Protein AF-A0A7S4NP18-F1 (afdb_monomer_lite)

Foldseek 3Di:
DDDPPPVPFDDDPDQVCQQFQGWFKAFPPDDDDQADDDPDDDFAWWKFKQADQDPPPVPPDPPDDPDSPGDGDEDPQWDQTLAHTTHHPDRDPVSQQVVQVVHPPMGIDIGGTDRGQVSSQVQKFWFQDDPPDPDDTHGYPDDPVVNVVRVTDIGRRIDIGGGGDDDDDDDDDDDDPDDPDPPDDDDDDDDPVVVVVVVVVVVCVVVVQVVVLVCLQVPQVPVLLVQLQVLQVVQDCPVVPPDDDNCSPVPDLKRFNHKDKDAAQDWDWADGPFKIKIDDNHQFQHGIKIKIKIKHWLQVQFDLQQFPFLAQDLDPRQEGNFAAEPLRAGFWHFQFIKMWMDIPCLVRGFKMKMKGFGHDPPPDVSFNAKFKWWDDPPPRHTYTPPCRVQWDWDQDPNTIIIMHIDGSPDPDTIIMTIMTGDPPRNPCNHNDDPVLLVLLVVLLVLLVVLLVLLVVLLVVQVVVCVVPVDPRPLLNVLSVLLNVLSVLSNVCSVCVRVVPQVPPSLVNNLSRCSSVLSLVLSLLSLLLVLCCVLPPPVVPSVVSSVVVNVVSVVLVVVLSCCCVCVLVVPPVPPVDPSDDPPPSVVSSVVSLVSSVVSLVVVVVVLVVSVVVSVVSVVSSVVVPPPDDPVSVLSVVLSVLSSVLVVLLSVLSVVCSVVVDSDSVSSSVNCCRNRSVSSVVSSVSSVVVVVVVVVVVVVVVVPPPDDDDDDDDDDDDDDDD

Radius of gyration: 54.37 Å; chains: 1; bounding box: 127×44×185 Å

Structure (mmCIF, N/CA/C/O backbone):
data_AF-A0A7S4NP18-F1
#
_entry.id   AF-A0A7S4NP18-F1
#
loop_
_atom_site.group_PDB
_atom_site.id
_atom_site.type_symbol
_atom_site.label_atom_id
_atom_site.label_alt_id
_atom_site.label_comp_id
_atom_site.label_asym_id
_atom_site.label_entity_id
_atom_site.label_seq_id
_atom_site.pdbx_PDB_ins_code
_atom_site.Cartn_x
_atom_site.Cartn_y
_atom_site.Cartn_z
_atom_site.occupancy
_atom_site.B_iso_or_equiv
_atom_site.auth_seq_id
_atom_site.auth_comp_id
_atom_site.auth_asym_id
_atom_site.auth_atom_id
_atom_site.pdbx_PDB_model_num
ATOM 1 N N . MET A 1 1 ? 62.537 -10.592 -90.012 1.00 27.62 1 MET A N 1
ATOM 2 C CA . MET A 1 1 ? 62.755 -9.368 -89.217 1.00 27.62 1 MET A CA 1
ATOM 3 C C . MET A 1 1 ? 61.466 -8.585 -89.353 1.00 27.62 1 MET A C 1
ATOM 5 O O . MET A 1 1 ? 61.353 -7.740 -90.224 1.00 27.62 1 MET A O 1
ATOM 9 N N . GLU A 1 2 ? 60.446 -9.007 -88.612 1.00 25.66 2 GLU A N 1
ATOM 10 C CA . GLU A 1 2 ? 59.165 -8.307 -88.557 1.00 25.66 2 GLU A CA 1
ATOM 11 C C . GLU A 1 2 ? 59.296 -7.311 -87.412 1.00 25.66 2 GLU A C 1
ATOM 13 O O . GLU A 1 2 ? 59.501 -7.697 -86.260 1.00 25.66 2 GLU A O 1
ATOM 18 N N . CYS A 1 3 ? 59.301 -6.021 -87.737 1.00 26.50 3 CYS A N 1
ATOM 19 C CA . CYS A 1 3 ? 59.029 -5.012 -86.731 1.00 26.50 3 CYS A CA 1
ATOM 20 C C . CYS A 1 3 ? 57.627 -5.320 -86.204 1.00 26.50 3 CYS A C 1
ATOM 22 O O . CYS A 1 3 ? 56.687 -5.342 -86.996 1.00 26.50 3 CYS A O 1
ATOM 24 N N . TYR A 1 4 ? 57.489 -5.585 -84.903 1.00 29.16 4 TYR A N 1
ATOM 25 C CA . TYR A 1 4 ? 56.187 -5.520 -84.249 1.00 29.16 4 TYR A CA 1
ATOM 26 C C . TYR A 1 4 ? 55.705 -4.075 -84.401 1.00 29.16 4 TYR A C 1
ATOM 28 O O . TYR A 1 4 ? 56.086 -3.190 -83.637 1.00 29.16 4 TYR A O 1
ATOM 36 N N . LEU A 1 5 ? 54.956 -3.825 -85.472 1.00 34.56 5 LEU A N 1
ATOM 37 C CA . LEU A 1 5 ? 54.076 -2.680 -85.570 1.00 34.56 5 LEU A CA 1
ATOM 38 C C . LEU A 1 5 ? 53.042 -2.909 -84.481 1.00 34.56 5 LEU A C 1
ATOM 40 O O . LEU A 1 5 ? 52.292 -3.883 -84.526 1.00 34.56 5 LEU A O 1
ATOM 44 N N . ASP A 1 6 ? 53.060 -2.054 -83.467 1.00 36.38 6 ASP A N 1
ATOM 45 C CA . ASP A 1 6 ? 51.928 -1.926 -82.570 1.00 36.38 6 ASP A CA 1
ATOM 46 C C . ASP A 1 6 ? 50.747 -1.455 -83.429 1.00 36.38 6 ASP A C 1
ATOM 48 O O . ASP A 1 6 ? 50.583 -0.267 -83.699 1.00 36.38 6 ASP A O 1
ATOM 52 N N . THR A 1 7 ? 49.966 -2.408 -83.944 1.00 40.91 7 THR A N 1
ATOM 53 C CA . THR A 1 7 ? 48.811 -2.180 -84.827 1.00 40.91 7 THR A CA 1
ATOM 54 C C . THR A 1 7 ? 47.690 -1.396 -84.141 1.00 40.91 7 THR A C 1
ATOM 56 O O . THR A 1 7 ? 46.652 -1.160 -84.750 1.00 40.91 7 THR A O 1
ATOM 59 N N . ARG A 1 8 ? 47.883 -0.987 -82.879 1.00 44.81 8 ARG A N 1
ATOM 60 C CA . ARG A 1 8 ? 46.972 -0.135 -82.108 1.00 44.81 8 ARG A CA 1
ATOM 61 C C . ARG A 1 8 ? 46.992 1.329 -82.545 1.00 44.81 8 ARG A C 1
ATOM 63 O O . ARG A 1 8 ? 46.079 2.059 -82.184 1.00 44.81 8 ARG A O 1
ATOM 70 N N . ARG A 1 9 ? 47.999 1.777 -83.304 1.00 51.44 9 ARG A N 1
ATOM 71 C CA . ARG A 1 9 ? 48.100 3.165 -83.785 1.00 51.44 9 ARG A CA 1
ATOM 72 C C . ARG A 1 9 ? 48.071 3.184 -85.303 1.00 51.44 9 ARG A C 1
ATOM 74 O O . ARG A 1 9 ? 48.869 2.496 -85.934 1.00 51.44 9 ARG A O 1
ATOM 81 N N . GLY A 1 10 ? 47.125 3.939 -85.867 1.00 55.03 10 GLY A N 1
ATOM 82 C CA . GLY A 1 10 ? 46.908 4.050 -87.310 1.00 55.03 10 GLY A CA 1
ATOM 83 C C . GLY A 1 10 ? 48.227 4.201 -88.064 1.00 55.03 10 GLY A C 1
ATOM 84 O O . GLY A 1 10 ? 49.010 5.110 -87.790 1.00 55.03 10 GLY A O 1
ATOM 85 N N . VAL A 1 11 ? 48.494 3.264 -88.973 1.00 56.16 11 VAL A N 1
ATOM 86 C CA . VAL A 1 11 ? 49.706 3.273 -89.792 1.00 56.16 11 VAL A CA 1
ATOM 87 C C . VAL A 1 11 ? 49.545 4.393 -90.813 1.00 56.16 11 VAL A C 1
ATOM 89 O O . VAL A 1 11 ? 48.880 4.216 -91.825 1.00 56.16 11 VAL A O 1
ATOM 92 N N . CYS A 1 12 ? 50.098 5.560 -90.505 1.00 62.97 12 CYS A N 1
ATOM 93 C CA . CYS A 1 12 ? 50.215 6.662 -91.455 1.00 62.97 12 CYS A CA 1
ATOM 94 C C . CYS A 1 12 ? 51.503 6.450 -92.260 1.00 62.97 12 CYS A C 1
ATOM 96 O O . CYS A 1 12 ? 52.523 6.050 -91.687 1.00 62.97 12 CYS A O 1
ATOM 98 N N . GLU A 1 13 ? 51.471 6.671 -93.574 1.00 65.56 13 GLU A N 1
ATOM 99 C CA . GLU A 1 13 ? 52.630 6.424 -94.443 1.00 65.56 13 GLU A CA 1
ATOM 100 C C . GLU A 1 13 ? 53.666 7.554 -94.352 1.00 65.56 13 GLU A C 1
ATOM 102 O O . GLU A 1 13 ? 54.868 7.316 -94.517 1.00 65.56 13 GLU A O 1
ATOM 107 N N . ASP A 1 14 ? 53.225 8.767 -94.017 1.00 73.50 14 ASP A N 1
ATOM 108 C CA . ASP A 1 14 ? 54.088 9.923 -93.815 1.00 73.50 14 ASP A CA 1
ATOM 109 C C . ASP A 1 14 ? 53.666 10.802 -92.622 1.00 73.50 14 ASP A C 1
ATOM 111 O O . ASP A 1 14 ? 52.644 10.600 -91.959 1.00 73.50 14 ASP A O 1
ATOM 115 N N . LYS A 1 15 ? 54.531 11.770 -92.303 1.00 74.25 15 LYS A N 1
ATOM 116 C CA . LYS A 1 15 ? 54.357 12.685 -91.172 1.00 74.25 15 LYS A CA 1
ATOM 117 C C . LYS A 1 15 ? 53.141 13.603 -91.349 1.00 74.25 15 LYS A C 1
ATOM 119 O O . LYS A 1 15 ? 52.483 13.898 -90.359 1.00 74.25 15 LYS A O 1
ATOM 124 N N . GLU A 1 16 ? 52.870 14.058 -92.571 1.00 73.94 16 GLU A N 1
ATOM 125 C CA . GLU A 1 16 ? 51.781 15.000 -92.862 1.00 73.94 16 GLU A CA 1
ATOM 126 C C . GLU A 1 16 ? 50.429 14.296 -92.704 1.00 73.94 16 GLU A C 1
ATOM 128 O O . GLU A 1 16 ? 49.541 14.797 -92.023 1.00 73.94 16 GLU A O 1
ATOM 133 N N . GLU A 1 17 ? 50.320 13.060 -93.190 1.00 72.88 17 GLU A N 1
ATOM 134 C CA . GLU A 1 17 ? 49.176 12.187 -92.953 1.00 72.88 17 GLU A CA 1
ATOM 135 C C . GLU A 1 17 ? 48.981 11.883 -91.459 1.00 72.88 17 GLU A C 1
ATOM 137 O O . GLU A 1 17 ? 47.853 11.921 -90.972 1.00 72.88 17 GLU A O 1
ATOM 142 N N . CYS A 1 18 ? 50.060 11.639 -90.710 1.00 70.88 18 CYS A N 1
ATOM 143 C CA . CYS A 1 18 ? 49.981 11.326 -89.280 1.00 70.88 18 CYS A CA 1
ATOM 144 C C . CYS A 1 18 ? 49.571 12.514 -88.407 1.00 70.88 18 CYS A C 1
ATOM 146 O O . CYS A 1 18 ? 48.860 12.329 -87.424 1.00 70.88 18 CYS A O 1
ATOM 148 N N . GLU A 1 19 ? 50.005 13.722 -88.764 1.00 72.38 19 GLU A N 1
ATOM 149 C CA . GLU A 1 19 ? 49.685 14.933 -88.006 1.00 72.38 19 GLU A CA 1
ATOM 150 C C . GLU A 1 19 ? 48.340 15.556 -88.431 1.00 72.38 19 GLU A C 1
ATOM 152 O O . GLU A 1 19 ? 47.673 16.151 -87.590 1.00 72.38 19 GLU A O 1
ATOM 157 N N . GLU A 1 20 ? 47.898 15.404 -89.691 1.00 67.81 20 GLU A N 1
ATOM 158 C CA . GLU A 1 20 ? 46.609 15.952 -90.163 1.00 67.81 20 GLU A CA 1
ATOM 159 C C . GLU A 1 20 ? 45.431 14.971 -90.085 1.00 67.81 20 GLU A C 1
ATOM 161 O O . GLU A 1 20 ? 44.290 15.383 -89.863 1.00 67.81 20 GLU A O 1
ATOM 166 N N . LYS A 1 21 ? 45.670 13.678 -90.328 1.00 64.19 21 LYS A N 1
ATOM 167 C CA . LYS A 1 21 ? 44.621 12.640 -90.380 1.00 64.19 21 LYS A CA 1
ATOM 168 C C . LYS A 1 21 ? 44.801 11.567 -89.313 1.00 64.19 21 LYS A C 1
ATOM 170 O O . LYS A 1 21 ? 43.843 10.867 -88.995 1.00 64.19 21 LYS A O 1
ATOM 175 N N . GLY A 1 22 ? 46.006 11.435 -88.767 1.00 66.44 22 GLY A N 1
ATOM 176 C CA . GLY A 1 22 ? 46.286 10.566 -87.638 1.00 66.44 22 GLY A CA 1
ATOM 177 C C . GLY A 1 22 ? 45.766 11.157 -86.329 1.00 66.44 22 GLY A C 1
ATOM 178 O O . GLY A 1 22 ? 45.771 12.366 -86.101 1.00 66.44 22 GLY A O 1
ATOM 179 N N . GLY A 1 23 ? 45.299 10.280 -85.452 1.00 70.25 23 GLY A N 1
ATOM 180 C CA . GLY A 1 23 ? 44.777 10.631 -84.139 1.00 70.25 23 GLY A CA 1
ATOM 181 C C . GLY A 1 23 ? 43.811 9.578 -83.630 1.00 70.25 23 GLY A C 1
ATOM 182 O O . GLY A 1 23 ? 43.482 8.621 -84.335 1.00 70.25 23 GLY A O 1
ATOM 183 N N . GLU A 1 24 ? 43.390 9.741 -82.386 1.00 73.31 24 GLU A N 1
ATOM 184 C CA . GLU A 1 24 ? 42.446 8.852 -81.723 1.00 73.31 24 GLU A CA 1
ATOM 185 C C . GLU A 1 24 ? 41.305 9.648 -81.093 1.00 73.31 24 GLU A C 1
ATOM 187 O O . GLU A 1 24 ? 41.483 10.763 -80.603 1.00 73.31 24 GLU A O 1
ATOM 192 N N . CYS A 1 25 ? 40.109 9.069 -81.155 1.00 73.00 25 CYS A N 1
ATOM 193 C CA . CYS A 1 25 ? 38.895 9.623 -80.576 1.00 73.00 25 CYS A CA 1
ATOM 194 C C . CYS A 1 25 ? 38.597 8.830 -79.298 1.00 73.00 25 CYS A C 1
ATOM 196 O O . CYS A 1 25 ? 38.294 7.638 -79.380 1.00 73.00 25 CYS A O 1
ATOM 198 N N . SER A 1 26 ? 38.740 9.464 -78.136 1.00 71.38 26 SER A N 1
ATOM 199 C CA . SER A 1 26 ? 38.613 8.831 -76.815 1.00 71.38 26 SER A CA 1
ATOM 200 C C . SER A 1 26 ? 37.440 9.402 -76.027 1.00 71.38 26 SER A C 1
ATOM 202 O O . SER A 1 26 ? 37.081 10.564 -76.193 1.00 71.38 26 SER A O 1
ATOM 204 N N . ASP A 1 27 ? 36.850 8.595 -75.149 1.00 66.56 27 ASP A N 1
ATOM 205 C CA . ASP A 1 27 ? 35.830 9.058 -74.202 1.00 66.56 27 ASP A CA 1
ATOM 206 C C . ASP A 1 27 ? 36.443 10.074 -73.193 1.00 66.56 27 ASP A C 1
ATOM 208 O O . ASP A 1 27 ? 37.643 10.038 -72.913 1.00 66.56 27 ASP A O 1
ATOM 212 N N . LEU A 1 28 ? 35.641 11.021 -72.689 1.00 55.88 28 LEU A N 1
ATOM 213 C CA . LEU A 1 28 ? 36.024 12.146 -71.822 1.00 55.88 28 LEU A CA 1
ATOM 214 C C . LEU A 1 28 ? 36.566 11.738 -70.437 1.00 55.88 28 LEU A C 1
ATOM 216 O O . LEU A 1 28 ? 37.291 12.524 -69.825 1.00 55.88 28 LEU A O 1
ATOM 220 N N . ASN A 1 29 ? 36.263 10.529 -69.947 1.00 50.44 29 ASN A N 1
ATOM 221 C CA . ASN A 1 29 ? 36.888 9.958 -68.746 1.00 50.44 29 ASN A CA 1
ATOM 222 C C . ASN A 1 29 ? 38.052 9.028 -69.145 1.00 50.44 29 ASN A C 1
ATOM 224 O O . ASN A 1 29 ? 37.850 7.897 -69.579 1.00 50.44 29 ASN A O 1
ATOM 228 N N . LEU A 1 30 ? 39.267 9.560 -69.007 1.00 45.41 30 LEU A N 1
ATOM 229 C CA . LEU A 1 30 ? 40.575 9.058 -69.453 1.00 45.41 30 LEU A CA 1
ATOM 230 C C . LEU A 1 30 ? 40.893 7.545 -69.294 1.00 45.41 30 LEU A C 1
ATOM 232 O O . LEU A 1 30 ? 40.487 6.877 -68.347 1.00 45.41 30 LEU A O 1
ATOM 236 N N . ASP A 1 31 ? 41.774 7.102 -70.207 1.00 39.41 31 ASP A N 1
ATOM 237 C CA . ASP A 1 31 ? 42.691 5.938 -70.219 1.00 39.41 31 ASP A CA 1
ATOM 238 C C . ASP A 1 31 ? 42.222 4.553 -70.691 1.00 39.41 31 ASP A C 1
ATOM 240 O O . ASP A 1 31 ? 43.055 3.652 -70.825 1.00 39.41 31 ASP A O 1
ATOM 244 N N . SER A 1 32 ? 40.960 4.352 -71.063 1.00 41.53 32 SER A N 1
ATOM 245 C CA . SER A 1 32 ? 40.531 3.064 -71.633 1.00 41.53 32 SER A CA 1
ATOM 246 C C . SER A 1 32 ? 40.111 3.193 -73.095 1.00 41.53 32 SER A C 1
ATOM 248 O O . SER A 1 32 ? 39.096 3.794 -73.440 1.00 41.53 32 SER A O 1
ATOM 250 N N . LEU A 1 33 ? 40.951 2.611 -73.953 1.00 39.53 33 LEU A N 1
ATOM 251 C CA . LEU A 1 33 ? 40.760 2.438 -75.388 1.00 39.53 33 LEU A CA 1
ATOM 252 C C . LEU A 1 33 ? 39.366 1.836 -75.655 1.00 39.53 33 LEU A C 1
ATOM 254 O O . LEU A 1 33 ? 39.083 0.729 -75.212 1.00 39.53 33 LEU A O 1
ATOM 258 N N . VAL A 1 34 ? 38.508 2.547 -76.389 1.00 43.25 34 VAL A N 1
ATOM 259 C CA . VAL A 1 34 ? 37.116 2.131 -76.661 1.00 43.25 34 VAL A CA 1
ATOM 260 C C . VAL A 1 34 ? 37.008 0.958 -77.655 1.00 43.25 34 VAL A C 1
ATOM 262 O O . VAL A 1 34 ? 35.920 0.450 -77.888 1.00 43.25 34 VAL A O 1
ATOM 265 N N . VAL A 1 35 ? 38.109 0.469 -78.240 1.00 42.31 35 VAL A N 1
ATOM 266 C CA . VAL A 1 35 ? 38.064 -0.714 -79.119 1.00 42.31 35 VAL A CA 1
ATOM 267 C C . VAL A 1 35 ? 39.352 -1.529 -79.004 1.00 42.31 35 VAL A C 1
ATOM 269 O O . VAL A 1 35 ? 40.389 -1.136 -79.542 1.00 42.31 35 VAL A O 1
ATOM 272 N N . SER A 1 36 ? 39.297 -2.695 -78.354 1.00 35.00 36 SER A N 1
ATOM 273 C CA . SER A 1 36 ? 40.335 -3.721 -78.498 1.00 35.00 36 SER A CA 1
ATOM 274 C C . SER A 1 36 ? 40.041 -4.563 -79.754 1.00 35.00 36 SER A C 1
ATOM 276 O O . SER A 1 36 ? 38.975 -5.153 -79.894 1.00 35.00 36 SER A O 1
ATOM 278 N N . LEU A 1 37 ? 40.953 -4.567 -80.733 1.00 38.88 37 LEU A N 1
ATOM 279 C CA . LEU A 1 37 ? 40.791 -5.331 -81.980 1.00 38.88 37 LEU A CA 1
ATOM 280 C C . LEU A 1 37 ? 41.449 -6.717 -81.860 1.00 38.88 37 LEU A C 1
ATOM 282 O O . LEU A 1 37 ? 42.650 -6.783 -81.575 1.00 38.88 37 LEU A O 1
ATOM 286 N N . PRO A 1 38 ? 40.761 -7.825 -82.197 1.00 33.31 38 PRO A N 1
ATOM 287 C CA . PRO A 1 38 ? 41.435 -9.001 -82.726 1.00 33.31 38 PRO A CA 1
ATOM 288 C C . PRO A 1 38 ? 41.879 -8.744 -84.183 1.00 33.31 38 PRO A C 1
ATOM 290 O O . PRO A 1 38 ? 41.260 -7.962 -84.909 1.00 33.31 38 PRO A O 1
ATOM 293 N N . PRO A 1 39 ? 42.954 -9.395 -84.656 1.00 35.81 39 PRO A N 1
ATOM 294 C CA . PRO A 1 39 ? 43.554 -9.098 -85.948 1.00 35.81 39 PRO A CA 1
ATOM 295 C C . PRO A 1 39 ? 42.772 -9.803 -87.060 1.00 35.81 39 PRO A C 1
ATOM 297 O O . PRO A 1 39 ? 43.108 -10.926 -87.433 1.00 35.81 39 PRO A O 1
ATOM 300 N N . ARG A 1 40 ? 41.713 -9.180 -87.587 1.00 35.66 40 ARG A N 1
ATOM 301 C CA . ARG A 1 40 ? 41.155 -9.495 -88.916 1.00 35.66 40 ARG A CA 1
ATOM 302 C C . ARG A 1 40 ? 40.219 -8.387 -89.392 1.00 35.66 40 ARG A C 1
ATOM 304 O O . ARG A 1 40 ? 39.469 -7.827 -88.610 1.00 35.66 40 ARG A O 1
ATOM 311 N N . GLU A 1 41 ? 40.302 -8.096 -90.686 1.00 41.09 41 GLU A N 1
ATOM 312 C CA . GLU A 1 41 ? 39.783 -6.940 -91.442 1.00 41.09 41 GLU A CA 1
ATOM 313 C C . GLU A 1 41 ? 38.247 -6.773 -91.499 1.00 41.09 41 GLU A C 1
ATOM 315 O O . GLU A 1 41 ? 37.693 -6.301 -92.490 1.00 41.09 41 GLU A O 1
ATOM 320 N N . SER A 1 42 ? 37.517 -7.121 -90.449 1.00 40.72 42 SER A N 1
ATOM 321 C CA . SER A 1 42 ? 36.092 -6.836 -90.345 1.00 40.72 42 SER A CA 1
ATOM 322 C C . SER A 1 42 ? 35.797 -6.383 -88.928 1.00 40.72 42 SER A C 1
ATOM 324 O O . SER A 1 42 ? 36.172 -7.103 -88.009 1.00 40.72 42 SER A O 1
ATOM 326 N N . LEU A 1 43 ? 35.026 -5.297 -88.799 1.00 49.69 43 LEU A N 1
ATOM 327 C CA . LEU A 1 43 ? 34.353 -4.814 -87.581 1.00 49.69 43 LEU A CA 1
ATOM 328 C C . LEU A 1 43 ? 35.066 -3.653 -86.872 1.00 49.69 43 LEU A C 1
ATOM 330 O O . LEU A 1 43 ? 35.700 -3.791 -85.834 1.00 49.69 43 LEU A O 1
ATOM 334 N N . TYR A 1 44 ? 34.925 -2.467 -87.460 1.00 63.56 44 TYR A N 1
ATOM 335 C CA . TYR A 1 44 ? 35.371 -1.207 -86.876 1.00 63.56 44 TYR A CA 1
ATOM 336 C C . TYR A 1 44 ? 34.172 -0.498 -86.228 1.00 63.56 44 TYR A C 1
ATOM 338 O O . TYR A 1 44 ? 33.391 0.162 -86.917 1.00 63.56 44 TYR A O 1
ATOM 346 N N . GLY A 1 45 ? 34.011 -0.648 -84.914 1.00 68.69 45 GLY A N 1
ATOM 347 C CA . GLY A 1 45 ? 33.055 0.112 -84.108 1.00 68.69 45 GLY A CA 1
ATOM 348 C C . GLY A 1 45 ? 32.839 -0.475 -82.714 1.00 68.69 45 GLY A C 1
ATOM 349 O O . GLY A 1 45 ? 33.346 -1.550 -82.412 1.00 68.69 45 GLY A O 1
ATOM 350 N N . ALA A 1 46 ? 32.109 0.260 -81.879 1.00 79.38 46 ALA A N 1
ATOM 351 C CA . ALA A 1 46 ? 31.757 -0.115 -80.512 1.00 79.38 46 ALA A CA 1
ATOM 352 C C . ALA A 1 46 ? 30.241 -0.013 -80.311 1.00 79.38 46 ALA A C 1
ATOM 354 O O . ALA A 1 46 ? 29.596 0.890 -80.859 1.00 79.38 46 ALA A O 1
ATOM 355 N N . CYS A 1 47 ? 29.673 -0.925 -79.522 1.00 83.44 47 CYS A N 1
ATOM 356 C CA . CYS A 1 47 ? 28.263 -0.883 -79.158 1.00 83.44 47 CYS A CA 1
ATOM 357 C C . CYS A 1 47 ? 28.068 -0.224 -77.793 1.00 83.44 47 CYS A C 1
ATOM 359 O O . CYS A 1 47 ? 28.682 -0.635 -76.809 1.00 83.44 47 CYS A O 1
ATOM 361 N N . TYR A 1 48 ? 27.170 0.757 -77.746 1.00 84.38 48 TYR A N 1
ATOM 362 C CA . TYR A 1 48 ? 26.733 1.409 -76.517 1.00 84.38 48 TYR A CA 1
ATOM 363 C C . TYR A 1 48 ? 25.231 1.248 -76.336 1.00 84.38 48 TYR A C 1
ATOM 365 O O . TYR A 1 48 ? 24.482 1.265 -77.314 1.00 84.38 48 TYR A O 1
ATOM 373 N N . THR A 1 49 ? 24.770 1.147 -75.096 1.00 81.75 49 THR A N 1
ATOM 374 C CA . THR A 1 49 ? 23.343 1.184 -74.768 1.00 81.75 49 THR A CA 1
ATOM 375 C C . THR A 1 49 ? 23.028 2.345 -73.835 1.00 81.75 49 THR A C 1
ATOM 377 O O . THR A 1 49 ? 23.879 2.859 -73.109 1.00 81.75 49 THR A O 1
ATOM 380 N N . THR A 1 50 ? 21.768 2.770 -73.851 1.00 72.00 50 THR A N 1
ATOM 381 C CA . THR A 1 50 ? 21.248 3.826 -72.977 1.00 72.00 50 THR A CA 1
ATOM 382 C C . THR A 1 50 ? 21.015 3.368 -71.529 1.00 72.00 50 THR A C 1
ATOM 384 O O . THR A 1 50 ? 20.361 4.102 -70.803 1.00 72.00 50 THR A O 1
ATOM 387 N N . GLY A 1 51 ? 21.499 2.187 -71.108 1.00 67.31 51 GLY A N 1
ATOM 388 C CA . GLY A 1 51 ? 21.212 1.576 -69.798 1.00 67.31 51 GLY A CA 1
ATOM 389 C C . GLY A 1 51 ? 19.766 1.074 -69.656 1.00 67.31 51 GLY A C 1
ATOM 390 O O . GLY A 1 51 ? 18.879 1.497 -70.400 1.00 67.31 51 GLY A O 1
ATOM 391 N N . ALA A 1 52 ? 19.511 0.144 -68.726 1.00 61.75 52 ALA A N 1
ATOM 392 C CA . ALA A 1 52 ? 18.147 -0.296 -68.405 1.00 61.75 52 ALA A CA 1
ATOM 393 C C . ALA A 1 52 ? 17.548 0.541 -67.276 1.00 61.75 52 ALA A C 1
ATOM 395 O O . ALA A 1 52 ? 18.198 0.831 -66.273 1.00 61.75 52 ALA A O 1
ATOM 396 N N . ALA A 1 53 ? 16.262 0.848 -67.416 1.00 54.91 53 ALA A N 1
ATOM 397 C CA . ALA A 1 53 ? 15.427 1.300 -66.319 1.00 54.91 53 ALA A CA 1
ATOM 398 C C . ALA A 1 53 ? 15.128 0.103 -65.404 1.00 54.91 53 ALA A C 1
ATOM 400 O O . ALA A 1 53 ? 14.152 -0.615 -65.619 1.00 54.91 53 ALA A O 1
ATOM 401 N N . TYR A 1 54 ? 15.956 -0.144 -64.387 1.00 49.84 54 TYR A N 1
ATOM 402 C CA . TYR A 1 54 ? 15.565 -1.106 -63.360 1.00 49.84 54 TYR A CA 1
ATOM 403 C C . TYR A 1 54 ? 14.396 -0.520 -62.565 1.00 49.84 54 TYR A C 1
ATOM 405 O O . TYR A 1 54 ? 14.555 0.376 -61.739 1.00 49.84 54 TYR A O 1
ATOM 413 N N . SER A 1 55 ? 13.197 -1.043 -62.816 1.00 42.69 55 SER A N 1
ATOM 414 C CA . SER A 1 55 ? 12.105 -0.998 -61.851 1.00 42.69 55 SER A CA 1
ATOM 415 C C . SER A 1 55 ? 12.586 -1.754 -60.616 1.00 42.69 55 SER A C 1
ATOM 417 O O . SER A 1 55 ? 12.625 -2.985 -60.628 1.00 42.69 55 SER A O 1
ATOM 419 N N . SER A 1 56 ? 12.952 -1.046 -59.551 1.00 43.84 56 SER A N 1
ATOM 420 C CA . SER A 1 56 ? 13.149 -1.645 -58.232 1.00 43.84 56 SER A CA 1
ATOM 421 C C . SER A 1 56 ? 11.797 -2.111 -57.672 1.00 43.84 56 SER A C 1
ATOM 423 O O . SER A 1 56 ? 11.264 -1.569 -56.710 1.00 43.84 56 SER A O 1
ATOM 425 N N . ALA A 1 57 ? 11.221 -3.149 -58.280 1.00 40.34 57 ALA A N 1
ATOM 426 C CA . ALA A 1 57 ? 9.959 -3.749 -57.856 1.00 40.34 57 ALA A CA 1
ATOM 427 C C . ALA A 1 57 ? 10.041 -4.376 -56.448 1.00 40.34 57 ALA A C 1
ATOM 429 O O . ALA A 1 57 ? 9.015 -4.749 -55.891 1.00 40.34 57 ALA A O 1
ATOM 430 N N . GLU A 1 58 ? 11.233 -4.453 -55.845 1.00 42.12 58 GLU A N 1
ATOM 431 C CA . GLU A 1 58 ? 11.445 -4.953 -54.480 1.00 42.12 58 GLU A CA 1
ATOM 432 C C . GLU A 1 58 ? 11.622 -3.851 -53.417 1.00 42.12 58 GLU A C 1
ATOM 434 O O . GLU A 1 58 ? 11.684 -4.156 -52.230 1.00 42.12 58 GLU A O 1
ATOM 439 N N . LEU A 1 59 ? 11.619 -2.565 -53.791 1.00 42.28 59 LEU A N 1
ATOM 440 C CA . LEU A 1 59 ? 11.546 -1.448 -52.840 1.00 42.28 59 LEU A CA 1
ATOM 441 C C . LEU A 1 59 ? 10.123 -0.884 -52.822 1.00 42.28 59 LEU A C 1
ATOM 443 O O . LEU A 1 59 ? 9.849 0.229 -53.265 1.00 42.28 59 LEU A O 1
ATOM 447 N N . THR A 1 60 ? 9.190 -1.664 -52.275 1.00 37.47 60 THR A N 1
ATOM 448 C CA . THR A 1 60 ? 7.857 -1.183 -51.891 1.00 37.47 60 THR A CA 1
ATOM 449 C C . THR A 1 60 ? 7.974 -0.224 -50.701 1.00 37.47 60 THR A C 1
ATOM 451 O O . THR A 1 60 ? 7.675 -0.584 -49.565 1.00 37.47 60 THR A O 1
ATOM 454 N N . SER A 1 61 ? 8.422 1.005 -50.950 1.00 41.50 61 SER A N 1
ATOM 455 C CA . SER A 1 61 ? 8.215 2.140 -50.050 1.00 41.50 61 SER A CA 1
ATOM 456 C C . SER A 1 61 ? 7.222 3.102 -50.711 1.00 41.50 61 SER A C 1
ATOM 458 O O . SER A 1 61 ? 7.518 3.636 -51.781 1.00 41.50 61 SER A O 1
ATOM 460 N N . PRO A 1 62 ? 6.041 3.350 -50.120 1.00 38.88 62 PRO A N 1
ATOM 461 C CA . PRO A 1 62 ? 4.969 4.126 -50.747 1.00 38.88 62 PRO A CA 1
ATOM 462 C C . PRO A 1 62 ? 5.182 5.654 -50.686 1.00 38.88 62 PRO A C 1
ATOM 464 O O . PRO A 1 62 ? 4.213 6.404 -50.744 1.00 38.88 62 PRO A O 1
ATOM 467 N N . ILE A 1 63 ? 6.424 6.138 -50.543 1.00 43.03 63 ILE A N 1
ATOM 468 C CA . ILE A 1 63 ? 6.717 7.566 -50.296 1.00 43.03 63 ILE A CA 1
ATOM 469 C C . ILE A 1 63 ? 7.335 8.283 -51.514 1.00 43.03 63 ILE A C 1
ATOM 471 O O . ILE A 1 63 ? 7.494 9.501 -51.485 1.00 43.03 63 ILE A O 1
ATOM 475 N N . PHE A 1 64 ? 7.618 7.594 -52.623 1.00 40.75 64 PHE A N 1
ATOM 476 C CA . PHE A 1 64 ? 8.099 8.277 -53.827 1.00 40.75 64 PHE A CA 1
ATOM 477 C C . PHE A 1 64 ? 6.960 8.668 -54.773 1.00 40.75 64 PHE A C 1
ATOM 479 O O . PHE A 1 64 ? 6.217 7.844 -55.299 1.00 40.75 64 PHE A O 1
ATOM 486 N N . ASP A 1 65 ? 6.839 9.985 -54.907 1.00 39.22 65 ASP A N 1
ATOM 487 C CA . ASP A 1 65 ? 5.944 10.743 -55.764 1.00 39.22 65 ASP A CA 1
ATOM 488 C C . ASP A 1 65 ? 5.940 10.228 -57.216 1.00 39.22 65 ASP A C 1
ATOM 490 O O . ASP A 1 65 ? 6.937 9.758 -57.754 1.00 39.22 65 ASP A O 1
ATOM 494 N N . SER A 1 66 ? 4.780 10.379 -57.843 1.00 38.94 66 SER A N 1
ATOM 495 C CA . SER A 1 66 ? 4.296 9.944 -59.159 1.00 38.94 66 SER A CA 1
ATOM 496 C C . SER A 1 66 ? 5.111 10.336 -60.410 1.00 38.94 66 SER A C 1
ATOM 498 O O . SER A 1 66 ? 4.594 10.282 -61.529 1.00 38.94 66 SER A O 1
ATOM 500 N N . ARG A 1 67 ? 6.389 10.691 -60.268 1.00 47.16 67 ARG A N 1
ATOM 501 C CA . ARG A 1 67 ? 7.334 10.858 -61.376 1.00 47.16 67 ARG A CA 1
ATOM 502 C C . ARG A 1 67 ? 8.383 9.756 -61.287 1.00 47.16 67 ARG A C 1
ATOM 504 O O . ARG A 1 67 ? 9.448 9.954 -60.716 1.00 47.16 67 ARG A O 1
ATOM 511 N N . ASN A 1 68 ? 8.064 8.594 -61.857 1.00 42.25 68 ASN A N 1
ATOM 512 C CA . ASN A 1 68 ? 9.034 7.529 -62.123 1.00 42.25 68 ASN A CA 1
ATOM 513 C C . ASN A 1 68 ? 10.077 8.030 -63.140 1.00 42.25 68 ASN A C 1
ATOM 515 O O . ASN A 1 68 ? 10.011 7.717 -64.329 1.00 42.25 68 ASN A O 1
ATOM 519 N N . GLU A 1 69 ? 11.018 8.854 -62.692 1.00 49.88 69 GLU A N 1
ATOM 520 C CA . GLU A 1 69 ? 12.227 9.177 -63.440 1.00 49.88 69 GLU A CA 1
ATOM 521 C C . GLU A 1 69 ? 13.204 8.020 -63.220 1.00 49.88 69 GLU A C 1
ATOM 523 O O . GLU A 1 69 ? 13.922 7.945 -62.228 1.00 49.88 69 GLU A O 1
ATOM 528 N N . PHE A 1 70 ? 13.135 7.040 -64.120 1.00 54.88 70 PHE A N 1
ATOM 529 C CA . PHE A 1 70 ? 14.020 5.884 -64.118 1.00 54.88 70 PHE A CA 1
ATOM 530 C C . PHE A 1 70 ? 15.455 6.324 -64.423 1.00 54.88 70 PHE A C 1
ATOM 532 O O . PHE A 1 70 ? 15.718 6.874 -65.494 1.00 54.88 70 PHE A O 1
ATOM 539 N N . PHE A 1 71 ? 16.386 6.040 -63.513 1.00 57.38 71 PHE A N 1
ATOM 540 C CA . PHE A 1 71 ? 17.814 6.181 -63.780 1.00 57.38 71 PHE A CA 1
ATOM 541 C C . PHE A 1 71 ? 18.292 4.958 -64.566 1.00 57.38 71 PHE A C 1
ATOM 543 O O . PHE A 1 71 ? 18.162 3.839 -64.063 1.00 57.38 71 PHE A O 1
ATOM 550 N N . PRO A 1 72 ? 18.824 5.123 -65.788 1.00 61.53 72 PRO A N 1
ATOM 551 C CA . PRO A 1 72 ? 19.351 3.994 -66.529 1.00 61.53 72 PRO A CA 1
ATOM 552 C C . PRO A 1 72 ? 20.670 3.553 -65.896 1.00 61.53 72 PRO A C 1
ATOM 554 O O . PRO A 1 72 ? 21.613 4.342 -65.805 1.00 61.53 72 PRO A O 1
ATOM 557 N N . THR A 1 73 ? 20.742 2.300 -65.458 1.00 70.56 73 THR A N 1
ATOM 558 C CA . THR A 1 73 ? 21.975 1.687 -64.953 1.00 70.56 73 THR A CA 1
ATOM 559 C C . THR A 1 73 ? 22.513 0.677 -65.962 1.00 70.56 73 THR A C 1
ATOM 561 O O . THR A 1 73 ? 21.756 0.074 -66.732 1.00 70.56 73 THR A O 1
ATOM 564 N N . CYS A 1 74 ? 23.837 0.518 -65.986 1.00 75.69 74 CYS A N 1
ATOM 565 C CA . CYS A 1 74 ? 24.487 -0.532 -66.761 1.00 75.69 74 CYS A CA 1
ATOM 566 C C . CYS A 1 74 ? 24.316 -1.876 -66.055 1.00 75.69 74 CYS A C 1
ATOM 568 O O . CYS A 1 74 ? 24.313 -1.954 -64.824 1.00 75.69 74 CYS A O 1
ATOM 570 N N . SER A 1 75 ? 24.141 -2.943 -66.829 1.00 75.62 75 SER A N 1
ATOM 571 C CA . SER A 1 75 ? 24.165 -4.304 -66.291 1.00 75.62 75 SER A CA 1
ATOM 572 C C . SER A 1 75 ? 25.558 -4.660 -65.759 1.00 75.62 75 SER A C 1
ATOM 574 O O . SER A 1 75 ? 26.551 -4.040 -66.124 1.00 75.62 75 SER A O 1
ATOM 576 N N . ALA A 1 76 ? 25.653 -5.696 -64.921 1.00 75.94 76 ALA A N 1
ATOM 577 C CA . ALA A 1 76 ? 26.930 -6.142 -64.354 1.00 75.94 76 ALA A CA 1
ATOM 578 C C . ALA A 1 76 ? 27.963 -6.611 -65.407 1.00 75.94 76 ALA A C 1
ATOM 580 O O . ALA A 1 76 ? 29.139 -6.751 -65.083 1.00 75.94 76 ALA A O 1
ATOM 581 N N . GLU A 1 77 ? 27.530 -6.875 -66.645 1.00 75.62 77 GLU A N 1
ATOM 582 C CA . GLU A 1 77 ? 28.388 -7.252 -67.778 1.00 75.62 77 GLU A CA 1
ATOM 583 C C . GLU A 1 77 ? 28.779 -6.060 -68.669 1.00 75.62 77 GLU A C 1
ATOM 585 O O . GLU A 1 77 ? 29.516 -6.235 -69.641 1.00 75.62 77 GLU A O 1
ATOM 590 N N . GLU A 1 78 ? 28.253 -4.868 -68.386 1.00 79.31 78 GLU A N 1
ATOM 591 C CA . GLU A 1 78 ? 28.510 -3.644 -69.136 1.00 79.31 78 GLU A CA 1
ATOM 592 C C . GLU A 1 78 ? 29.430 -2.714 -68.341 1.00 79.31 78 GLU A C 1
ATOM 594 O O . GLU A 1 78 ? 29.329 -2.582 -67.121 1.00 79.31 78 GLU A O 1
ATOM 599 N N . GLU A 1 79 ? 30.315 -2.023 -69.049 1.00 79.06 79 GLU A N 1
ATOM 600 C CA . GLU A 1 79 ? 31.129 -0.960 -68.477 1.00 79.06 79 GLU A CA 1
ATOM 601 C C . GLU A 1 79 ? 30.398 0.377 -68.590 1.00 79.06 79 GLU A C 1
ATOM 603 O O . GLU A 1 79 ? 29.950 0.769 -69.668 1.00 79.06 79 GLU A O 1
ATOM 608 N N . ASP A 1 80 ? 30.307 1.103 -67.483 1.00 77.00 80 ASP A N 1
ATOM 609 C CA . ASP A 1 80 ? 29.692 2.427 -67.440 1.00 77.00 80 ASP A CA 1
ATOM 610 C C . ASP A 1 80 ? 30.653 3.485 -68.007 1.00 77.00 80 ASP A C 1
ATOM 612 O O . ASP A 1 80 ? 31.737 3.715 -67.463 1.00 77.00 80 ASP A O 1
ATOM 616 N N . ARG A 1 81 ? 30.290 4.100 -69.138 1.00 77.75 81 ARG A N 1
ATOM 617 C CA . ARG A 1 81 ? 31.085 5.112 -69.856 1.00 77.75 81 ARG A CA 1
ATOM 618 C C . ARG A 1 81 ? 30.301 6.421 -69.982 1.00 77.75 81 ARG A C 1
ATOM 620 O O . ARG A 1 81 ? 29.083 6.441 -69.815 1.00 77.75 81 ARG A O 1
ATOM 627 N N . VAL A 1 82 ? 30.962 7.531 -70.333 1.00 75.75 82 VAL A N 1
ATOM 628 C CA . VAL A 1 82 ? 30.269 8.835 -70.476 1.00 75.75 82 VAL A CA 1
ATOM 629 C C . VAL A 1 82 ? 29.244 8.773 -71.607 1.00 75.75 82 VAL A C 1
ATOM 631 O O . VAL A 1 82 ? 28.167 9.354 -71.492 1.00 75.75 82 VAL A O 1
ATOM 634 N N . ALA A 1 83 ? 29.564 8.013 -72.656 1.00 73.50 83 ALA A N 1
ATOM 635 C CA . ALA A 1 83 ? 28.679 7.685 -73.767 1.00 73.50 83 ALA A CA 1
ATOM 636 C C . ALA A 1 83 ? 27.498 6.754 -73.394 1.00 73.50 83 ALA A C 1
ATOM 638 O O . ALA A 1 83 ? 26.583 6.573 -74.194 1.00 73.50 83 ALA A O 1
ATOM 639 N N . GLY A 1 84 ? 27.496 6.137 -72.210 1.00 79.56 84 GLY A N 1
ATOM 640 C CA . GLY A 1 84 ? 26.523 5.126 -71.786 1.00 79.56 84 GLY A CA 1
ATOM 641 C C . GLY A 1 84 ? 27.173 3.770 -71.507 1.00 79.56 84 GLY A C 1
ATOM 642 O O . GLY A 1 84 ? 28.373 3.679 -71.270 1.00 79.56 84 GLY A O 1
ATOM 643 N N . CYS A 1 85 ? 26.388 2.698 -71.548 1.00 82.19 85 CYS A N 1
ATOM 644 C CA . CYS A 1 85 ? 26.847 1.365 -71.162 1.00 82.19 85 CYS A CA 1
ATOM 645 C C . CYS A 1 85 ? 27.530 0.654 -72.337 1.00 82.19 85 CYS A C 1
ATOM 647 O O . CYS A 1 85 ? 26.889 0.386 -73.356 1.00 82.19 85 CYS A O 1
ATOM 649 N N . TYR A 1 86 ? 28.823 0.363 -72.208 1.00 84.19 86 TYR A N 1
ATOM 650 C CA . TYR A 1 86 ? 29.644 -0.325 -73.208 1.00 84.19 86 TYR A CA 1
ATOM 651 C C . TYR A 1 86 ? 29.683 -1.839 -72.956 1.00 84.19 86 TYR A C 1
ATOM 653 O O . TYR A 1 86 ? 29.810 -2.271 -71.813 1.00 84.19 86 TYR A O 1
ATOM 661 N N . LYS A 1 87 ? 29.633 -2.655 -74.020 1.00 80.94 87 LYS A N 1
ATOM 662 C CA . LYS A 1 87 ? 29.772 -4.122 -73.932 1.00 80.94 87 LYS A CA 1
ATOM 663 C C . LYS A 1 87 ? 30.862 -4.638 -74.873 1.00 80.94 87 LYS A C 1
ATOM 665 O O . LYS A 1 87 ? 30.715 -4.563 -76.091 1.00 80.94 87 LYS A O 1
ATOM 670 N N . ASP A 1 88 ? 31.907 -5.244 -74.306 1.00 70.06 88 ASP A N 1
ATOM 671 C CA . ASP A 1 88 ? 33.142 -5.645 -75.015 1.00 70.06 88 ASP A CA 1
ATOM 672 C C . ASP A 1 88 ? 32.993 -6.880 -75.941 1.00 70.06 88 ASP A C 1
ATOM 674 O O . ASP A 1 88 ? 33.927 -7.282 -76.631 1.00 70.06 88 ASP A O 1
ATOM 678 N N . ALA A 1 89 ? 31.804 -7.491 -75.997 1.00 76.69 89 ALA A N 1
ATOM 679 C CA . ALA A 1 89 ? 31.538 -8.734 -76.736 1.00 76.69 89 ALA A CA 1
ATOM 680 C C . ALA A 1 89 ? 30.625 -8.570 -77.970 1.00 76.69 89 ALA A C 1
ATOM 682 O O . ALA A 1 89 ? 30.192 -9.570 -78.546 1.00 76.69 89 ALA A O 1
ATOM 683 N N . ILE A 1 90 ? 30.308 -7.334 -78.378 1.00 76.94 90 ILE A N 1
ATOM 684 C CA . ILE A 1 90 ? 29.448 -7.056 -79.538 1.00 76.94 90 ILE A CA 1
ATOM 685 C C . ILE A 1 90 ? 30.301 -6.546 -80.690 1.00 76.94 90 ILE A C 1
ATOM 687 O O . ILE A 1 90 ? 30.794 -5.419 -80.663 1.00 76.94 90 ILE A O 1
ATOM 691 N N . TYR A 1 91 ? 30.437 -7.369 -81.726 1.00 78.12 91 TYR A N 1
ATOM 692 C CA . TYR A 1 91 ? 31.342 -7.065 -82.827 1.00 78.12 91 TYR A CA 1
ATOM 693 C C . TYR A 1 91 ? 30.634 -6.510 -84.063 1.00 78.12 91 TYR A C 1
ATOM 695 O O . TYR A 1 91 ? 31.291 -5.866 -84.869 1.00 78.12 91 TYR A O 1
ATOM 703 N N . THR A 1 92 ? 29.326 -6.706 -84.250 1.00 81.88 92 THR A N 1
ATOM 704 C CA . THR A 1 92 ? 28.626 -6.202 -85.444 1.00 81.88 92 THR A CA 1
ATOM 705 C C . THR A 1 92 ? 27.584 -5.133 -85.122 1.00 81.88 92 THR A C 1
ATOM 707 O O . THR A 1 92 ? 27.022 -5.060 -84.027 1.00 81.88 92 THR A O 1
ATOM 710 N N . LYS A 1 93 ? 27.302 -4.284 -86.117 1.00 85.00 93 LYS A N 1
ATOM 711 C CA . LYS A 1 93 ? 26.266 -3.246 -86.034 1.00 85.00 93 LYS A CA 1
ATOM 712 C C . LYS A 1 93 ? 24.874 -3.856 -85.883 1.00 85.00 93 LYS A C 1
ATOM 714 O O . LYS A 1 93 ? 24.004 -3.249 -85.259 1.00 85.00 93 LYS A O 1
ATOM 719 N N . GLU A 1 94 ? 24.663 -5.023 -86.478 1.00 85.44 94 GLU A N 1
ATOM 720 C CA . GLU A 1 94 ? 23.438 -5.808 -86.393 1.00 85.44 94 GLU A CA 1
ATOM 721 C C . GLU A 1 94 ? 23.252 -6.372 -84.980 1.00 85.44 94 GLU A C 1
ATOM 723 O O . GLU A 1 94 ? 22.219 -6.091 -84.372 1.00 85.44 94 GLU A O 1
ATOM 728 N N . ASP A 1 95 ? 24.280 -7.016 -84.416 1.00 85.31 95 ASP A N 1
ATOM 729 C CA . ASP A 1 95 ? 24.248 -7.554 -83.046 1.00 85.31 95 ASP A CA 1
ATOM 730 C C . ASP A 1 95 ? 24.012 -6.439 -82.018 1.00 85.31 95 ASP A C 1
ATOM 732 O O . ASP A 1 95 ? 23.282 -6.615 -81.049 1.00 85.31 95 ASP A O 1
ATOM 736 N N . CYS A 1 96 ? 24.570 -5.247 -82.249 1.00 85.56 96 CYS A N 1
ATOM 737 C CA . CYS A 1 96 ? 24.345 -4.097 -81.376 1.00 85.56 96 CYS A CA 1
ATOM 738 C C . CYS A 1 96 ? 22.883 -3.633 -81.361 1.00 85.56 96 CYS A C 1
ATOM 740 O O . CYS A 1 96 ? 22.354 -3.243 -80.319 1.00 85.56 96 CYS A O 1
ATOM 742 N N . LYS A 1 97 ? 22.209 -3.673 -82.516 1.00 84.75 97 LYS A N 1
ATOM 743 C CA . LYS A 1 97 ? 20.784 -3.331 -82.600 1.00 84.75 97 LYS A CA 1
ATOM 744 C C . LYS A 1 97 ? 19.911 -4.393 -81.942 1.00 84.75 97 LYS A C 1
ATOM 746 O O . LYS A 1 97 ? 18.929 -4.025 -81.306 1.00 84.75 97 LYS A O 1
ATOM 751 N N . GLU A 1 98 ? 20.258 -5.668 -82.108 1.00 83.81 98 GLU A N 1
ATOM 752 C CA . GLU A 1 98 ? 19.534 -6.794 -81.511 1.00 83.81 98 GLU A CA 1
ATOM 753 C C . GLU A 1 98 ? 19.686 -6.806 -79.987 1.00 83.81 98 GLU A C 1
ATOM 755 O O . GLU A 1 98 ? 18.682 -6.842 -79.282 1.00 83.81 98 GLU A O 1
ATOM 760 N N . TYR A 1 99 ? 20.905 -6.601 -79.481 1.00 79.75 99 TYR A N 1
ATOM 761 C CA . TYR A 1 99 ? 21.182 -6.481 -78.048 1.00 79.75 99 TYR A CA 1
ATOM 762 C C . TYR A 1 99 ? 20.374 -5.359 -77.379 1.00 79.75 99 TYR A C 1
ATOM 764 O O . TYR A 1 99 ? 19.851 -5.520 -76.281 1.00 79.75 99 TYR A O 1
ATOM 772 N N . GLY A 1 100 ? 20.216 -4.220 -78.061 1.00 70.69 100 GLY A N 1
ATOM 773 C CA . GLY A 1 100 ? 19.346 -3.150 -77.580 1.00 70.69 100 GLY A CA 1
ATOM 774 C C . GLY A 1 100 ? 17.856 -3.505 -77.598 1.00 70.69 100 GLY A C 1
ATOM 775 O O . GLY A 1 100 ? 17.110 -2.971 -76.793 1.00 70.69 100 GLY A O 1
ATOM 776 N N . ALA A 1 101 ? 17.411 -4.375 -78.506 1.00 68.06 101 ALA A N 1
ATOM 777 C CA . ALA A 1 101 ? 16.002 -4.724 -78.674 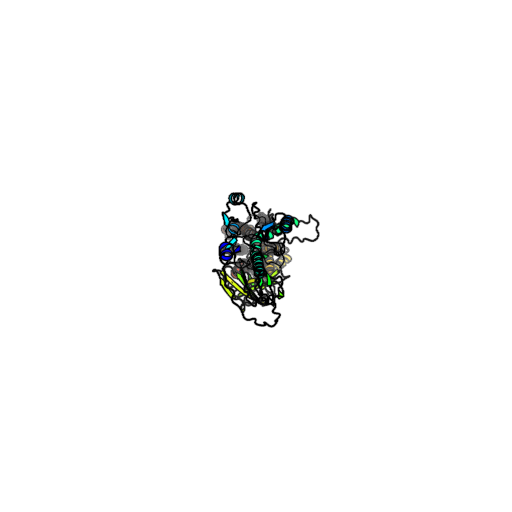1.00 68.06 101 ALA A CA 1
ATOM 778 C C . ALA A 1 101 ? 15.523 -5.853 -77.742 1.00 68.06 101 ALA A C 1
ATOM 780 O O . ALA A 1 101 ? 14.326 -5.920 -77.467 1.00 68.06 101 ALA A O 1
ATOM 781 N N . GLU A 1 102 ? 16.423 -6.729 -77.279 1.00 62.25 102 GLU A N 1
ATOM 782 C CA . GLU A 1 102 ? 16.092 -7.851 -76.383 1.00 62.25 102 GLU A CA 1
ATOM 783 C C . GLU A 1 102 ? 15.746 -7.413 -74.952 1.00 62.25 102 GLU A C 1
ATOM 785 O O . GLU A 1 102 ? 14.901 -8.035 -74.308 1.00 62.25 102 GLU A O 1
ATOM 790 N N . GLU A 1 103 ? 16.351 -6.334 -74.455 1.00 60.91 103 GLU A N 1
ATOM 791 C CA . GLU A 1 103 ? 16.047 -5.792 -73.131 1.00 60.91 103 GLU A CA 1
ATOM 792 C C . GLU A 1 103 ? 15.062 -4.620 -73.245 1.00 60.91 103 GLU A C 1
ATOM 794 O O . GLU A 1 103 ? 15.416 -3.545 -73.733 1.00 60.91 103 GLU A O 1
ATOM 799 N N . GLU A 1 104 ? 13.813 -4.835 -72.809 1.00 57.66 104 GLU A N 1
ATOM 800 C CA . GLU A 1 104 ? 12.697 -3.880 -72.894 1.00 57.66 104 GLU A CA 1
ATOM 801 C C . GLU A 1 104 ? 13.118 -2.446 -72.510 1.00 57.66 104 GLU A C 1
ATOM 803 O O . GLU A 1 104 ? 13.266 -2.101 -71.339 1.00 57.66 104 GLU A O 1
ATOM 808 N N . GLY A 1 105 ? 13.302 -1.590 -73.522 1.00 61.81 105 GLY A N 1
ATOM 809 C CA . GLY A 1 105 ? 13.581 -0.161 -73.352 1.00 61.81 105 GLY A CA 1
ATOM 810 C C . GLY A 1 105 ? 15.029 0.283 -73.582 1.00 61.81 105 GLY A C 1
ATOM 811 O O . GLY A 1 105 ? 15.276 1.492 -73.569 1.00 61.81 105 GLY A O 1
ATOM 812 N N . ARG A 1 106 ? 15.979 -0.625 -73.850 1.00 73.81 106 ARG A N 1
ATOM 813 C CA . ARG A 1 106 ? 17.327 -0.230 -74.292 1.00 73.81 106 ARG A CA 1
ATOM 814 C C . ARG A 1 106 ? 17.320 0.154 -75.778 1.00 73.81 106 ARG A C 1
ATOM 816 O O . ARG A 1 106 ? 16.507 -0.299 -76.578 1.00 73.81 106 ARG A O 1
ATOM 823 N N . LYS A 1 107 ? 18.235 1.038 -76.181 1.00 76.94 107 LYS A N 1
ATOM 824 C CA . LYS A 1 107 ? 18.531 1.295 -77.599 1.00 76.94 107 LYS A CA 1
ATOM 825 C C . LYS A 1 107 ? 20.028 1.158 -77.817 1.00 76.94 107 LYS A C 1
ATOM 827 O O . LYS A 1 107 ? 20.799 1.980 -77.331 1.00 76.94 107 LYS A O 1
ATOM 832 N N . GLY A 1 108 ? 20.420 0.119 -78.548 1.00 82.44 108 GLY A N 1
ATOM 833 C CA . GLY A 1 108 ? 21.802 -0.093 -78.959 1.00 82.44 108 GLY A CA 1
ATOM 834 C C . GLY A 1 108 ? 22.208 0.915 -80.032 1.00 82.44 108 GLY A C 1
ATOM 835 O O . GLY A 1 108 ? 21.530 1.070 -81.054 1.00 82.44 108 GLY A O 1
ATOM 836 N N . VAL A 1 109 ? 23.307 1.621 -79.793 1.00 84.00 109 VAL A N 1
ATOM 837 C CA . VAL A 1 109 ? 23.899 2.610 -80.692 1.00 84.00 109 VAL A CA 1
ATOM 838 C C . VAL A 1 109 ? 25.283 2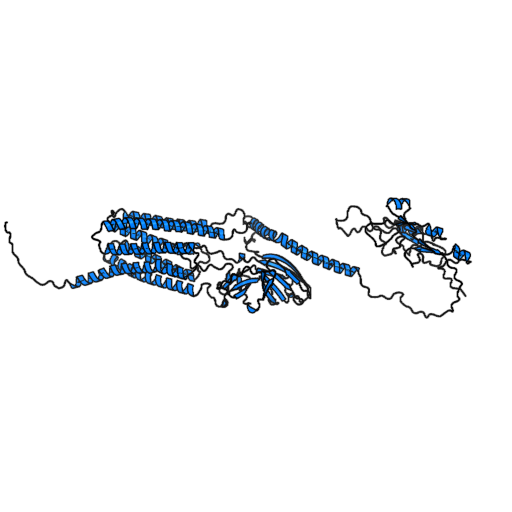.118 -81.087 1.00 84.00 109 VAL A C 1
ATOM 840 O O . VAL A 1 109 ? 26.198 2.042 -80.272 1.00 84.00 109 VAL A O 1
ATOM 843 N N . TRP A 1 110 ? 25.429 1.781 -82.367 1.00 84.62 110 TRP A N 1
ATOM 844 C CA . TRP A 1 110 ? 26.716 1.411 -82.942 1.00 84.62 110 TRP A CA 1
ATOM 845 C C . TRP A 1 110 ? 27.503 2.657 -83.332 1.00 84.62 110 TRP A C 1
ATOM 847 O O . TRP A 1 110 ? 27.033 3.459 -84.148 1.00 84.62 110 TRP A O 1
ATOM 857 N N . ILE A 1 111 ? 28.711 2.791 -82.795 1.00 81.12 111 ILE A N 1
ATOM 858 C CA . ILE A 1 111 ? 29.600 3.920 -83.051 1.00 81.12 111 ILE A CA 1
ATOM 859 C C . ILE A 1 111 ? 30.748 3.458 -83.934 1.00 81.12 111 ILE A C 1
ATOM 861 O O . ILE A 1 111 ? 31.597 2.676 -83.522 1.00 81.12 111 ILE A O 1
ATOM 865 N N . GLU A 1 112 ? 30.789 3.980 -85.154 1.00 80.06 112 GLU A N 1
ATOM 866 C CA . GLU A 1 112 ? 31.898 3.766 -86.087 1.00 80.06 112 GLU A CA 1
ATOM 867 C C . GLU A 1 112 ? 33.090 4.651 -85.681 1.00 80.06 112 GLU A C 1
ATOM 869 O O . GLU A 1 112 ? 32.867 5.777 -85.228 1.00 80.06 112 GLU A O 1
ATOM 874 N N . PRO A 1 113 ? 34.350 4.209 -85.822 1.00 73.12 113 PRO A N 1
ATOM 875 C CA . PRO A 1 113 ? 35.498 5.038 -85.472 1.00 73.12 113 PRO A CA 1
ATOM 876 C C . PRO A 1 113 ? 35.592 6.254 -86.393 1.00 73.12 113 PRO A C 1
ATOM 878 O O . PRO A 1 113 ? 35.380 6.164 -87.604 1.00 73.12 113 PRO A O 1
ATOM 881 N N . SER A 1 114 ? 35.914 7.402 -85.804 1.00 77.81 114 SER A N 1
ATOM 882 C CA . SER A 1 114 ? 36.072 8.659 -86.536 1.00 77.81 114 SER A CA 1
ATOM 883 C C . SER A 1 114 ? 37.423 8.695 -87.254 1.00 77.81 114 SER A C 1
ATOM 885 O O . SER A 1 114 ? 38.432 8.292 -86.678 1.00 77.81 114 SER A O 1
ATOM 887 N N . LYS A 1 115 ? 37.458 9.177 -88.504 1.00 72.31 115 LYS A N 1
ATOM 888 C CA . LYS A 1 115 ? 38.682 9.196 -89.335 1.00 72.31 115 LYS A CA 1
ATOM 889 C C . LYS A 1 115 ? 39.465 10.504 -89.261 1.00 72.31 115 LYS A C 1
ATOM 891 O O . LYS A 1 115 ? 40.533 10.614 -89.850 1.00 72.31 115 LYS A O 1
ATOM 896 N N . ASN A 1 116 ? 38.892 11.519 -88.631 1.00 76.62 116 ASN A N 1
ATOM 897 C CA . ASN A 1 116 ? 39.482 12.837 -88.459 1.00 76.62 116 ASN A CA 1
ATOM 898 C C . ASN A 1 116 ? 38.847 13.526 -87.244 1.00 76.62 116 ASN A C 1
ATOM 900 O O . ASN A 1 116 ? 37.772 13.130 -86.781 1.00 76.62 116 ASN A O 1
ATOM 904 N N . GLU A 1 117 ? 39.492 14.592 -86.777 1.00 80.75 117 GLU A N 1
ATOM 905 C CA . GLU A 1 117 ? 39.034 15.422 -85.658 1.00 80.75 117 GLU A CA 1
ATOM 906 C C . GLU A 1 117 ? 37.581 15.873 -85.825 1.00 80.75 117 GLU A C 1
ATOM 908 O O . GLU A 1 117 ? 36.763 15.741 -84.917 1.00 80.75 117 GLU A O 1
ATOM 913 N N . LYS A 1 118 ? 37.219 16.330 -87.028 1.00 83.94 118 LYS A N 1
ATOM 914 C CA . LYS A 1 118 ? 35.879 16.853 -87.305 1.00 83.94 118 LYS A CA 1
ATOM 915 C C . LYS A 1 118 ? 34.791 15.791 -87.133 1.00 83.94 118 LYS A C 1
ATOM 917 O O . LYS A 1 118 ? 33.728 16.092 -86.603 1.00 83.94 118 LYS A O 1
ATOM 922 N N . GLU A 1 119 ? 35.037 14.559 -87.568 1.00 82.12 119 GLU A N 1
ATOM 923 C CA . GLU A 1 119 ? 34.125 13.424 -87.377 1.00 82.12 119 GLU A CA 1
ATOM 924 C C . GLU A 1 119 ? 34.073 12.938 -85.923 1.00 82.12 119 GLU A C 1
ATOM 926 O O . GLU A 1 119 ? 33.081 12.337 -85.516 1.00 82.12 119 GLU A O 1
ATOM 931 N N . CYS A 1 120 ? 35.136 13.144 -85.141 1.00 82.88 120 CYS A N 1
ATOM 932 C CA . CYS A 1 120 ? 35.160 12.820 -83.714 1.00 82.88 120 CYS A CA 1
ATOM 933 C C . CYS A 1 120 ? 34.279 13.796 -82.928 1.00 82.88 120 CYS A C 1
ATOM 935 O O . CYS A 1 120 ? 33.306 13.383 -82.300 1.00 82.88 120 CYS A O 1
ATOM 937 N N . LEU A 1 121 ? 34.553 15.094 -83.073 1.00 84.31 121 LEU A N 1
ATOM 938 C CA . LEU A 1 121 ? 33.871 16.162 -82.336 1.00 84.31 121 LEU A CA 1
ATOM 939 C C . LEU A 1 121 ? 32.429 16.404 -82.820 1.00 84.31 121 LEU A C 1
ATOM 941 O O . LEU A 1 121 ? 31.609 16.979 -82.111 1.00 84.31 121 LEU A O 1
ATOM 945 N N . ALA A 1 122 ? 32.065 15.928 -84.018 1.00 84.88 122 ALA A N 1
ATOM 946 C CA . ALA A 1 122 ? 30.680 15.974 -84.493 1.00 84.88 122 ALA A CA 1
ATOM 947 C C . ALA A 1 122 ? 29.725 15.078 -83.683 1.00 84.88 122 ALA A C 1
ATOM 949 O O . ALA A 1 122 ? 28.509 15.271 -83.748 1.00 84.88 122 ALA A O 1
ATOM 950 N N . LYS A 1 123 ? 30.244 14.092 -82.941 1.00 84.50 123 LYS A N 1
ATOM 951 C CA . LYS A 1 123 ? 29.431 13.192 -82.120 1.00 84.50 123 LYS A CA 1
ATOM 952 C C . LYS A 1 123 ? 29.130 13.850 -80.778 1.00 84.50 123 LYS A C 1
ATOM 954 O O . LYS A 1 123 ? 29.979 13.914 -79.889 1.00 84.50 123 LYS A O 1
ATOM 959 N N . LYS A 1 124 ? 27.894 14.318 -80.647 1.00 84.06 124 LYS A N 1
ATOM 960 C CA . LYS A 1 124 ? 27.391 14.980 -79.447 1.00 84.06 124 LYS A CA 1
ATOM 961 C C . LYS A 1 124 ? 26.388 14.110 -78.698 1.00 84.06 124 LYS A C 1
ATOM 963 O O . LYS A 1 124 ? 25.738 13.252 -79.294 1.00 84.06 124 LYS A O 1
ATOM 968 N N . GLY A 1 125 ? 26.278 14.356 -77.401 1.00 82.75 125 GLY A N 1
ATOM 969 C CA . GLY A 1 125 ? 25.346 13.721 -76.484 1.00 82.75 125 GLY A CA 1
ATOM 970 C C . GLY A 1 125 ? 24.677 14.764 -75.607 1.00 82.75 125 GLY A C 1
ATOM 971 O O . GLY A 1 125 ? 25.075 15.925 -75.575 1.00 82.75 125 GLY A O 1
ATOM 972 N N . CYS A 1 126 ? 23.632 14.345 -74.913 1.00 81.12 126 CYS A N 1
ATOM 973 C CA . CYS A 1 126 ? 22.800 15.214 -74.104 1.00 81.12 126 CYS A CA 1
ATOM 974 C C . CYS A 1 126 ? 23.079 15.005 -72.617 1.00 81.12 126 CYS A C 1
ATOM 976 O O . CYS A 1 126 ? 22.874 13.901 -72.104 1.00 81.12 126 CYS A O 1
ATOM 978 N N . TRP A 1 127 ? 23.486 16.065 -71.921 1.00 80.00 127 TRP A N 1
ATOM 979 C CA . TRP A 1 127 ? 23.579 16.090 -70.465 1.00 80.00 127 TRP A CA 1
ATOM 980 C C . TRP A 1 127 ? 22.379 16.830 -69.884 1.00 80.00 127 TRP A C 1
ATOM 982 O O . TRP A 1 127 ? 22.146 17.982 -70.223 1.00 80.00 127 TRP A O 1
ATOM 992 N N . VAL A 1 128 ? 21.622 16.204 -68.987 1.00 72.38 128 VAL A N 1
ATOM 993 C CA . VAL A 1 128 ? 20.505 16.869 -68.302 1.00 72.38 128 VAL A CA 1
ATOM 994 C C . VAL A 1 128 ? 20.948 17.197 -66.871 1.00 72.38 128 VAL A C 1
ATOM 996 O O . VAL A 1 128 ? 21.148 16.264 -66.091 1.00 72.38 128 VAL A O 1
ATOM 999 N N . PRO A 1 129 ? 21.151 18.480 -66.510 1.00 66.31 129 PRO A N 1
ATOM 1000 C CA . PRO A 1 129 ? 21.528 18.862 -65.152 1.00 66.31 129 PRO A CA 1
ATOM 1001 C C . PRO A 1 129 ? 20.371 18.583 -64.188 1.00 66.31 129 PRO A C 1
ATOM 1003 O O . PRO A 1 129 ? 19.321 19.217 -64.284 1.00 66.31 129 PRO A O 1
ATOM 1006 N N . HIS A 1 130 ? 20.554 17.652 -63.250 1.00 61.09 130 HIS A N 1
ATOM 1007 C CA . HIS A 1 130 ? 19.574 17.391 -62.191 1.00 61.09 130 HIS A CA 1
ATOM 1008 C C . HIS A 1 130 ? 19.955 18.140 -60.911 1.00 61.09 130 HIS A C 1
ATOM 1010 O O . HIS A 1 130 ? 21.128 18.232 -60.556 1.00 61.09 130 HIS A O 1
ATOM 1016 N N . GLU A 1 131 ? 18.963 18.683 -60.205 1.00 50.50 131 GLU A N 1
ATOM 1017 C CA . GLU A 1 131 ? 19.154 19.602 -59.068 1.00 50.50 131 GLU A CA 1
ATOM 1018 C C . GLU A 1 131 ? 19.777 18.943 -57.822 1.00 50.50 131 GLU A C 1
ATOM 1020 O O . GLU A 1 131 ? 20.132 19.651 -56.877 1.00 50.50 131 GLU A O 1
ATOM 1025 N N . LYS A 1 132 ? 19.893 17.606 -57.782 1.00 51.31 132 LYS A N 1
ATOM 1026 C CA . LYS A 1 132 ? 20.237 16.870 -56.553 1.00 51.31 132 LYS A CA 1
ATOM 1027 C C . LYS A 1 132 ? 21.440 15.930 -56.617 1.00 51.31 132 LYS A C 1
ATOM 1029 O O . LYS A 1 132 ? 21.951 15.612 -55.548 1.00 51.31 132 LYS A O 1
ATOM 1034 N N . ASP A 1 133 ? 21.954 15.568 -57.793 1.00 52.31 133 ASP A N 1
ATOM 1035 C CA . ASP A 1 133 ? 23.062 14.608 -57.895 1.00 52.31 133 ASP A CA 1
ATOM 1036 C C . ASP A 1 133 ? 24.295 15.213 -58.568 1.00 52.31 133 ASP A C 1
ATOM 1038 O O . ASP A 1 133 ? 24.362 15.428 -59.775 1.00 52.31 133 ASP A O 1
ATOM 1042 N N . VAL A 1 134 ? 25.300 15.484 -57.736 1.00 49.34 134 VAL A N 1
ATOM 1043 C CA . VAL A 1 134 ? 26.591 16.084 -58.106 1.00 49.34 134 VAL A CA 1
ATOM 1044 C C . VAL A 1 134 ? 27.556 15.050 -58.711 1.00 49.34 134 VAL A C 1
ATOM 1046 O O . VAL A 1 134 ? 28.646 15.418 -59.142 1.00 49.34 134 VAL A O 1
ATOM 1049 N N . PHE A 1 135 ? 27.207 13.759 -58.744 1.00 51.06 135 PHE A N 1
ATOM 1050 C CA . PHE A 1 135 ? 28.251 12.733 -58.756 1.00 51.06 135 PHE A CA 1
ATOM 1051 C C . PHE A 1 135 ? 28.642 12.099 -60.095 1.00 51.06 135 PHE A C 1
ATOM 1053 O O . PHE A 1 135 ? 29.797 11.700 -60.175 1.00 51.06 135 PHE A O 1
ATOM 1060 N N . GLU A 1 136 ? 27.846 12.096 -61.174 1.00 59.16 136 GLU A N 1
ATOM 1061 C CA . GLU A 1 136 ? 28.336 11.572 -62.470 1.00 59.16 136 GLU A CA 1
ATOM 1062 C C . GLU A 1 136 ? 27.747 12.305 -63.690 1.00 59.16 136 GLU A C 1
ATOM 1064 O O . GLU A 1 136 ? 26.537 12.329 -63.919 1.00 59.16 136 GLU A O 1
ATOM 1069 N N . ARG A 1 137 ? 28.617 12.916 -64.508 1.00 63.41 137 ARG A N 1
ATOM 1070 C CA . ARG A 1 137 ? 28.242 13.630 -65.739 1.00 63.41 137 ARG A CA 1
ATOM 1071 C C . ARG A 1 137 ? 28.116 12.632 -66.895 1.00 63.41 137 ARG A C 1
ATOM 1073 O O . ARG A 1 137 ? 29.117 12.307 -67.524 1.00 63.41 137 ARG A O 1
ATOM 1080 N N . LYS A 1 138 ? 26.902 12.143 -67.169 1.00 67.75 138 LYS A N 1
ATOM 1081 C CA . LYS A 1 138 ? 26.617 11.218 -68.287 1.00 67.75 138 LYS A CA 1
ATOM 1082 C C . LYS A 1 138 ? 26.021 11.947 -69.494 1.00 67.75 138 LYS A C 1
ATOM 1084 O O . LYS A 1 138 ? 25.159 12.813 -69.324 1.00 67.75 138 LYS A O 1
ATOM 1089 N N . LEU A 1 139 ? 26.469 11.588 -70.700 1.00 68.50 139 LEU A N 1
ATOM 1090 C CA . LEU A 1 139 ? 26.006 12.149 -71.971 1.00 68.50 139 LEU A CA 1
ATOM 1091 C C . LEU A 1 139 ? 25.208 11.097 -72.746 1.00 68.50 139 LEU A C 1
ATOM 1093 O O . LEU A 1 139 ? 25.759 10.174 -73.337 1.00 68.50 139 LEU A O 1
ATOM 1097 N N . TRP A 1 140 ? 23.887 11.252 -72.781 1.00 71.69 140 TRP A N 1
ATOM 1098 C CA . TRP A 1 140 ? 23.004 10.307 -73.465 1.00 71.69 140 TRP A CA 1
ATOM 1099 C C . TRP A 1 140 ? 23.010 10.526 -74.983 1.00 71.69 140 TRP A C 1
ATOM 1101 O O . TRP A 1 140 ? 22.961 11.669 -75.440 1.00 71.69 140 TRP A O 1
ATOM 1111 N N . PHE A 1 141 ? 22.966 9.449 -75.777 1.00 69.56 141 PHE A N 1
ATOM 1112 C CA . PHE A 1 141 ? 22.763 9.520 -77.233 1.00 69.56 141 PHE A CA 1
ATOM 1113 C C . PHE A 1 141 ? 21.339 9.984 -77.586 1.00 69.56 141 PHE A C 1
ATOM 1115 O O . PHE A 1 141 ? 20.466 9.182 -77.927 1.00 69.56 141 PHE A O 1
ATOM 1122 N N . ARG A 1 142 ? 21.103 11.293 -77.494 1.00 71.94 142 ARG A N 1
ATOM 1123 C CA . ARG A 1 142 ? 19.885 11.977 -77.942 1.00 71.94 142 ARG A CA 1
ATOM 1124 C C . ARG A 1 142 ? 20.246 13.023 -78.987 1.00 71.94 142 ARG A C 1
ATOM 1126 O O . ARG A 1 142 ? 21.326 13.605 -78.944 1.00 71.94 142 ARG A O 1
ATOM 1133 N N . ASP A 1 143 ? 19.345 13.226 -79.933 1.00 75.06 143 ASP A N 1
ATOM 1134 C CA . ASP A 1 143 ? 19.412 14.337 -80.869 1.00 75.06 143 ASP A CA 1
ATOM 1135 C C . ASP A 1 143 ? 19.200 15.676 -80.150 1.00 75.06 143 ASP A C 1
ATOM 1137 O O . ASP A 1 143 ? 18.613 15.743 -79.070 1.00 75.06 143 ASP A O 1
ATOM 1141 N N . GLU A 1 144 ? 19.710 16.746 -80.758 1.00 78.62 144 GLU A N 1
ATOM 1142 C CA . GLU A 1 144 ? 19.712 18.103 -80.196 1.00 78.62 144 GLU A CA 1
ATOM 1143 C C . GLU A 1 144 ? 18.286 18.578 -79.859 1.00 78.62 144 GLU A C 1
ATOM 1145 O O . GLU A 1 144 ? 18.047 19.081 -78.764 1.00 78.62 144 GLU A O 1
ATOM 1150 N N . GLU A 1 145 ? 17.307 18.285 -80.726 1.00 80.75 145 GLU A N 1
ATOM 1151 C CA . GLU A 1 145 ? 15.890 18.608 -80.490 1.00 80.75 145 GLU A CA 1
ATOM 1152 C C . GLU A 1 145 ? 15.307 17.874 -79.274 1.00 80.75 145 GLU A C 1
ATOM 1154 O O . GLU A 1 145 ? 14.568 18.466 -78.481 1.00 80.75 145 GLU A O 1
ATOM 1159 N N . ALA A 1 146 ? 15.639 16.590 -79.093 1.00 74.81 146 ALA A N 1
ATOM 1160 C CA . ALA A 1 146 ? 15.203 15.856 -77.915 1.00 74.81 146 ALA A CA 1
ATOM 1161 C C . ALA A 1 146 ? 15.929 16.347 -76.664 1.00 74.81 146 ALA A C 1
ATOM 1163 O O . ALA A 1 146 ? 15.309 16.395 -75.609 1.00 74.81 146 ALA A O 1
ATOM 1164 N N . CYS A 1 147 ? 17.206 16.723 -76.753 1.00 80.38 147 CYS A N 1
ATOM 1165 C CA . CYS A 1 147 ? 17.952 17.236 -75.607 1.00 80.38 147 CYS A CA 1
ATOM 1166 C C . CYS A 1 147 ? 17.343 18.531 -75.057 1.00 80.38 147 CYS A C 1
ATOM 1168 O O . CYS A 1 147 ? 17.064 18.627 -73.857 1.00 80.38 147 CYS A O 1
ATOM 1170 N N . ASP A 1 148 ? 17.039 19.470 -75.955 1.00 79.88 148 ASP A N 1
ATOM 1171 C CA . ASP A 1 148 ? 16.413 20.748 -75.618 1.00 79.88 148 ASP A CA 1
ATOM 1172 C C . ASP A 1 148 ? 15.028 20.555 -74.979 1.00 79.88 148 ASP A C 1
ATOM 1174 O O . ASP A 1 148 ? 14.678 21.253 -74.024 1.00 79.88 148 ASP A O 1
ATOM 1178 N N . CYS A 1 149 ? 14.251 19.562 -75.434 1.00 75.94 149 CYS A N 1
ATOM 1179 C CA . CYS A 1 149 ? 12.936 19.254 -74.858 1.00 75.94 149 CYS A CA 1
ATOM 1180 C C . CYS A 1 149 ? 12.989 18.850 -73.374 1.00 75.94 149 CYS A C 1
ATOM 1182 O O . CYS A 1 149 ? 12.009 19.064 -72.658 1.00 75.94 149 CYS A O 1
ATOM 1184 N N . TYR A 1 150 ? 14.105 18.285 -72.903 1.00 71.12 150 TYR A N 1
ATOM 1185 C CA . TYR A 1 150 ? 14.296 17.892 -71.500 1.00 71.12 150 TYR A CA 1
ATOM 1186 C C . TYR A 1 150 ? 15.126 18.906 -70.698 1.00 71.12 150 TYR A C 1
ATOM 1188 O O . TYR A 1 150 ? 15.505 18.617 -69.566 1.00 71.12 150 TYR A O 1
ATOM 1196 N N . GLY A 1 151 ? 15.408 20.090 -71.258 1.00 76.81 151 GLY A N 1
ATOM 1197 C CA . GLY A 1 151 ? 16.246 21.102 -70.607 1.00 76.81 151 GLY A CA 1
ATOM 1198 C C . GLY A 1 151 ? 17.715 20.686 -70.476 1.00 76.81 151 GLY A C 1
ATOM 1199 O O . GLY A 1 151 ? 18.415 21.188 -69.596 1.00 76.81 151 GLY A O 1
ATOM 1200 N N . GLY A 1 152 ? 18.166 19.746 -71.311 1.00 79.88 152 GLY A N 1
ATOM 1201 C CA . GLY A 1 152 ? 19.552 19.305 -71.348 1.00 79.88 152 GLY A CA 1
ATOM 1202 C C . GLY A 1 152 ? 20.464 20.256 -72.120 1.00 79.88 152 GLY A C 1
ATOM 1203 O O . GLY A 1 152 ? 20.023 21.159 -72.823 1.00 79.88 152 GLY A O 1
ATOM 1204 N N . ILE A 1 153 ? 21.766 20.037 -71.977 1.00 83.00 153 ILE A N 1
ATOM 1205 C CA . ILE A 1 153 ? 22.838 20.732 -72.675 1.00 83.00 153 ILE A CA 1
ATOM 1206 C C . ILE A 1 153 ? 23.531 19.704 -73.562 1.00 83.00 153 ILE A C 1
ATOM 1208 O O . ILE A 1 153 ? 23.996 18.662 -73.096 1.00 83.00 153 ILE A O 1
ATOM 1212 N N . THR A 1 154 ? 23.582 20.001 -74.856 1.00 83.50 154 THR A N 1
ATOM 1213 C CA . THR A 1 154 ? 24.260 19.152 -75.833 1.00 83.50 154 THR A CA 1
ATOM 1214 C C . THR A 1 154 ? 25.769 19.412 -75.786 1.00 83.50 154 THR A C 1
ATOM 1216 O O . THR A 1 154 ? 26.211 20.537 -76.022 1.00 83.50 154 THR A O 1
ATOM 1219 N N . GLU A 1 155 ? 26.568 18.378 -75.526 1.00 84.38 155 GLU A N 1
ATOM 1220 C CA . GLU A 1 155 ? 28.033 18.450 -75.419 1.00 84.38 155 GLU A CA 1
ATOM 1221 C C . GLU A 1 155 ? 28.710 17.345 -76.245 1.00 84.38 155 GLU A C 1
ATOM 1223 O O . GLU A 1 155 ? 28.079 16.371 -76.653 1.00 84.38 155 GLU A O 1
ATOM 1228 N N . GLU A 1 156 ? 29.997 17.507 -76.542 1.00 84.75 156 GLU A N 1
ATOM 1229 C CA . GLU A 1 156 ? 30.796 16.511 -77.267 1.00 84.75 156 GLU A CA 1
ATOM 1230 C C . GLU A 1 156 ? 31.022 15.281 -76.376 1.00 84.75 156 GLU A C 1
ATOM 1232 O O . GLU A 1 156 ? 31.378 15.430 -75.214 1.00 84.75 156 GLU A O 1
ATOM 1237 N N . ILE A 1 157 ? 30.801 14.068 -76.897 1.00 80.12 157 ILE A N 1
ATOM 1238 C CA . ILE A 1 157 ? 30.965 12.819 -76.115 1.00 80.12 157 ILE A CA 1
ATOM 1239 C C . ILE A 1 157 ? 32.428 12.365 -76.105 1.00 80.12 157 ILE A C 1
ATOM 1241 O O . ILE A 1 157 ? 32.881 11.698 -75.177 1.00 80.12 157 ILE A O 1
ATOM 1245 N N . PHE A 1 158 ? 33.170 12.726 -77.150 1.00 83.00 158 PHE A N 1
ATOM 1246 C CA . PHE A 1 158 ? 34.534 12.275 -77.366 1.00 83.00 158 PHE A CA 1
ATOM 1247 C C . PHE A 1 158 ? 35.498 13.451 -77.460 1.00 83.00 158 PHE A C 1
ATOM 1249 O O . PHE A 1 158 ? 35.156 14.517 -77.968 1.00 83.00 158 PHE A O 1
ATOM 1256 N N . SER A 1 159 ? 36.731 13.219 -77.021 1.00 82.25 159 SER A N 1
ATOM 1257 C CA . SER A 1 159 ? 37.870 14.106 -77.222 1.00 82.25 159 SER A CA 1
ATOM 1258 C C . SER A 1 159 ? 38.760 13.576 -78.349 1.00 82.25 159 SER A C 1
ATOM 1260 O O . SER A 1 159 ? 38.958 12.367 -78.491 1.00 82.25 159 SER A O 1
ATOM 1262 N N . TRP A 1 160 ? 39.292 14.483 -79.171 1.00 80.56 160 TRP A N 1
ATOM 1263 C CA . TRP A 1 160 ? 40.268 14.141 -80.203 1.00 80.56 160 TRP A CA 1
ATOM 1264 C C . TRP A 1 160 ? 41.686 14.343 -79.677 1.00 80.56 160 TRP A C 1
ATOM 1266 O O . TRP A 1 160 ? 42.058 15.448 -79.279 1.00 80.56 160 TRP A O 1
ATOM 1276 N N . THR A 1 161 ? 42.491 13.287 -79.729 1.00 79.69 161 THR A N 1
ATOM 1277 C CA . THR A 1 161 ? 43.928 13.365 -79.479 1.00 79.69 161 THR A CA 1
ATOM 1278 C C . THR A 1 161 ? 44.655 13.269 -80.821 1.00 79.69 161 THR A C 1
ATOM 1280 O O . THR A 1 161 ? 44.566 12.229 -81.479 1.00 79.69 161 THR A O 1
ATOM 1283 N N . PRO A 1 162 ? 45.363 14.324 -81.267 1.00 73.56 162 PRO A N 1
ATOM 1284 C CA . PRO A 1 162 ? 46.043 14.309 -82.556 1.00 73.56 162 PRO A CA 1
ATOM 1285 C C . PRO A 1 162 ? 47.180 13.284 -82.568 1.00 73.56 162 PRO A C 1
ATOM 1287 O O . PRO A 1 162 ? 47.884 13.088 -81.572 1.00 73.56 162 PRO A O 1
ATOM 1290 N N . GLY A 1 163 ? 47.372 12.637 -83.716 1.00 69.94 163 GLY A N 1
ATOM 1291 C CA . GLY A 1 163 ? 48.469 11.708 -83.934 1.00 69.94 163 GLY A CA 1
ATOM 1292 C C . GLY A 1 163 ? 49.812 12.424 -83.832 1.00 69.94 163 GLY A C 1
ATOM 1293 O O . GLY A 1 163 ? 49.992 13.531 -84.335 1.00 69.94 163 GLY A O 1
ATOM 1294 N N . VAL A 1 164 ? 50.781 11.791 -83.171 1.00 69.50 164 VAL A N 1
ATOM 1295 C CA . VAL A 1 164 ? 52.155 12.301 -83.104 1.00 69.50 164 VAL A CA 1
ATOM 1296 C C . VAL A 1 164 ? 53.055 11.371 -83.898 1.00 69.50 164 VAL A C 1
ATOM 1298 O O . VAL A 1 164 ? 53.184 10.188 -83.575 1.00 69.50 164 VAL A O 1
ATOM 1301 N N . TRP A 1 165 ? 53.735 11.914 -84.909 1.00 66.19 165 TRP A N 1
ATOM 1302 C CA . TRP A 1 165 ? 54.749 11.167 -85.643 1.00 66.19 165 TRP A CA 1
ATOM 1303 C C . TRP A 1 165 ? 55.990 10.948 -84.770 1.00 66.19 165 TRP A C 1
ATOM 1305 O O . TRP A 1 165 ? 56.829 11.838 -84.596 1.00 66.19 165 TRP A O 1
ATOM 1315 N N . VAL A 1 166 ? 56.131 9.741 -84.220 1.00 65.38 166 VAL A N 1
ATOM 1316 C CA . VAL A 1 166 ? 57.316 9.350 -83.450 1.00 65.38 166 VAL A CA 1
ATOM 1317 C C . VAL A 1 166 ? 58.276 8.590 -84.363 1.00 65.38 166 VAL A C 1
ATOM 1319 O O . VAL A 1 166 ? 57.971 7.502 -84.842 1.00 65.38 166 VAL A O 1
ATOM 1322 N N . GLY A 1 167 ? 59.469 9.145 -84.593 1.00 64.00 167 GLY A N 1
ATOM 1323 C CA . GLY A 1 167 ? 60.522 8.446 -85.332 1.00 64.00 167 GLY A CA 1
ATOM 1324 C C . GLY A 1 167 ? 60.907 7.140 -84.632 1.00 64.00 167 GLY A C 1
ATOM 1325 O O . GLY A 1 167 ? 61.211 7.142 -83.438 1.00 64.00 167 GLY A O 1
ATOM 1326 N N . GLY A 1 168 ? 60.892 6.023 -85.364 1.00 55.12 168 GLY A N 1
ATOM 1327 C CA . GLY A 1 168 ? 61.166 4.698 -84.809 1.00 55.12 168 GLY A CA 1
ATOM 1328 C C . GLY A 1 168 ? 62.507 4.640 -84.071 1.00 55.12 168 GLY A C 1
ATOM 1329 O O . GLY A 1 168 ? 63.567 4.865 -84.654 1.00 55.12 168 GLY A O 1
ATOM 1330 N N . LYS A 1 169 ? 62.472 4.314 -82.775 1.00 49.62 169 LYS A N 1
ATOM 1331 C CA . LYS A 1 169 ? 63.665 4.063 -81.961 1.00 49.62 169 LYS A CA 1
ATOM 1332 C C . LYS A 1 169 ? 63.904 2.558 -81.913 1.00 49.62 169 LYS A C 1
ATOM 1334 O O . LYS A 1 169 ? 63.103 1.830 -81.338 1.00 49.62 169 LYS A O 1
ATOM 1339 N N . ALA A 1 170 ? 64.997 2.084 -82.507 1.00 51.03 170 ALA A N 1
ATOM 1340 C CA . ALA A 1 170 ? 65.377 0.677 -82.413 1.00 51.03 170 ALA A CA 1
ATOM 1341 C C . ALA A 1 170 ? 65.696 0.319 -80.950 1.00 51.03 170 ALA A C 1
ATOM 1343 O O . ALA A 1 170 ? 66.589 0.914 -80.343 1.00 51.03 170 ALA A O 1
ATOM 1344 N N . ILE A 1 171 ? 64.959 -0.637 -80.384 1.00 51.25 171 ILE A N 1
ATOM 1345 C CA . ILE A 1 171 ? 65.181 -1.153 -79.030 1.00 51.25 171 ILE A CA 1
ATOM 1346 C C . ILE A 1 171 ? 65.880 -2.516 -79.160 1.00 51.25 171 ILE A C 1
ATOM 1348 O O . ILE A 1 171 ? 65.419 -3.354 -79.938 1.00 51.25 171 ILE A O 1
ATOM 1352 N N . PRO A 1 172 ? 66.995 -2.765 -78.451 1.00 58.12 172 PRO A N 1
ATOM 1353 C CA . PRO A 1 172 ? 67.622 -4.080 -78.443 1.00 58.12 172 PRO A CA 1
ATOM 1354 C C . PRO A 1 172 ? 66.689 -5.115 -77.797 1.00 58.12 172 PRO A C 1
ATOM 1356 O O . PRO A 1 172 ? 66.127 -4.876 -76.729 1.00 58.12 172 PRO A O 1
ATOM 1359 N N . LEU A 1 173 ? 66.534 -6.267 -78.454 1.00 54.88 173 LEU A N 1
ATOM 1360 C CA . LEU A 1 173 ? 65.706 -7.376 -77.978 1.00 54.88 173 LEU A CA 1
ATOM 1361 C C . LEU A 1 173 ? 66.290 -7.941 -76.678 1.00 54.88 173 LEU A C 1
ATOM 1363 O O . LEU A 1 173 ? 67.419 -8.433 -76.669 1.00 54.88 173 LEU A O 1
ATOM 1367 N N . ASN A 1 174 ? 65.511 -7.892 -75.599 1.00 51.38 174 ASN A N 1
ATOM 1368 C CA . ASN A 1 174 ? 65.842 -8.527 -74.329 1.00 51.38 174 ASN A CA 1
ATOM 1369 C C . ASN A 1 174 ? 64.917 -9.732 -74.136 1.00 51.38 174 ASN A C 1
ATOM 1371 O O . ASN A 1 174 ? 63.697 -9.593 -74.201 1.00 51.38 174 ASN A O 1
ATOM 1375 N N . TRP A 1 175 ? 65.493 -10.912 -73.913 1.00 55.53 175 TRP A N 1
ATOM 1376 C CA . TRP A 1 175 ? 64.722 -12.108 -73.580 1.00 55.53 175 TRP A CA 1
ATOM 1377 C C . TRP A 1 175 ? 64.177 -11.962 -72.160 1.00 55.53 175 TRP A C 1
ATOM 1379 O O . TRP A 1 175 ? 64.932 -12.050 -71.193 1.00 55.53 175 TRP A O 1
ATOM 1389 N N . VAL A 1 176 ? 62.874 -11.718 -72.036 1.00 59.03 176 VAL A N 1
ATOM 1390 C CA . VAL A 1 176 ? 62.179 -11.788 -70.749 1.00 59.03 176 VAL A CA 1
ATOM 1391 C C . VAL A 1 176 ? 61.785 -13.253 -70.543 1.00 59.03 176 VAL A C 1
ATOM 1393 O O . VAL A 1 176 ? 61.059 -13.789 -71.378 1.00 59.03 176 VAL A O 1
ATOM 1396 N N . PRO A 1 177 ? 62.286 -13.944 -69.506 1.00 62.47 177 PRO A N 1
ATOM 1397 C CA . PRO A 1 177 ? 61.835 -15.298 -69.211 1.00 62.47 177 PRO A CA 1
ATOM 1398 C C . PRO A 1 177 ? 60.336 -15.281 -68.887 1.00 62.47 177 PRO A C 1
ATOM 1400 O O . PRO A 1 177 ? 59.879 -14.412 -68.145 1.00 62.47 177 PRO A O 1
ATOM 1403 N N . GLU A 1 178 ? 59.581 -16.237 -69.434 1.00 52.91 178 GLU A N 1
ATOM 1404 C CA . GLU A 1 178 ? 58.163 -16.436 -69.118 1.00 52.91 178 GLU A CA 1
ATOM 1405 C C . GLU A 1 178 ? 58.008 -16.740 -67.623 1.00 52.91 178 GLU A C 1
ATOM 1407 O O . GLU A 1 178 ? 58.177 -17.870 -67.166 1.00 52.91 178 GLU A O 1
ATOM 1412 N N . THR A 1 179 ? 57.701 -15.719 -66.830 1.00 63.81 179 THR A N 1
ATOM 1413 C CA . THR A 1 179 ? 57.160 -15.906 -65.487 1.00 63.81 179 THR A CA 1
ATOM 1414 C C . THR A 1 179 ? 55.659 -15.723 -65.567 1.00 63.81 179 THR A C 1
ATOM 1416 O O . THR A 1 179 ? 55.196 -14.615 -65.835 1.00 63.81 179 THR A O 1
ATOM 1419 N N . VAL A 1 180 ? 54.911 -16.796 -65.308 1.00 62.00 180 VAL A N 1
ATOM 1420 C CA . VAL A 1 180 ? 53.466 -16.735 -65.076 1.00 62.00 180 VAL A CA 1
ATOM 1421 C C . VAL A 1 180 ? 53.251 -15.945 -63.785 1.00 62.00 180 VAL A C 1
ATOM 1423 O O . VAL A 1 180 ? 53.326 -16.492 -62.686 1.00 62.00 180 VAL A O 1
ATOM 1426 N N . LYS A 1 181 ? 53.069 -14.630 -63.907 1.00 57.94 181 LYS A N 1
ATOM 1427 C CA . LYS A 1 181 ? 52.476 -13.822 -62.847 1.00 57.94 181 LYS A CA 1
ATOM 1428 C C . LYS A 1 181 ? 50.972 -13.798 -63.100 1.00 57.94 181 LYS A C 1
ATOM 1430 O O . LYS A 1 181 ? 50.587 -13.571 -64.242 1.00 57.94 181 LYS A O 1
ATOM 1435 N N . PRO A 1 182 ? 50.129 -14.037 -62.087 1.00 67.19 182 PRO A N 1
ATOM 1436 C CA . PRO A 1 182 ? 48.725 -13.697 -62.227 1.00 67.19 182 PRO A CA 1
ATOM 1437 C C . PRO A 1 182 ? 48.635 -12.190 -62.501 1.00 67.19 182 PRO A C 1
ATOM 1439 O O . PRO A 1 182 ? 49.316 -11.406 -61.836 1.00 67.19 182 PRO A O 1
ATOM 1442 N N . ASP A 1 183 ? 47.817 -11.795 -63.476 1.00 65.62 183 ASP A N 1
ATOM 1443 C CA . ASP A 1 183 ? 47.614 -10.384 -63.842 1.00 65.62 183 ASP A CA 1
ATOM 1444 C C . ASP A 1 183 ? 47.043 -9.551 -62.677 1.00 65.62 183 ASP A C 1
ATOM 1446 O O . ASP A 1 183 ? 47.123 -8.324 -62.681 1.00 65.62 183 ASP A O 1
ATOM 1450 N N . TYR A 1 184 ? 46.532 -10.224 -61.637 1.00 68.94 184 TYR A N 1
ATOM 1451 C CA . TYR A 1 184 ? 45.930 -9.621 -60.456 1.00 68.94 184 TYR A CA 1
ATOM 1452 C C . TYR A 1 184 ? 46.450 -10.265 -59.164 1.00 68.94 184 TYR A C 1
ATOM 1454 O O . TYR A 1 184 ? 46.511 -11.489 -59.028 1.00 68.94 184 TYR A O 1
ATOM 1462 N N . GLU A 1 185 ? 46.786 -9.426 -58.186 1.00 76.19 185 GLU A N 1
ATOM 1463 C CA . GLU A 1 185 ? 47.018 -9.826 -56.798 1.00 76.19 185 GLU A CA 1
ATOM 1464 C C . GLU A 1 185 ? 45.744 -9.512 -56.006 1.00 76.19 185 GLU A C 1
ATOM 1466 O O . GLU A 1 185 ? 45.392 -8.344 -55.829 1.00 76.19 185 GLU A O 1
ATOM 1471 N N . TRP A 1 186 ? 45.031 -10.544 -55.549 1.00 74.38 186 TRP A N 1
ATOM 1472 C CA . TRP A 1 186 ? 43.883 -10.357 -54.664 1.00 74.38 186 TRP A CA 1
ATOM 1473 C C . TRP A 1 186 ? 44.364 -9.746 -53.349 1.00 74.38 186 TRP A C 1
ATOM 1475 O O . TRP A 1 186 ? 45.159 -10.351 -52.630 1.00 74.38 186 TRP A O 1
ATOM 1485 N N . LYS A 1 187 ? 43.879 -8.546 -53.035 1.00 75.56 187 LYS A N 1
ATOM 1486 C CA . LYS A 1 187 ? 44.098 -7.893 -51.744 1.00 75.56 187 LYS A CA 1
ATOM 1487 C C . LYS A 1 187 ? 42.796 -7.890 -50.969 1.00 75.56 187 LYS A C 1
ATOM 1489 O O . LYS A 1 187 ? 41.730 -7.697 -51.550 1.00 75.56 187 LYS A O 1
ATOM 1494 N N . GLU A 1 188 ? 42.893 -8.090 -49.661 1.00 78.56 188 GLU A N 1
ATOM 1495 C CA . GLU A 1 188 ? 41.759 -7.872 -48.773 1.00 78.56 188 GLU A CA 1
ATOM 1496 C C . GLU A 1 188 ? 41.333 -6.405 -48.891 1.00 78.56 188 GLU A C 1
ATOM 1498 O O . GLU A 1 188 ? 42.120 -5.490 -48.640 1.00 78.56 188 GLU A O 1
ATOM 1503 N N . SER A 1 189 ? 40.099 -6.185 -49.336 1.00 77.62 189 SER A N 1
ATOM 1504 C CA . SER A 1 189 ? 39.490 -4.865 -49.432 1.00 77.62 189 SER A CA 1
ATOM 1505 C C . SER A 1 189 ? 38.290 -4.783 -48.497 1.00 77.62 189 SER A C 1
ATOM 1507 O O . SER A 1 189 ? 37.588 -5.763 -48.233 1.00 77.62 189 SER A O 1
ATOM 1509 N N . LEU A 1 190 ? 38.070 -3.589 -47.958 1.00 77.69 190 LEU A N 1
ATOM 1510 C CA . LEU A 1 190 ? 36.926 -3.304 -47.112 1.00 77.69 190 LEU A CA 1
ATOM 1511 C C . LEU A 1 190 ? 35.674 -3.203 -47.993 1.00 77.69 190 LEU A C 1
ATOM 1513 O O . LEU A 1 190 ? 35.598 -2.340 -48.866 1.00 77.69 190 LEU A O 1
ATOM 1517 N N . SER A 1 191 ? 34.686 -4.069 -47.773 1.00 82.06 191 SER A N 1
ATOM 1518 C CA . SER A 1 191 ? 33.403 -3.969 -48.473 1.00 82.06 191 SER A CA 1
ATOM 1519 C C . SER A 1 191 ? 32.553 -2.879 -47.826 1.00 82.06 191 SER A C 1
ATOM 1521 O O . SER A 1 191 ? 32.014 -3.074 -46.737 1.00 82.06 191 SER A O 1
ATOM 1523 N N . LEU A 1 192 ? 32.427 -1.738 -48.505 1.00 83.88 192 LEU A N 1
ATOM 1524 C CA . LEU A 1 192 ? 31.576 -0.637 -48.047 1.00 83.88 192 LEU A CA 1
ATOM 1525 C C . LEU A 1 192 ? 30.102 -1.053 -47.964 1.00 83.88 192 LEU A C 1
ATOM 1527 O O . LEU A 1 192 ? 29.436 -0.664 -47.017 1.00 83.88 192 LEU A O 1
ATOM 1531 N N . VAL A 1 193 ? 29.641 -1.928 -48.867 1.00 79.81 193 VAL A N 1
ATOM 1532 C CA . VAL A 1 193 ? 28.278 -2.491 -48.844 1.00 79.81 193 VAL A CA 1
ATOM 1533 C C . VAL A 1 193 ? 28.022 -3.265 -47.551 1.00 79.81 193 VAL A C 1
ATOM 1535 O O . VAL A 1 193 ? 27.043 -3.011 -46.863 1.00 79.81 193 VAL A O 1
ATOM 1538 N N . LYS A 1 194 ? 28.942 -4.153 -47.145 1.00 75.62 194 LYS A N 1
ATOM 1539 C CA . LYS A 1 194 ? 28.781 -4.904 -45.887 1.00 75.62 194 LYS A CA 1
ATOM 1540 C C . LYS A 1 194 ? 28.800 -4.001 -44.655 1.00 75.62 194 LYS A C 1
ATOM 1542 O O . LYS A 1 194 ? 28.096 -4.279 -43.691 1.00 75.62 194 LYS A O 1
ATOM 1547 N N . ILE A 1 195 ? 29.613 -2.944 -44.672 1.00 84.38 195 ILE A N 1
ATOM 1548 C CA . ILE A 1 195 ? 29.622 -1.952 -43.590 1.00 84.38 195 ILE A CA 1
ATOM 1549 C C . ILE A 1 195 ? 28.297 -1.207 -43.551 1.00 84.38 195 ILE A C 1
ATOM 1551 O O . ILE A 1 195 ? 27.742 -1.029 -42.472 1.00 84.38 195 ILE A O 1
ATOM 1555 N N . GLU A 1 196 ? 27.787 -0.786 -44.703 1.00 84.44 196 GLU A N 1
ATOM 1556 C CA . GLU A 1 196 ? 26.500 -0.116 -44.803 1.00 84.44 196 GLU A CA 1
ATOM 1557 C C . GLU A 1 196 ? 25.370 -1.005 -44.278 1.00 84.44 196 GLU A C 1
ATOM 1559 O O . GLU A 1 196 ? 24.585 -0.542 -43.457 1.00 84.44 196 GLU A O 1
ATOM 1564 N N . ASP A 1 197 ? 25.339 -2.287 -44.650 1.00 81.25 197 ASP A N 1
ATOM 1565 C CA . ASP A 1 197 ? 24.353 -3.251 -44.149 1.00 81.25 197 ASP A CA 1
ATOM 1566 C C . ASP A 1 197 ? 24.434 -3.413 -42.624 1.00 81.25 197 ASP A C 1
ATOM 1568 O O . ASP A 1 197 ? 23.410 -3.459 -41.939 1.00 81.25 197 ASP A O 1
ATOM 1572 N N . TRP A 1 198 ? 25.646 -3.461 -42.061 1.00 79.31 198 TRP A N 1
ATOM 1573 C CA . TRP A 1 198 ? 25.840 -3.523 -40.610 1.00 79.31 198 TRP A CA 1
ATOM 1574 C C . TRP A 1 198 ? 25.382 -2.247 -39.908 1.00 79.31 198 TRP A C 1
ATOM 1576 O O . TRP A 1 198 ? 24.705 -2.328 -38.883 1.00 79.31 198 TRP A O 1
ATOM 1586 N N . VAL A 1 199 ? 25.721 -1.077 -40.455 1.00 83.06 199 VAL A N 1
ATOM 1587 C CA . VAL A 1 199 ? 25.311 0.223 -39.908 1.00 83.06 199 VAL A CA 1
ATOM 1588 C C . VAL A 1 199 ? 23.797 0.385 -39.999 1.00 83.06 199 VAL A C 1
ATOM 1590 O O . VAL A 1 199 ? 23.172 0.791 -39.022 1.00 83.06 199 VAL A O 1
ATOM 1593 N N . ARG A 1 200 ? 23.195 0.020 -41.134 1.00 79.69 200 ARG A N 1
ATOM 1594 C CA . ARG A 1 200 ? 21.749 0.067 -41.354 1.00 79.69 200 ARG A CA 1
ATOM 1595 C C . ARG A 1 200 ? 21.023 -0.868 -40.396 1.00 79.69 200 ARG A C 1
ATOM 1597 O O . ARG A 1 200 ? 20.142 -0.414 -39.677 1.00 79.69 200 ARG A O 1
ATOM 1604 N N . GLY A 1 201 ? 21.454 -2.125 -40.296 1.00 78.19 201 GLY A N 1
ATOM 1605 C CA . GLY A 1 201 ? 20.868 -3.085 -39.360 1.00 78.19 201 GLY A CA 1
ATOM 1606 C C . GLY A 1 201 ? 21.021 -2.667 -37.891 1.00 78.19 201 GLY A C 1
ATOM 1607 O O . GLY A 1 201 ? 20.107 -2.873 -37.092 1.00 78.19 201 GLY A O 1
ATOM 1608 N N . ALA A 1 202 ? 22.143 -2.042 -37.518 1.00 74.00 202 ALA A N 1
ATOM 1609 C CA . ALA A 1 202 ? 22.332 -1.488 -36.176 1.00 74.00 202 ALA A CA 1
ATOM 1610 C C . ALA A 1 202 ? 21.409 -0.286 -35.913 1.00 74.00 202 ALA A C 1
ATOM 1612 O O . ALA A 1 202 ? 20.792 -0.207 -34.848 1.00 74.00 202 ALA A O 1
ATOM 1613 N N . ALA A 1 203 ? 21.275 0.619 -36.887 1.00 77.00 203 ALA A N 1
ATOM 1614 C CA . ALA A 1 203 ? 20.381 1.768 -36.801 1.00 77.00 203 ALA A CA 1
ATOM 1615 C C . ALA A 1 203 ? 18.916 1.326 -36.689 1.00 77.00 203 ALA A C 1
ATOM 1617 O O . ALA A 1 203 ? 18.222 1.768 -35.777 1.00 77.00 203 ALA A O 1
ATOM 1618 N N . GLU A 1 204 ? 18.461 0.412 -37.546 1.00 78.12 204 GLU A N 1
ATOM 1619 C CA . GLU A 1 204 ? 17.096 -0.130 -37.526 1.00 78.12 204 GLU A CA 1
ATOM 1620 C C . GLU A 1 204 ? 16.755 -0.777 -36.181 1.00 78.12 204 GLU A C 1
ATOM 1622 O O . GLU A 1 204 ? 15.687 -0.513 -35.630 1.00 78.12 204 GLU A O 1
ATOM 1627 N N . ARG A 1 205 ? 17.671 -1.565 -35.600 1.00 72.88 205 ARG A N 1
ATOM 1628 C CA . ARG A 1 205 ? 17.467 -2.150 -34.265 1.00 72.88 205 ARG A CA 1
ATOM 1629 C C . ARG A 1 205 ? 17.389 -1.081 -33.180 1.00 72.88 205 ARG A C 1
ATOM 1631 O O . ARG A 1 205 ? 16.469 -1.115 -32.369 1.00 72.88 205 ARG A O 1
ATOM 1638 N N . SER A 1 206 ? 18.318 -0.124 -33.179 1.00 72.62 206 SER A N 1
ATOM 1639 C CA . SER A 1 206 ? 18.350 0.959 -32.187 1.00 72.62 206 SER A CA 1
ATOM 1640 C C . SER A 1 206 ? 17.074 1.810 -32.228 1.00 72.62 206 SER A C 1
ATOM 1642 O O . SER A 1 206 ? 16.412 1.998 -31.205 1.00 72.62 206 SER A O 1
ATOM 1644 N N . PHE A 1 207 ? 16.661 2.245 -33.423 1.00 75.69 207 PHE A N 1
ATOM 1645 C CA . PHE A 1 207 ? 15.410 2.981 -33.609 1.00 75.69 207 PHE A CA 1
ATOM 1646 C C . PHE A 1 207 ? 14.181 2.129 -33.283 1.00 75.69 207 PHE A C 1
ATOM 1648 O O . PHE A 1 207 ? 13.240 2.641 -32.681 1.00 75.69 207 PHE A O 1
ATOM 1655 N N . GLY A 1 208 ? 14.193 0.837 -33.622 1.00 76.44 208 GLY A N 1
ATOM 1656 C CA . GLY A 1 208 ? 13.108 -0.091 -33.313 1.00 76.44 208 GLY A CA 1
ATOM 1657 C C . GLY A 1 208 ? 12.847 -0.222 -31.812 1.00 76.44 208 GLY A C 1
ATOM 1658 O O . GLY A 1 208 ? 11.695 -0.157 -31.388 1.00 76.44 208 GLY A O 1
ATOM 1659 N N . PHE A 1 209 ? 13.897 -0.336 -30.993 1.00 69.94 209 PHE A N 1
ATOM 1660 C CA . PHE A 1 209 ? 13.750 -0.429 -29.537 1.00 69.94 209 PHE A CA 1
ATOM 1661 C C . PHE A 1 209 ? 13.286 0.877 -28.896 1.00 69.94 209 PHE A C 1
ATOM 1663 O O . PHE A 1 209 ? 12.408 0.845 -28.034 1.00 69.94 209 PHE A O 1
ATOM 1670 N N . LEU A 1 210 ? 13.815 2.019 -29.342 1.00 70.31 210 LEU A N 1
ATOM 1671 C CA . LEU A 1 210 ? 13.355 3.329 -28.874 1.00 70.31 210 LEU A CA 1
ATOM 1672 C C . LEU A 1 210 ? 11.880 3.558 -29.219 1.00 70.31 210 LEU A C 1
ATOM 1674 O O . LEU A 1 210 ? 11.108 3.968 -28.355 1.00 70.31 210 LEU A O 1
ATOM 1678 N N . LEU A 1 211 ? 11.477 3.236 -30.453 1.00 73.75 211 LEU A N 1
ATOM 1679 C CA . LEU A 1 211 ? 10.089 3.356 -30.892 1.00 73.75 211 LEU A CA 1
ATOM 1680 C C . LEU A 1 211 ? 9.172 2.409 -30.113 1.00 73.75 211 LEU A C 1
ATOM 1682 O O . LEU A 1 211 ? 8.096 2.822 -29.694 1.00 73.75 211 LEU A O 1
ATOM 1686 N N . LYS A 1 212 ? 9.598 1.159 -29.884 1.00 70.62 212 LYS A N 1
ATOM 1687 C CA . LYS A 1 212 ? 8.851 0.184 -29.077 1.00 70.62 212 LYS A CA 1
ATOM 1688 C C . LYS A 1 212 ? 8.683 0.673 -27.638 1.00 70.62 212 LYS A C 1
ATOM 1690 O O . LYS A 1 212 ? 7.573 0.628 -27.130 1.00 70.62 212 LYS A O 1
ATOM 1695 N N . SER A 1 213 ? 9.747 1.173 -27.007 1.00 66.00 213 SER A N 1
ATOM 1696 C CA . SER A 1 213 ? 9.694 1.733 -25.649 1.00 66.00 213 SER A CA 1
ATOM 1697 C C . SER A 1 213 ? 8.749 2.936 -25.567 1.00 66.00 213 SER A C 1
ATOM 1699 O O . SER A 1 213 ? 7.873 2.968 -24.706 1.00 66.00 213 SER A O 1
ATOM 1701 N N . GLN A 1 214 ? 8.844 3.881 -26.510 1.00 69.75 214 GLN A N 1
ATOM 1702 C CA . GLN A 1 214 ? 7.935 5.026 -26.564 1.00 69.75 214 GLN A CA 1
ATOM 1703 C C . GLN A 1 214 ? 6.480 4.589 -26.773 1.00 69.75 214 GLN A C 1
ATOM 1705 O O . GLN A 1 214 ? 5.592 5.054 -26.066 1.00 69.75 214 GLN A O 1
ATOM 1710 N N . LEU A 1 215 ? 6.235 3.667 -27.706 1.00 69.00 215 LEU A N 1
ATOM 1711 C CA . LEU A 1 215 ? 4.894 3.166 -27.986 1.00 69.00 215 LEU A CA 1
ATOM 1712 C C . LEU A 1 215 ? 4.309 2.435 -26.775 1.00 69.00 215 LEU A C 1
ATOM 1714 O O . LEU A 1 215 ? 3.138 2.628 -26.469 1.00 69.00 215 LEU A O 1
ATOM 1718 N N . ILE A 1 216 ? 5.117 1.655 -26.054 1.00 67.00 216 ILE A N 1
ATOM 1719 C CA . ILE A 1 216 ? 4.729 1.032 -24.784 1.00 67.00 216 ILE A CA 1
ATOM 1720 C C . ILE A 1 216 ? 4.352 2.112 -23.765 1.00 67.00 216 ILE A C 1
ATOM 1722 O O . ILE A 1 216 ? 3.251 2.0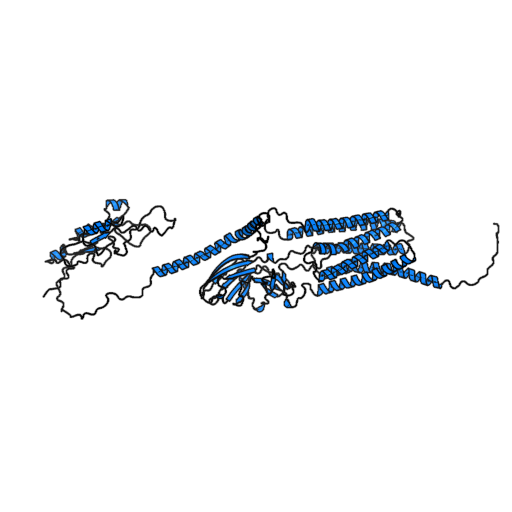57 -23.237 1.00 67.00 216 ILE A O 1
ATOM 1726 N N . CYS A 1 217 ? 5.185 3.132 -23.540 1.00 62.84 217 CYS A N 1
ATOM 1727 C CA . CYS A 1 217 ? 4.859 4.233 -22.623 1.00 62.84 217 CYS A CA 1
ATOM 1728 C C . CYS A 1 217 ? 3.542 4.940 -22.976 1.00 62.84 217 CYS A C 1
ATOM 1730 O O . CYS A 1 217 ? 2.736 5.214 -22.088 1.00 62.84 217 CYS A O 1
ATOM 1732 N N . ASP A 1 218 ? 3.319 5.213 -24.263 1.00 65.12 218 ASP A N 1
ATOM 1733 C CA . ASP A 1 218 ? 2.147 5.951 -24.736 1.00 65.12 218 ASP A CA 1
ATOM 1734 C C . ASP A 1 218 ? 0.866 5.097 -24.702 1.00 65.12 218 ASP A C 1
ATOM 1736 O O . ASP A 1 218 ? -0.230 5.627 -24.513 1.00 65.12 218 ASP A O 1
ATOM 1740 N N . THR A 1 219 ? 0.978 3.775 -24.882 1.00 66.81 219 THR A N 1
ATOM 1741 C CA . THR A 1 219 ? -0.185 2.882 -25.039 1.00 66.81 219 THR A CA 1
ATOM 1742 C C . THR A 1 219 ? -0.488 2.017 -23.820 1.00 66.81 219 THR A C 1
ATOM 1744 O O . THR A 1 219 ? -1.664 1.756 -23.570 1.00 66.81 219 THR A O 1
ATOM 1747 N N . ASN A 1 220 ? 0.502 1.606 -23.018 1.00 63.47 220 ASN A N 1
ATOM 1748 C CA . ASN A 1 220 ? 0.270 0.683 -21.899 1.00 63.47 220 ASN A CA 1
ATOM 1749 C C . ASN A 1 220 ? -0.566 1.285 -20.783 1.00 63.47 220 ASN A C 1
ATOM 1751 O O . ASN A 1 220 ? -1.355 0.562 -20.179 1.00 63.47 220 ASN A O 1
ATOM 1755 N N . TYR A 1 221 ? -0.426 2.588 -20.531 1.00 56.19 221 TYR A N 1
ATOM 1756 C CA . TYR A 1 221 ? -1.248 3.256 -19.525 1.00 56.19 221 TYR A CA 1
ATOM 1757 C C . TYR A 1 221 ? -2.744 3.105 -19.841 1.00 56.19 221 TYR A C 1
ATOM 1759 O O . TYR A 1 221 ? -3.552 2.912 -18.943 1.00 56.19 221 TYR A O 1
ATOM 1767 N N . LEU A 1 222 ? -3.108 3.123 -21.128 1.00 60.94 222 LEU A N 1
ATOM 1768 C CA . LEU A 1 222 ? -4.479 2.894 -21.578 1.00 60.94 222 LEU A CA 1
ATOM 1769 C C . LEU A 1 222 ? -4.798 1.403 -21.715 1.00 60.94 222 LEU A C 1
ATOM 1771 O O . LEU A 1 222 ? -5.899 0.992 -21.375 1.00 60.94 222 LEU A O 1
ATOM 1775 N N . SER A 1 223 ? -3.856 0.592 -22.206 1.00 66.00 223 SER A N 1
ATOM 1776 C CA . SER A 1 223 ? -4.077 -0.832 -22.472 1.00 66.00 223 SER A CA 1
ATOM 1777 C C . SER A 1 223 ? -4.321 -1.640 -21.204 1.00 66.00 223 SER A C 1
ATOM 1779 O O . SER A 1 223 ? -5.174 -2.518 -21.233 1.00 66.00 223 SER A O 1
ATOM 1781 N N . SER A 1 224 ? -3.591 -1.372 -20.116 1.00 59.56 224 SER A N 1
ATOM 1782 C CA . SER A 1 224 ? -3.780 -2.085 -18.846 1.00 59.56 224 SER A CA 1
ATOM 1783 C C . SER A 1 224 ? -5.170 -1.797 -18.273 1.00 59.56 224 SER A C 1
ATOM 1785 O O . SER A 1 224 ? -5.964 -2.717 -18.097 1.00 59.56 224 SER A O 1
ATOM 1787 N N . SER A 1 225 ? -5.534 -0.515 -18.141 1.00 60.69 225 SER A N 1
ATOM 1788 C CA . SER A 1 225 ? -6.866 -0.120 -17.672 1.00 60.69 225 SER A CA 1
ATOM 1789 C C . SER A 1 225 ? -7.986 -0.619 -18.588 1.00 60.69 225 SER A C 1
ATOM 1791 O O . SER A 1 225 ? -8.998 -1.106 -18.100 1.00 60.69 225 SER A O 1
ATOM 1793 N N . LEU A 1 226 ? -7.811 -0.556 -19.914 1.00 65.19 226 LEU A N 1
ATOM 1794 C CA . LEU A 1 226 ? -8.783 -1.107 -20.862 1.00 65.19 226 LEU A CA 1
ATOM 1795 C C . LEU A 1 226 ? -8.880 -2.630 -20.762 1.00 65.19 226 LEU A C 1
ATOM 1797 O O . LEU A 1 226 ? -9.975 -3.153 -20.898 1.00 65.19 226 LEU A O 1
ATOM 1801 N N . SER A 1 227 ? -7.776 -3.342 -20.533 1.00 64.69 227 SER A N 1
ATOM 1802 C CA . SER A 1 227 ? -7.779 -4.800 -20.388 1.00 64.69 227 SER A CA 1
ATOM 1803 C C . SER A 1 227 ? -8.505 -5.233 -19.120 1.00 64.69 227 SER A C 1
ATOM 1805 O O . SER A 1 227 ? -9.285 -6.177 -19.186 1.00 64.69 227 SER A O 1
ATOM 1807 N N . SER A 1 228 ? -8.298 -4.538 -17.999 1.00 62.41 228 SER A N 1
ATOM 1808 C CA . SER A 1 228 ? -9.035 -4.800 -16.759 1.00 62.41 228 SER A CA 1
ATOM 1809 C C . SER A 1 228 ? -10.525 -4.489 -16.917 1.00 62.41 228 SER A C 1
ATOM 1811 O O . SER A 1 228 ? -11.343 -5.346 -16.612 1.00 62.41 228 SER A O 1
ATOM 1813 N N . VAL A 1 229 ? -10.882 -3.343 -17.517 1.00 64.12 229 VAL A N 1
ATOM 1814 C CA . VAL A 1 229 ? -12.288 -2.986 -17.813 1.00 64.12 229 VAL A CA 1
ATOM 1815 C C . VAL A 1 229 ? -12.941 -3.984 -18.774 1.00 64.12 229 VAL A C 1
ATOM 1817 O O . VAL A 1 229 ? -14.100 -4.348 -18.612 1.00 64.12 229 VAL A O 1
ATOM 1820 N N . VAL A 1 230 ? -12.216 -4.432 -19.801 1.00 70.25 230 VAL A N 1
ATOM 1821 C CA . VAL A 1 230 ? -12.720 -5.432 -20.749 1.00 70.25 230 VAL A CA 1
ATOM 1822 C C . VAL A 1 230 ? -12.894 -6.781 -20.062 1.00 70.25 230 VAL A C 1
ATOM 1824 O O . VAL A 1 230 ? -13.912 -7.422 -20.289 1.00 70.25 230 VAL A O 1
ATOM 1827 N N . CYS A 1 231 ? -11.931 -7.209 -19.246 1.00 63.03 231 CYS A N 1
ATOM 1828 C CA . CYS A 1 231 ? -12.026 -8.448 -18.478 1.00 63.03 231 CYS A CA 1
ATOM 1829 C C . CYS A 1 231 ? -13.263 -8.428 -17.575 1.00 63.03 231 CYS A C 1
ATOM 1831 O O . CYS A 1 231 ? -14.044 -9.375 -17.609 1.00 63.03 231 CYS A O 1
ATOM 1833 N N . ASP A 1 232 ? -13.477 -7.324 -16.861 1.00 63.38 232 ASP A N 1
ATOM 1834 C CA . ASP A 1 232 ? -14.628 -7.124 -15.986 1.00 63.38 232 ASP A CA 1
ATOM 1835 C C . ASP A 1 232 ? -15.962 -7.232 -16.744 1.00 63.38 232 ASP A C 1
ATOM 1837 O O . ASP A 1 232 ? -16.819 -8.043 -16.394 1.00 63.38 232 ASP A O 1
ATOM 1841 N N . CYS A 1 233 ? -16.069 -6.563 -17.899 1.00 62.84 233 CYS A N 1
ATOM 1842 C CA . CYS A 1 233 ? -17.239 -6.641 -18.785 1.00 62.84 233 CYS A CA 1
ATOM 1843 C C . CYS A 1 233 ? -17.565 -8.060 -19.302 1.00 62.84 233 CYS A C 1
ATOM 1845 O O . CYS A 1 233 ? -18.647 -8.265 -19.856 1.00 62.84 233 CYS A O 1
ATOM 1847 N N . TYR A 1 234 ? -16.633 -9.014 -19.208 1.00 62.75 234 TYR A N 1
ATOM 1848 C CA . TYR A 1 234 ? -16.824 -10.411 -19.614 1.00 62.75 234 TYR A CA 1
ATOM 1849 C C . TYR A 1 234 ? -16.785 -11.393 -18.431 1.00 62.75 234 TYR A C 1
ATOM 1851 O O . TYR A 1 234 ? -16.852 -12.600 -18.670 1.00 62.75 234 TYR A O 1
ATOM 1859 N N . SER A 1 235 ? -16.674 -10.902 -17.190 1.00 54.56 235 SER A N 1
ATOM 1860 C CA . SER A 1 235 ? -16.548 -11.730 -15.983 1.00 54.56 235 SER A CA 1
ATOM 1861 C C . SER A 1 235 ? -17.886 -12.248 -15.433 1.00 54.56 235 SER A C 1
ATOM 1863 O O . SER A 1 235 ? -17.890 -13.139 -14.585 1.00 54.56 235 SER A O 1
ATOM 1865 N N . ASP A 1 236 ? -19.016 -11.771 -15.965 1.00 52.69 236 ASP A N 1
ATOM 1866 C CA . ASP A 1 236 ? -20.342 -12.255 -15.581 1.00 52.69 236 ASP A CA 1
ATOM 1867 C C . ASP A 1 236 ? -20.538 -13.745 -15.931 1.00 52.69 236 ASP A C 1
ATOM 1869 O O . ASP A 1 236 ? -20.436 -14.168 -17.090 1.00 52.69 236 ASP A O 1
ATOM 1873 N N . GLU A 1 237 ? -20.933 -14.529 -14.919 1.00 53.25 237 GLU A N 1
ATOM 1874 C CA . GLU A 1 237 ? -21.308 -15.956 -14.968 1.00 53.25 237 GLU A CA 1
ATOM 1875 C C . GLU A 1 237 ? -22.365 -16.316 -16.043 1.00 53.25 237 GLU A C 1
ATOM 1877 O O . GLU A 1 237 ? -22.600 -17.496 -16.320 1.00 53.25 237 GLU A O 1
ATOM 1882 N N . ASP A 1 238 ? -22.996 -15.331 -16.690 1.00 49.03 238 ASP A N 1
ATOM 1883 C CA . ASP A 1 238 ? -24.043 -15.527 -17.698 1.00 49.03 238 ASP A CA 1
ATOM 1884 C C . ASP A 1 238 ? -23.525 -16.034 -19.058 1.00 49.03 238 ASP A C 1
ATOM 1886 O O . ASP A 1 238 ? -24.302 -16.529 -19.887 1.00 49.03 238 ASP A O 1
ATOM 1890 N N . ILE A 1 239 ? -22.211 -15.998 -19.297 1.00 54.16 239 ILE A N 1
ATOM 1891 C CA . ILE A 1 239 ? -21.584 -16.660 -20.445 1.00 54.16 239 ILE A CA 1
ATOM 1892 C C . ILE A 1 239 ? -20.798 -17.848 -19.901 1.00 54.16 239 ILE A C 1
ATOM 1894 O O . ILE A 1 239 ? -19.619 -17.707 -19.624 1.00 54.16 239 ILE A O 1
ATOM 1898 N N . GLY A 1 240 ? -21.456 -19.004 -19.738 1.00 47.88 240 GLY A N 1
ATOM 1899 C CA . GLY A 1 240 ? -20.945 -20.243 -19.118 1.00 47.88 240 GLY A CA 1
ATOM 1900 C C . GLY A 1 240 ? -19.648 -20.838 -19.696 1.00 47.88 240 GLY A C 1
ATOM 1901 O O . GLY A 1 240 ? -19.627 -21.968 -20.187 1.00 47.88 240 GLY A O 1
ATOM 1902 N N . VAL A 1 241 ? -18.560 -20.083 -19.625 1.00 51.84 241 VAL A N 1
ATOM 1903 C CA . VAL A 1 241 ? -17.186 -20.471 -19.893 1.00 51.84 241 VAL A CA 1
ATOM 1904 C C . VAL A 1 241 ? -16.568 -20.731 -18.526 1.00 51.84 241 VAL A C 1
ATOM 1906 O O . VAL A 1 241 ? -16.026 -19.840 -17.882 1.00 51.84 241 VAL A O 1
ATOM 1909 N N . GLU A 1 242 ? -16.697 -21.971 -18.060 1.00 41.19 242 GLU A N 1
ATOM 1910 C CA . GLU A 1 242 ? -15.977 -22.456 -16.883 1.00 41.19 242 GLU A CA 1
ATOM 1911 C C . GLU A 1 242 ? -14.469 -22.195 -17.076 1.00 41.19 242 GLU A C 1
ATOM 1913 O O . GLU A 1 242 ? -13.837 -22.827 -17.926 1.00 41.19 242 GLU A O 1
ATOM 1918 N N . GLY A 1 243 ? -13.889 -21.257 -16.315 1.00 49.00 243 GLY A N 1
ATOM 1919 C CA . GLY A 1 243 ? -12.432 -21.073 -16.268 1.00 49.00 243 GLY A CA 1
ATOM 1920 C C . GLY A 1 243 ? -11.887 -19.653 -16.099 1.00 49.00 243 GLY A C 1
ATOM 1921 O O . GLY A 1 243 ? -10.672 -19.533 -15.978 1.00 49.00 243 GLY A O 1
ATOM 1922 N N . ILE A 1 244 ? -12.714 -18.604 -16.079 1.00 47.66 244 ILE A N 1
ATOM 1923 C CA . ILE A 1 244 ? -12.251 -17.235 -15.793 1.00 47.66 244 ILE A CA 1
ATOM 1924 C C . ILE A 1 244 ? -12.779 -16.854 -14.408 1.00 47.66 244 ILE A C 1
ATOM 1926 O O . ILE A 1 244 ? -13.937 -16.484 -14.261 1.00 47.66 244 ILE A O 1
ATOM 1930 N N . SER A 1 245 ? -11.962 -17.047 -13.372 1.00 46.56 245 SER A N 1
ATOM 1931 C CA . SER A 1 245 ? -12.222 -16.485 -12.044 1.00 46.56 245 SER A CA 1
ATOM 1932 C C . SER A 1 245 ? -12.227 -14.955 -12.139 1.00 46.56 245 SER A C 1
ATOM 1934 O O . SER A 1 245 ? -11.416 -14.395 -12.874 1.00 46.56 245 SER A O 1
ATOM 1936 N N . GLY A 1 246 ? -13.144 -14.294 -11.425 1.00 49.19 246 GLY A N 1
ATOM 1937 C CA . GLY A 1 246 ? -13.389 -12.840 -11.426 1.00 49.19 246 GLY A CA 1
ATOM 1938 C C . GLY A 1 246 ? -12.263 -11.972 -10.847 1.00 49.19 246 GLY A C 1
ATOM 1939 O O . GLY A 1 246 ? -12.510 -11.056 -10.076 1.00 49.19 246 GLY A O 1
ATOM 1940 N N . GLU A 1 247 ? -11.015 -12.249 -11.208 1.00 55.69 247 GLU A N 1
ATOM 1941 C CA . GLU A 1 247 ? -9.806 -11.575 -10.725 1.00 55.69 247 GLU A CA 1
ATOM 1942 C C . GLU A 1 247 ? -9.276 -10.542 -11.740 1.00 55.69 247 GLU A C 1
ATOM 1944 O O . GLU A 1 247 ? -8.083 -10.259 -11.820 1.00 55.69 247 GLU A O 1
ATOM 1949 N N . CYS A 1 248 ? -10.169 -9.916 -12.512 1.00 54.84 248 CYS A N 1
ATOM 1950 C CA . CYS A 1 248 ? -9.825 -8.946 -13.561 1.00 54.84 248 CYS A CA 1
ATOM 1951 C C . CYS A 1 248 ? -9.032 -7.722 -13.069 1.00 54.84 248 CYS A C 1
ATOM 1953 O O . CYS A 1 248 ? -8.295 -7.094 -13.840 1.00 54.84 248 CYS A O 1
ATOM 1955 N N . PHE A 1 249 ? -9.158 -7.411 -11.779 1.00 55.47 249 PHE A N 1
ATOM 1956 C CA . PHE A 1 249 ? -8.437 -6.339 -11.096 1.00 55.47 249 PHE A CA 1
ATOM 1957 C C . PHE A 1 249 ? -7.391 -6.842 -10.091 1.00 55.47 249 PHE A C 1
ATOM 1959 O O . PHE A 1 249 ? -6.614 -6.034 -9.587 1.00 55.47 249 PHE A O 1
ATOM 1966 N N . ALA A 1 250 ? -7.324 -8.150 -9.821 1.00 53.66 250 ALA A N 1
ATOM 1967 C CA . ALA A 1 250 ? -6.357 -8.706 -8.875 1.00 53.66 250 ALA A CA 1
ATOM 1968 C C . ALA A 1 250 ? -4.962 -8.899 -9.503 1.00 53.66 250 ALA A C 1
ATOM 1970 O O . ALA A 1 250 ? -3.959 -8.885 -8.792 1.00 53.66 250 ALA A O 1
ATOM 1971 N N . ASP A 1 251 ? -4.888 -9.025 -10.834 1.00 51.75 251 ASP A N 1
ATOM 1972 C CA . ASP A 1 251 ? -3.736 -9.667 -11.474 1.00 51.75 251 ASP A CA 1
ATOM 1973 C C . ASP A 1 251 ? -2.649 -8.759 -12.068 1.00 51.75 251 ASP A C 1
ATOM 1975 O O . ASP A 1 251 ? -1.621 -9.291 -12.477 1.00 51.75 251 ASP A O 1
ATOM 1979 N N . ASN A 1 252 ? -2.775 -7.423 -12.133 1.00 53.97 252 ASN A N 1
ATOM 1980 C CA . ASN A 1 252 ? -1.656 -6.606 -12.648 1.00 53.97 252 ASN A CA 1
ATOM 1981 C C . ASN A 1 252 ? -1.563 -5.167 -12.095 1.00 53.97 252 ASN A C 1
ATOM 1983 O O . ASN A 1 252 ? -1.881 -4.207 -12.802 1.00 53.97 252 ASN A O 1
ATOM 1987 N N . PRO A 1 253 ? -0.983 -4.971 -10.892 1.00 61.69 253 PRO A N 1
ATOM 1988 C CA . PRO A 1 253 ? -0.473 -3.661 -10.463 1.00 61.69 253 PRO A CA 1
ATOM 1989 C C . PRO A 1 253 ? 0.782 -3.225 -11.246 1.00 61.69 253 PRO A C 1
ATOM 1991 O O . PRO A 1 253 ? 1.319 -2.134 -11.026 1.00 61.69 253 PRO A O 1
ATOM 1994 N N . GLU A 1 254 ? 1.294 -4.086 -12.130 1.00 74.62 254 GLU A N 1
ATOM 1995 C CA . GLU A 1 254 ? 2.534 -3.883 -12.864 1.00 74.62 254 GLU A CA 1
ATOM 1996 C C . GLU A 1 254 ? 2.268 -3.219 -14.218 1.00 74.62 254 GLU A C 1
ATOM 1998 O O . GLU A 1 254 ? 1.590 -3.751 -15.094 1.00 74.62 254 GLU A O 1
ATOM 2003 N N . THR A 1 255 ? 2.844 -2.039 -14.427 1.00 74.00 255 THR A N 1
ATOM 2004 C CA . THR A 1 255 ? 2.817 -1.361 -15.726 1.00 74.00 255 THR A CA 1
ATOM 2005 C C . THR A 1 255 ? 4.200 -1.436 -16.346 1.00 74.00 255 THR A C 1
ATOM 2007 O O . THR A 1 255 ? 5.152 -0.890 -15.789 1.00 74.00 255 THR A O 1
ATOM 2010 N N . GLN A 1 256 ? 4.343 -2.070 -17.512 1.00 78.81 256 GLN A N 1
ATOM 2011 C CA . GLN A 1 256 ? 5.607 -2.005 -18.244 1.00 78.81 256 GLN A CA 1
ATOM 2012 C C . GLN A 1 256 ? 5.832 -0.563 -18.715 1.00 78.81 256 GLN A C 1
ATOM 2014 O O . GLN A 1 256 ? 5.038 -0.025 -19.488 1.00 78.81 256 GLN A O 1
ATOM 2019 N N . ILE A 1 257 ? 6.912 0.046 -18.229 1.00 76.56 257 ILE A N 1
ATOM 2020 C CA . ILE A 1 257 ? 7.253 1.463 -18.422 1.00 76.56 257 ILE A CA 1
ATOM 2021 C C . ILE A 1 257 ? 8.476 1.667 -19.304 1.00 76.56 257 ILE A C 1
ATOM 2023 O O . ILE A 1 257 ? 8.726 2.782 -19.745 1.00 76.56 257 ILE A O 1
ATOM 2027 N N . ASN A 1 258 ? 9.303 0.643 -19.502 1.00 78.25 258 ASN A N 1
ATOM 2028 C CA . ASN A 1 258 ? 10.451 0.765 -20.384 1.00 78.25 258 ASN A CA 1
ATOM 2029 C C . ASN A 1 258 ? 10.894 -0.601 -20.900 1.00 78.25 258 ASN A C 1
ATOM 2031 O O . ASN A 1 258 ? 10.548 -1.656 -20.363 1.00 78.25 258 ASN A O 1
ATOM 2035 N N . TYR A 1 259 ? 11.686 -0.551 -21.956 1.00 82.06 259 TYR A N 1
ATOM 2036 C CA . TYR A 1 259 ? 12.255 -1.699 -22.616 1.00 82.06 259 TYR A CA 1
ATOM 2037 C C . TYR A 1 259 ? 13.647 -1.336 -23.143 1.00 82.06 259 TYR A C 1
ATOM 2039 O O . TYR A 1 259 ? 13.841 -0.257 -23.704 1.00 82.06 259 TYR A O 1
ATOM 2047 N N . GLY A 1 260 ? 14.615 -2.237 -22.988 1.00 82.69 260 GLY A N 1
ATOM 2048 C CA . GLY A 1 260 ? 15.983 -2.037 -23.458 1.00 82.69 260 GLY A CA 1
ATOM 2049 C C . GLY A 1 260 ? 16.638 -3.326 -23.943 1.00 82.69 260 GLY A C 1
ATOM 2050 O O . GLY A 1 260 ? 16.229 -4.423 -23.576 1.00 82.69 260 GLY A O 1
ATOM 2051 N N . LEU A 1 261 ? 17.681 -3.183 -24.761 1.00 87.50 261 LEU A N 1
ATOM 2052 C CA . LEU A 1 261 ? 18.571 -4.275 -25.148 1.00 87.50 261 LEU A CA 1
ATOM 2053 C C . LEU A 1 261 ? 19.938 -4.023 -24.507 1.00 87.50 261 LEU A C 1
ATOM 2055 O O . LEU A 1 261 ? 20.581 -3.024 -24.820 1.00 87.50 261 LEU A O 1
ATOM 2059 N N . VAL A 1 262 ? 20.380 -4.918 -23.622 1.00 89.81 262 VAL A N 1
ATOM 2060 C CA . VAL A 1 262 ? 21.698 -4.820 -22.973 1.00 89.81 262 VAL A CA 1
ATOM 2061 C C . VAL A 1 262 ? 22.628 -5.848 -23.597 1.00 89.81 262 VAL A C 1
ATOM 2063 O O . VAL A 1 262 ? 22.277 -7.026 -23.670 1.00 89.81 262 VAL A O 1
ATOM 2066 N N . CYS A 1 263 ? 23.816 -5.418 -24.018 1.00 90.56 263 CYS A N 1
ATOM 2067 C CA . CYS A 1 263 ? 24.820 -6.261 -24.659 1.00 90.56 263 CYS A CA 1
ATOM 2068 C C . CYS A 1 263 ? 26.089 -6.399 -23.809 1.00 90.56 263 CYS A C 1
ATOM 2070 O O . CYS A 1 263 ? 26.465 -5.497 -23.061 1.00 90.56 263 CYS A O 1
ATOM 2072 N N . ALA A 1 264 ? 26.768 -7.539 -23.937 1.00 92.75 264 ALA A N 1
ATOM 2073 C CA . ALA A 1 264 ? 28.064 -7.774 -23.312 1.00 92.75 264 ALA A CA 1
ATOM 2074 C C . ALA A 1 264 ? 29.101 -6.739 -23.779 1.00 92.75 264 ALA A C 1
ATOM 2076 O O . ALA A 1 264 ? 29.267 -6.513 -24.978 1.00 92.75 264 ALA A O 1
ATOM 2077 N N . GLY A 1 265 ? 29.830 -6.142 -22.833 1.00 90.31 265 GLY A N 1
ATOM 2078 C CA . GLY A 1 265 ? 30.857 -5.140 -23.120 1.00 90.31 265 GLY A CA 1
ATOM 2079 C C . GLY A 1 265 ? 30.344 -3.702 -23.258 1.00 90.31 265 GLY A C 1
ATOM 2080 O O . GLY A 1 265 ? 31.149 -2.801 -23.495 1.00 90.31 265 GLY A O 1
ATOM 2081 N N . GLU A 1 266 ? 29.043 -3.462 -23.084 1.00 89.31 266 GLU A N 1
ATOM 2082 C CA . GLU A 1 266 ? 28.438 -2.134 -23.194 1.00 89.31 266 GLU A CA 1
ATOM 2083 C C . GLU A 1 266 ? 27.886 -1.653 -21.851 1.00 89.31 266 GLU A C 1
ATOM 2085 O O . GLU A 1 266 ? 27.423 -2.440 -21.028 1.00 89.31 266 GLU A O 1
ATOM 2090 N N . LYS A 1 267 ? 27.926 -0.334 -21.634 1.00 90.44 267 LYS A N 1
ATOM 2091 C CA . LYS A 1 267 ? 27.207 0.299 -20.526 1.00 90.44 267 LYS A CA 1
ATOM 2092 C C . LYS A 1 267 ? 25.833 0.727 -21.013 1.00 90.44 267 LYS A C 1
ATOM 2094 O O . LYS A 1 267 ? 25.745 1.398 -22.041 1.00 90.44 267 LYS A O 1
ATOM 2099 N N . LEU A 1 268 ? 24.789 0.422 -20.249 1.00 89.25 268 LEU A N 1
ATOM 2100 C CA . LEU A 1 268 ? 23.434 0.883 -20.546 1.00 89.25 268 LEU A CA 1
ATOM 2101 C C . LEU A 1 268 ? 22.802 1.529 -19.317 1.00 89.25 268 LEU A C 1
ATOM 2103 O O . LEU A 1 268 ? 22.909 1.017 -18.205 1.00 89.25 268 LEU A O 1
ATOM 2107 N N . HIS A 1 269 ? 22.116 2.647 -19.543 1.00 87.25 269 HIS A N 1
ATOM 2108 C CA . HIS A 1 269 ? 21.307 3.339 -18.549 1.00 87.25 269 HIS A CA 1
ATOM 2109 C C . HIS A 1 269 ? 19.854 3.348 -19.022 1.00 87.25 269 HIS A C 1
ATOM 2111 O O . HIS A 1 269 ? 19.532 3.999 -20.017 1.00 87.25 269 HIS A O 1
ATOM 2117 N N . ILE A 1 270 ? 18.984 2.624 -18.321 1.00 85.50 270 ILE A N 1
ATOM 2118 C CA . ILE A 1 270 ? 17.544 2.612 -18.586 1.00 85.50 270 ILE A CA 1
ATOM 2119 C C . ILE A 1 270 ? 16.875 3.491 -17.531 1.00 85.50 270 ILE A C 1
ATOM 2121 O O . ILE A 1 270 ? 16.906 3.161 -16.349 1.00 85.50 270 ILE A O 1
ATOM 2125 N N . LYS A 1 271 ? 16.274 4.612 -17.943 1.00 82.06 271 LYS A N 1
ATOM 2126 C CA . LYS A 1 271 ? 15.578 5.546 -17.043 1.00 82.06 271 LYS A CA 1
ATOM 2127 C C . LYS A 1 271 ? 14.064 5.359 -17.146 1.00 82.06 271 LYS A C 1
ATOM 2129 O O . LYS A 1 271 ? 13.512 5.409 -18.242 1.00 82.06 271 LYS A O 1
ATOM 2134 N N . GLY A 1 272 ? 13.403 5.173 -16.013 1.00 78.19 272 GLY A N 1
ATOM 2135 C CA . GLY A 1 272 ? 11.953 5.229 -15.852 1.00 78.19 272 GLY A CA 1
ATOM 2136 C C . GLY A 1 272 ? 11.512 6.461 -15.045 1.00 78.19 272 GLY A C 1
ATOM 2137 O O . GLY A 1 272 ? 12.346 7.261 -14.611 1.00 78.19 272 GLY A O 1
ATOM 2138 N N . PRO A 1 273 ? 10.198 6.654 -14.839 1.00 74.81 273 PRO A N 1
ATOM 2139 C CA . PRO A 1 273 ? 9.656 7.795 -14.096 1.00 74.81 273 PRO A CA 1
ATOM 2140 C C . PRO A 1 273 ? 10.025 7.789 -12.602 1.00 74.81 273 PRO A C 1
ATOM 2142 O O . PRO A 1 273 ? 10.265 8.855 -12.029 1.00 74.81 273 PRO A O 1
ATOM 2145 N N . SER A 1 274 ? 10.086 6.609 -11.978 1.00 80.88 274 SER A N 1
ATOM 2146 C CA . SER A 1 274 ? 10.400 6.425 -10.551 1.00 80.88 274 SER A CA 1
ATOM 2147 C C . SER A 1 274 ? 11.469 5.361 -10.297 1.00 80.88 274 SER A C 1
ATOM 2149 O O . SER A 1 274 ? 11.653 4.930 -9.164 1.00 80.88 274 SER A O 1
ATOM 2151 N N . ASN A 1 275 ? 12.178 4.927 -11.334 1.00 87.06 275 ASN A N 1
ATOM 2152 C CA . ASN A 1 275 ? 13.301 4.011 -11.217 1.00 87.06 275 ASN A CA 1
ATOM 2153 C C . ASN A 1 275 ? 14.331 4.266 -12.322 1.00 87.06 275 ASN A C 1
ATOM 2155 O O . ASN A 1 275 ? 14.035 4.896 -13.336 1.00 87.06 275 ASN A O 1
ATOM 2159 N N . PHE A 1 276 ? 15.552 3.784 -12.136 1.00 89.50 276 PHE A N 1
ATOM 2160 C CA . PHE A 1 276 ? 16.503 3.619 -13.228 1.00 89.50 276 PHE A CA 1
ATOM 2161 C C . PHE A 1 276 ? 17.393 2.409 -12.977 1.00 89.50 276 PHE A C 1
ATOM 2163 O O . PHE A 1 276 ? 17.602 1.997 -11.836 1.00 89.50 276 PHE A O 1
ATOM 2170 N N . ILE A 1 277 ? 17.912 1.836 -14.056 1.00 91.69 277 ILE A N 1
ATOM 2171 C CA . ILE A 1 277 ? 18.736 0.632 -14.021 1.00 91.69 277 ILE A CA 1
ATOM 2172 C C . ILE A 1 277 ? 20.025 0.909 -14.781 1.00 91.69 277 ILE A C 1
ATOM 2174 O O . ILE A 1 277 ? 19.999 1.375 -15.924 1.00 91.69 277 ILE A O 1
ATOM 2178 N N . ASN A 1 278 ? 21.147 0.611 -14.135 1.00 94.38 278 ASN A N 1
ATOM 2179 C CA . ASN A 1 278 ? 22.484 0.735 -14.692 1.00 94.38 278 ASN A CA 1
ATOM 2180 C C . ASN A 1 278 ? 23.089 -0.645 -14.923 1.00 94.38 278 ASN A C 1
ATOM 2182 O O . ASN A 1 278 ? 23.159 -1.469 -14.008 1.00 94.38 278 ASN A O 1
ATOM 2186 N N . PHE A 1 279 ? 23.584 -0.846 -16.138 1.00 93.62 279 PHE A N 1
ATOM 2187 C CA . PHE A 1 279 ? 24.402 -1.985 -16.523 1.00 93.62 279 PHE A CA 1
ATOM 2188 C C . PHE A 1 279 ? 25.827 -1.497 -16.777 1.00 93.62 279 PHE A C 1
ATOM 2190 O O . PHE A 1 279 ? 26.047 -0.549 -17.537 1.00 93.62 279 PHE A O 1
ATOM 2197 N N . GLU A 1 280 ? 26.787 -2.138 -16.121 1.00 94.81 280 GLU A N 1
ATOM 2198 C CA . GLU A 1 280 ? 28.214 -1.937 -16.343 1.00 94.81 280 GLU A CA 1
ATOM 2199 C C . GLU A 1 280 ? 28.726 -2.884 -17.440 1.00 94.81 280 GLU A C 1
ATOM 2201 O O . GLU A 1 280 ? 28.035 -3.797 -17.888 1.00 94.81 280 GLU A O 1
ATOM 2206 N N . VAL A 1 281 ? 29.965 -2.672 -17.884 1.00 93.50 281 VAL A N 1
ATOM 2207 C CA . VAL A 1 281 ? 30.581 -3.394 -19.019 1.00 93.50 281 VAL A CA 1
ATOM 2208 C C . VAL A 1 281 ? 30.584 -4.919 -18.823 1.00 93.50 281 VAL A C 1
ATOM 2210 O O . VAL A 1 281 ? 30.527 -5.676 -19.791 1.00 93.50 281 VAL A O 1
ATOM 2213 N N . ASP A 1 282 ? 30.660 -5.376 -17.574 1.00 92.81 282 ASP A N 1
ATOM 2214 C CA . ASP A 1 282 ? 30.704 -6.777 -17.156 1.00 92.81 282 ASP A CA 1
ATOM 2215 C C . ASP A 1 282 ? 29.356 -7.324 -16.651 1.00 92.81 282 ASP A C 1
ATOM 2217 O O . ASP A 1 282 ? 29.280 -8.494 -16.260 1.00 92.81 282 ASP A O 1
ATOM 2221 N N . SER A 1 283 ? 28.289 -6.518 -16.708 1.00 91.88 283 SER A N 1
ATOM 2222 C CA . SER A 1 283 ? 26.944 -6.894 -16.265 1.00 91.88 283 SER A CA 1
ATOM 2223 C C . SER A 1 283 ? 26.323 -8.020 -17.086 1.00 91.88 283 SER A C 1
ATOM 2225 O O . SER A 1 283 ? 25.537 -8.793 -16.543 1.00 91.88 283 SER A O 1
ATOM 2227 N N . ILE A 1 284 ? 26.674 -8.153 -18.368 1.00 92.19 284 ILE A N 1
ATOM 2228 C CA . ILE A 1 284 ? 26.194 -9.226 -19.248 1.00 92.19 284 ILE A CA 1
ATOM 2229 C C . ILE A 1 284 ? 27.356 -10.148 -19.615 1.00 92.19 284 ILE A C 1
ATOM 2231 O O . ILE A 1 284 ? 28.416 -9.703 -20.049 1.00 92.19 284 ILE A O 1
ATOM 2235 N N . SER A 1 285 ? 27.145 -11.449 -19.422 1.00 89.06 285 SER A N 1
ATOM 2236 C CA . SER A 1 285 ? 28.157 -12.484 -19.648 1.00 89.06 285 SER A CA 1
ATOM 2237 C C . SER A 1 285 ? 28.506 -12.676 -21.120 1.00 89.06 285 SER A C 1
ATOM 2239 O O . SER A 1 285 ? 29.688 -12.636 -21.438 1.00 89.06 285 SER A O 1
ATOM 2241 N N . ASP A 1 286 ? 27.503 -12.860 -21.984 1.00 87.75 286 ASP A N 1
ATOM 2242 C CA . ASP A 1 286 ? 27.657 -13.112 -23.418 1.00 87.75 286 ASP A CA 1
ATOM 2243 C C . ASP A 1 286 ? 26.426 -12.611 -24.198 1.00 87.75 286 ASP A C 1
ATOM 2245 O O . ASP A 1 286 ? 25.296 -12.703 -23.709 1.00 87.75 286 ASP A O 1
ATOM 2249 N N . LEU A 1 287 ? 26.639 -12.164 -25.445 1.00 89.19 287 LEU A N 1
ATOM 2250 C CA . LEU A 1 287 ? 25.600 -11.663 -26.364 1.00 89.19 287 LEU A CA 1
ATOM 2251 C C . LEU A 1 287 ? 24.785 -10.502 -25.762 1.00 89.19 287 LEU A C 1
ATOM 2253 O O . LEU A 1 287 ? 25.269 -9.772 -24.902 1.00 89.19 287 LEU A O 1
ATOM 2257 N N . CYS A 1 288 ? 23.566 -10.302 -26.260 1.00 89.06 288 CYS A N 1
ATOM 2258 C CA . CYS A 1 288 ? 22.612 -9.347 -25.722 1.00 89.06 288 CYS A CA 1
ATOM 2259 C C . CYS A 1 288 ? 21.417 -10.071 -25.090 1.00 89.06 288 CYS A C 1
ATOM 2261 O O . CYS A 1 288 ? 21.122 -11.223 -25.433 1.00 89.06 288 CYS A O 1
ATOM 2263 N N . THR A 1 289 ? 20.732 -9.400 -24.170 1.00 89.88 289 THR A N 1
ATOM 2264 C CA . THR A 1 289 ? 19.438 -9.822 -23.627 1.00 89.88 289 THR A CA 1
ATOM 2265 C C . THR A 1 289 ? 18.479 -8.645 -23.631 1.00 89.88 289 THR A C 1
ATOM 2267 O O . THR A 1 289 ? 18.868 -7.509 -23.348 1.00 89.88 289 THR A O 1
ATOM 2270 N N . GLU A 1 290 ? 17.225 -8.926 -23.961 1.00 89.56 290 GLU A N 1
ATOM 2271 C CA . GLU A 1 290 ? 16.142 -7.965 -23.810 1.00 89.56 290 GLU A CA 1
ATOM 2272 C C . GLU A 1 290 ? 15.804 -7.807 -22.324 1.00 89.56 290 GLU A C 1
ATOM 2274 O O . GLU A 1 290 ? 15.886 -8.771 -21.550 1.00 89.56 290 GLU A O 1
ATOM 2279 N N . VAL A 1 291 ? 15.472 -6.574 -21.943 1.00 89.19 291 VAL A N 1
ATOM 2280 C CA . VAL A 1 291 ? 15.138 -6.158 -20.582 1.00 89.19 291 VAL A CA 1
ATOM 2281 C C . VAL A 1 291 ? 13.826 -5.395 -20.618 1.00 89.19 291 VAL A C 1
ATOM 2283 O O . VAL A 1 291 ? 13.730 -4.351 -21.266 1.00 89.19 291 VAL A O 1
ATOM 2286 N N . SER A 1 292 ? 12.838 -5.888 -19.883 1.00 88.31 292 SER A N 1
ATOM 2287 C CA . SER A 1 292 ? 11.567 -5.209 -19.648 1.00 88.31 292 SER A CA 1
ATOM 2288 C C . SER A 1 292 ? 11.561 -4.633 -18.238 1.00 88.31 292 SER A C 1
ATOM 2290 O O . SER A 1 292 ? 11.894 -5.321 -17.273 1.00 88.31 292 SER A O 1
ATOM 2292 N N . VAL A 1 293 ? 11.197 -3.359 -18.116 1.00 86.94 293 VAL A N 1
ATOM 2293 C CA . VAL A 1 293 ? 11.115 -2.658 -16.832 1.00 86.94 293 VAL A CA 1
ATOM 2294 C C . VAL A 1 293 ? 9.660 -2.364 -16.526 1.00 86.94 293 VAL A C 1
ATOM 2296 O O . VAL A 1 293 ? 8.971 -1.718 -17.319 1.00 86.94 293 VAL A O 1
ATOM 2299 N N . TYR A 1 294 ? 9.222 -2.794 -15.351 1.00 86.25 294 TYR A N 1
ATOM 2300 C CA . TYR A 1 294 ? 7.875 -2.598 -14.846 1.00 86.25 294 TYR A CA 1
ATOM 2301 C C . TYR A 1 294 ? 7.893 -1.658 -13.644 1.00 86.25 294 TYR A C 1
ATOM 2303 O O . TYR A 1 294 ? 8.808 -1.679 -12.815 1.00 86.25 294 TYR A O 1
ATOM 2311 N N . LEU A 1 295 ? 6.870 -0.817 -13.580 1.00 83.94 295 LEU A N 1
ATOM 2312 C CA . LEU A 1 295 ? 6.535 0.032 -12.455 1.00 83.94 295 LEU A CA 1
ATOM 2313 C C . LEU A 1 295 ? 5.427 -0.641 -11.664 1.00 83.94 295 LEU A C 1
ATOM 2315 O O . LEU A 1 295 ? 4.415 -1.023 -12.247 1.00 83.94 295 LEU A O 1
ATOM 2319 N N . ILE A 1 296 ? 5.596 -0.705 -10.350 1.00 84.44 296 ILE A N 1
ATOM 2320 C CA . ILE A 1 296 ? 4.560 -1.186 -9.443 1.00 84.44 296 ILE A CA 1
ATOM 2321 C C . ILE A 1 296 ? 4.206 -0.044 -8.506 1.00 84.44 296 ILE A C 1
ATOM 2323 O O . ILE A 1 296 ? 5.075 0.531 -7.849 1.00 84.44 296 ILE A O 1
ATOM 2327 N N . GLN A 1 297 ? 2.938 0.345 -8.477 1.00 79.31 297 GLN A N 1
ATOM 2328 C CA . GLN A 1 297 ? 2.515 1.471 -7.654 1.00 79.31 297 GLN A CA 1
ATOM 2329 C C . GLN A 1 297 ? 2.559 1.093 -6.170 1.00 79.31 297 GLN A C 1
ATOM 2331 O O . GLN A 1 297 ? 1.914 0.140 -5.742 1.00 79.31 297 GLN A O 1
ATOM 2336 N N . GLY A 1 298 ? 3.294 1.868 -5.367 1.00 73.88 298 GLY A N 1
ATOM 2337 C CA . GLY A 1 298 ? 3.395 1.634 -3.922 1.00 73.88 298 GLY A CA 1
ATOM 2338 C C . GLY A 1 298 ? 2.068 1.858 -3.187 1.00 73.88 298 GLY A C 1
ATOM 2339 O O . GLY A 1 298 ? 1.870 1.328 -2.099 1.00 73.88 298 GLY A O 1
ATOM 2340 N N . SER A 1 299 ? 1.134 2.603 -3.793 1.00 71.19 299 SER A N 1
ATOM 2341 C CA . SER A 1 299 ? -0.210 2.834 -3.251 1.00 71.19 299 SER A CA 1
ATOM 2342 C C . SER A 1 299 ? -1.035 1.560 -3.098 1.00 71.19 299 SER A C 1
ATOM 2344 O O . SER A 1 299 ? -1.863 1.516 -2.201 1.00 71.19 299 SER A O 1
ATOM 2346 N N . TRP A 1 300 ? -0.786 0.527 -3.906 1.00 68.56 300 TRP A N 1
ATOM 2347 C CA . TRP A 1 300 ? -1.520 -0.743 -3.842 1.00 68.56 300 TRP A CA 1
ATOM 2348 C C . TRP A 1 300 ? -1.245 -1.527 -2.563 1.00 68.56 300 TRP A C 1
ATOM 2350 O O . TRP A 1 300 ? -2.075 -2.307 -2.121 1.00 68.56 300 TRP A O 1
ATOM 2360 N N . TYR A 1 301 ? -0.084 -1.295 -1.955 1.00 70.00 301 TYR A N 1
ATOM 2361 C CA . TYR A 1 301 ? 0.296 -1.933 -0.699 1.00 70.00 301 TYR A CA 1
ATOM 2362 C C . TYR A 1 301 ? -0.138 -1.107 0.510 1.00 70.00 301 TYR A C 1
ATOM 2364 O O . TYR A 1 301 ? 0.104 -1.497 1.651 1.00 70.00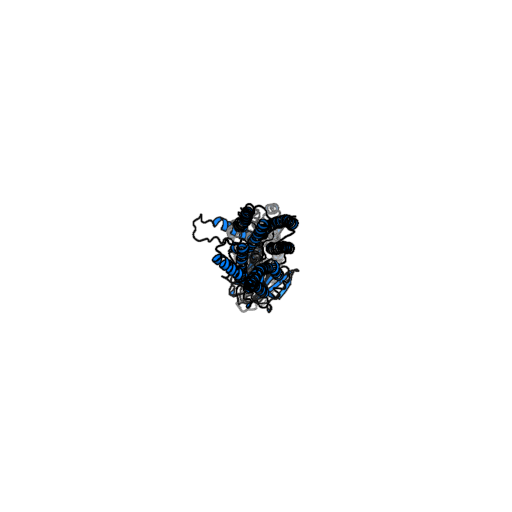 301 TYR A O 1
ATOM 2372 N N . ARG A 1 302 ? -0.788 0.046 0.288 1.00 61.00 302 ARG A N 1
ATOM 2373 C CA . ARG A 1 302 ? -1.387 0.820 1.368 1.00 61.00 302 ARG A CA 1
ATOM 2374 C C . ARG A 1 302 ? -2.652 0.112 1.826 1.00 61.00 302 ARG A C 1
ATOM 2376 O O . ARG A 1 302 ? -3.631 0.088 1.094 1.00 61.00 302 ARG A O 1
ATOM 2383 N N . TYR A 1 303 ? -2.614 -0.450 3.035 1.00 51.19 303 TYR A N 1
ATOM 2384 C CA . TYR A 1 303 ? -3.810 -0.974 3.687 1.00 51.19 303 TYR A CA 1
ATOM 2385 C C . TYR A 1 303 ? -4.914 0.084 3.699 1.00 51.19 303 TYR A C 1
ATOM 2387 O O . TYR A 1 303 ? -4.640 1.276 3.888 1.00 51.19 303 TYR A O 1
ATOM 2395 N N . ALA A 1 304 ? -6.157 -0.369 3.526 1.00 41.69 304 ALA A N 1
ATOM 2396 C CA . ALA A 1 304 ? -7.318 0.418 3.895 1.00 41.69 304 ALA A CA 1
ATOM 2397 C C . ALA A 1 304 ? -7.158 0.821 5.366 1.00 41.69 304 ALA A C 1
ATOM 2399 O O . ALA A 1 304 ? -6.918 -0.016 6.239 1.00 41.69 304 ALA A O 1
ATOM 2400 N N . THR A 1 305 ? -7.195 2.121 5.626 1.00 41.06 305 THR A N 1
ATOM 2401 C CA . THR A 1 305 ? -7.264 2.669 6.975 1.00 41.06 305 THR A CA 1
ATOM 2402 C C . THR A 1 305 ? -8.467 2.029 7.658 1.00 41.06 305 THR A C 1
ATOM 2404 O O . THR A 1 305 ? -9.595 2.213 7.203 1.00 41.06 305 THR A O 1
ATOM 2407 N N . ARG A 1 306 ? -8.233 1.237 8.719 1.00 43.66 306 ARG A N 1
ATOM 2408 C CA . ARG A 1 306 ? -9.334 0.661 9.502 1.00 43.66 306 ARG A CA 1
ATOM 2409 C C . ARG A 1 306 ? -10.256 1.817 9.920 1.00 43.66 306 ARG A C 1
ATOM 2411 O O . ARG A 1 306 ? -9.752 2.855 10.367 1.00 43.66 306 ARG A O 1
ATOM 2418 N N . PRO A 1 307 ? -11.578 1.694 9.729 1.00 38.16 307 PRO A N 1
ATOM 2419 C CA . PRO A 1 307 ? -12.494 2.792 9.978 1.00 38.16 307 PRO A CA 1
ATOM 2420 C C . PRO A 1 307 ? -12.377 3.275 11.420 1.00 38.16 307 PRO A C 1
ATOM 2422 O O . PRO A 1 307 ? -12.555 2.487 12.343 1.00 38.16 307 PRO A O 1
ATOM 2425 N N . VAL A 1 308 ? -12.130 4.577 11.613 1.00 44.22 308 VAL A N 1
ATOM 2426 C CA . VAL A 1 308 ? -12.036 5.189 12.947 1.00 44.22 308 VAL A CA 1
ATOM 2427 C C . VAL A 1 308 ? -13.318 4.889 13.722 1.00 44.22 308 VAL A C 1
ATOM 2429 O O . VAL A 1 308 ? -14.388 5.437 13.435 1.00 44.22 308 VAL A O 1
ATOM 2432 N N . THR A 1 309 ? -13.228 3.994 14.701 1.00 45.12 309 THR A N 1
ATOM 2433 C CA . THR A 1 309 ? -14.402 3.546 15.450 1.00 45.12 309 THR A CA 1
ATOM 2434 C C . THR A 1 309 ? -14.864 4.603 16.466 1.00 45.12 309 THR A C 1
ATOM 2436 O O . THR A 1 309 ? -14.105 5.453 16.934 1.00 45.12 309 THR A O 1
ATOM 2439 N N . ALA A 1 310 ? -16.160 4.604 16.808 1.00 40.91 310 ALA A N 1
ATOM 2440 C CA . ALA A 1 310 ? -16.780 5.685 17.583 1.00 40.91 310 ALA A CA 1
ATOM 2441 C C . ALA A 1 310 ? -16.533 5.652 19.106 1.00 40.91 310 ALA A C 1
ATOM 2443 O O . ALA A 1 310 ? -16.906 6.577 19.839 1.00 40.91 310 ALA A O 1
ATOM 2444 N N . THR A 1 311 ? -15.872 4.623 19.600 1.00 45.56 311 THR A N 1
ATOM 2445 C CA . THR A 1 311 ? -15.313 4.581 20.945 1.00 45.56 311 THR A CA 1
ATOM 2446 C C . THR A 1 311 ? -13.776 4.574 20.853 1.00 45.56 311 THR A C 1
ATOM 2448 O O . THR A 1 311 ? -13.195 4.701 19.792 1.00 45.56 311 THR A O 1
ATOM 2451 N N . PHE A 1 312 ? -13.074 4.501 21.966 1.00 50.56 312 PHE A N 1
ATOM 2452 C CA . PHE A 1 312 ? -11.622 4.654 22.063 1.00 50.56 312 PHE A CA 1
ATOM 2453 C C . PHE A 1 312 ? -10.805 3.531 21.393 1.00 50.56 312 PHE A C 1
ATOM 2455 O O . PHE A 1 312 ? -10.645 2.478 22.007 1.00 50.56 312 PHE A O 1
ATOM 2462 N N . GLU A 1 313 ? -10.305 3.730 20.170 1.00 44.12 313 GLU A N 1
ATOM 2463 C CA . GLU A 1 313 ? -9.471 2.735 19.480 1.00 44.12 313 GLU A CA 1
ATOM 2464 C C . GLU A 1 313 ? -8.025 2.884 19.952 1.00 44.12 313 GLU A C 1
ATOM 2466 O O . GLU A 1 313 ? -7.513 4.003 20.062 1.00 44.12 313 GLU A O 1
ATOM 2471 N N . PHE A 1 314 ? -7.376 1.769 20.293 1.00 44.34 314 PHE A N 1
ATOM 2472 C CA . PHE A 1 314 ? -5.922 1.738 20.436 1.00 44.34 314 PHE A CA 1
ATOM 2473 C C . PHE A 1 314 ? -5.379 1.859 19.015 1.00 44.34 314 PHE A C 1
ATOM 2475 O O . PHE A 1 314 ? -5.191 0.879 18.314 1.00 44.34 314 PHE A O 1
ATOM 2482 N N . ALA A 1 315 ? -5.308 3.090 18.526 1.00 42.25 315 ALA A N 1
ATOM 2483 C CA . ALA A 1 315 ? -4.942 3.362 17.155 1.00 42.25 315 ALA A CA 1
ATOM 2484 C C . ALA A 1 315 ? -3.434 3.162 17.009 1.00 42.25 315 ALA A C 1
ATOM 2486 O O . ALA A 1 315 ? -2.664 4.120 17.073 1.00 42.25 315 ALA A O 1
ATOM 2487 N N . GLU A 1 316 ? -3.011 1.932 16.738 1.00 43.91 316 GLU A N 1
ATOM 2488 C CA . GLU A 1 316 ? -1.957 1.813 15.749 1.00 43.91 316 GLU A CA 1
ATOM 2489 C C . GLU A 1 316 ? -2.639 2.098 14.417 1.00 43.91 316 GLU A C 1
ATOM 2491 O O . GLU A 1 316 ? -3.341 1.257 13.866 1.00 43.91 316 GLU A O 1
ATOM 2496 N N . ILE A 1 317 ? -2.506 3.347 13.953 1.00 45.81 317 ILE A N 1
ATOM 2497 C CA . ILE A 1 317 ? -2.696 3.659 12.540 1.00 45.81 317 ILE A CA 1
ATOM 2498 C C . ILE A 1 317 ? -1.828 2.628 11.829 1.00 45.81 317 ILE A C 1
ATOM 2500 O O . ILE A 1 317 ? -0.602 2.723 11.908 1.00 45.81 317 ILE A O 1
ATOM 2504 N N . THR A 1 318 ? -2.441 1.606 11.232 1.00 42.81 318 THR A N 1
ATOM 2505 C CA . THR A 1 318 ? -1.725 0.659 10.385 1.00 42.81 318 THR A CA 1
ATOM 2506 C C . THR A 1 318 ? -0.996 1.516 9.358 1.00 42.81 318 THR A C 1
ATOM 2508 O O . THR A 1 318 ? -1.668 2.261 8.633 1.00 42.81 318 THR A O 1
ATOM 2511 N N . PRO A 1 319 ? 0.351 1.531 9.367 1.00 42.44 319 PRO A N 1
ATOM 2512 C CA . PRO A 1 319 ? 1.117 2.397 8.493 1.00 42.44 319 PRO A CA 1
ATOM 2513 C C . PRO A 1 319 ? 0.636 2.231 7.060 1.00 42.44 319 PRO A C 1
ATOM 2515 O O . PRO A 1 319 ? 0.277 1.138 6.617 1.00 42.44 319 PRO A O 1
ATOM 2518 N N . LYS A 1 320 ? 0.627 3.326 6.312 1.00 46.47 320 LYS A N 1
ATOM 2519 C CA . LYS A 1 320 ? 0.395 3.251 4.875 1.00 46.47 320 LYS A CA 1
ATOM 2520 C C . LYS A 1 320 ? 1.489 2.345 4.308 1.00 46.47 320 LYS A C 1
ATOM 2522 O O . LYS A 1 320 ? 2.656 2.589 4.544 1.00 46.47 320 LYS A O 1
ATOM 2527 N N . GLY A 1 321 ? 1.149 1.299 3.571 1.00 55.66 321 GLY A N 1
ATOM 2528 C CA . GLY A 1 321 ? 2.172 0.498 2.896 1.00 55.66 321 GLY A CA 1
ATOM 2529 C C . GLY A 1 321 ? 2.895 -0.465 3.830 1.00 55.66 321 GLY A C 1
ATOM 2530 O O . GLY A 1 321 ? 4.121 -0.455 3.818 1.00 55.66 321 GLY A O 1
ATOM 2531 N N . THR A 1 322 ? 2.198 -1.218 4.687 1.00 71.00 322 THR A N 1
ATOM 2532 C CA . THR A 1 322 ? 2.865 -2.041 5.706 1.00 71.00 322 THR A CA 1
ATOM 2533 C C . THR A 1 322 ? 3.753 -3.115 5.090 1.00 71.00 322 THR A C 1
ATOM 2535 O O . THR A 1 322 ? 3.390 -3.852 4.172 1.00 71.00 322 THR A O 1
ATOM 2538 N N . VAL A 1 323 ? 4.952 -3.202 5.647 1.00 81.44 323 VAL A N 1
ATOM 2539 C CA . VAL A 1 323 ? 5.912 -4.262 5.378 1.00 81.44 323 VAL A CA 1
ATOM 2540 C C . VAL A 1 323 ? 5.811 -5.267 6.514 1.00 81.44 323 VAL A C 1
ATOM 2542 O O . VAL A 1 323 ? 5.893 -4.877 7.680 1.00 81.44 323 VAL A O 1
ATOM 2545 N N . LEU A 1 324 ? 5.638 -6.545 6.183 1.00 84.25 324 LEU A N 1
ATOM 2546 C CA . LEU A 1 324 ? 5.487 -7.624 7.153 1.00 84.25 324 LEU A CA 1
ATOM 2547 C C . LEU A 1 324 ? 6.752 -8.477 7.230 1.00 84.25 324 LEU A C 1
ATOM 2549 O O . LEU A 1 324 ? 7.363 -8.801 6.212 1.00 84.25 324 LEU A O 1
ATOM 2553 N N . ASN A 1 325 ? 7.133 -8.890 8.434 1.00 86.75 325 ASN A N 1
ATOM 2554 C CA . ASN A 1 325 ? 8.200 -9.873 8.606 1.00 86.75 325 ASN A CA 1
ATOM 2555 C C . ASN A 1 325 ? 7.701 -11.315 8.358 1.00 86.75 325 ASN A C 1
ATOM 2557 O O . ASN A 1 325 ? 6.568 -11.566 7.938 1.00 86.75 325 ASN A O 1
ATOM 2561 N N . SER A 1 326 ? 8.556 -12.309 8.614 1.00 83.00 326 SER A N 1
ATOM 2562 C CA . SER A 1 326 ? 8.189 -13.727 8.492 1.00 83.00 326 SER A CA 1
ATOM 2563 C C . SER A 1 326 ? 7.101 -14.179 9.466 1.00 83.00 326 SER A C 1
ATOM 2565 O O . SER A 1 326 ? 6.434 -15.177 9.185 1.00 83.00 326 SER A O 1
ATOM 2567 N N . ASN A 1 327 ? 6.940 -13.458 10.575 1.00 79.50 327 ASN A N 1
ATOM 2568 C CA . ASN A 1 327 ? 6.017 -13.770 11.663 1.00 79.50 327 ASN A CA 1
ATOM 2569 C C . ASN A 1 327 ? 4.659 -13.068 11.472 1.00 79.50 327 ASN A C 1
ATOM 2571 O O . ASN A 1 327 ? 3.735 -13.319 12.234 1.00 79.50 327 ASN A O 1
ATOM 2575 N N . GLY A 1 328 ? 4.513 -12.240 10.427 1.00 73.44 328 GLY A N 1
ATOM 2576 C CA . GLY A 1 328 ? 3.294 -11.481 10.135 1.00 73.44 328 GLY A CA 1
ATOM 2577 C C . GLY A 1 328 ? 3.196 -10.144 10.873 1.00 73.44 328 GLY A C 1
ATOM 2578 O O . GLY A 1 328 ? 2.191 -9.454 10.740 1.00 73.44 328 GLY A O 1
ATOM 2579 N N . ALA A 1 329 ? 4.225 -9.738 11.620 1.00 76.81 329 ALA A N 1
ATOM 2580 C CA . ALA A 1 329 ? 4.249 -8.443 12.284 1.00 76.81 329 ALA A CA 1
ATOM 2581 C C . ALA A 1 329 ? 4.556 -7.319 11.289 1.00 76.81 329 ALA A C 1
ATOM 2583 O O . ALA A 1 329 ? 5.390 -7.470 10.395 1.00 76.81 329 ALA A O 1
ATOM 2584 N N . THR A 1 330 ? 3.906 -6.169 11.479 1.00 81.06 330 THR A N 1
ATOM 2585 C CA . THR A 1 330 ? 4.218 -4.947 10.734 1.00 81.06 330 THR A CA 1
ATOM 2586 C C . THR A 1 330 ? 5.522 -4.354 11.241 1.00 81.06 330 THR A C 1
ATOM 2588 O O . THR A 1 330 ? 5.595 -3.879 12.371 1.00 81.06 330 THR A O 1
ATOM 2591 N N . VAL A 1 331 ? 6.531 -4.341 10.380 1.00 86.38 331 VAL A N 1
ATOM 2592 C CA . VAL A 1 331 ? 7.892 -3.914 10.719 1.00 86.38 331 VAL A CA 1
ATOM 2593 C C . VAL A 1 331 ? 8.355 -2.686 9.953 1.00 86.38 331 VAL A C 1
ATOM 2595 O O . VAL A 1 331 ? 9.448 -2.190 10.208 1.00 86.38 331 VAL A O 1
ATOM 2598 N N . GLY A 1 332 ? 7.551 -2.183 9.016 1.00 86.00 332 GLY A N 1
ATOM 2599 C CA . GLY A 1 332 ? 7.951 -1.061 8.180 1.00 86.00 332 GLY A CA 1
ATOM 2600 C C . GLY A 1 332 ? 6.850 -0.475 7.309 1.00 86.00 332 GLY A C 1
ATOM 2601 O O . GLY A 1 332 ? 5.704 -0.927 7.336 1.00 86.00 332 GLY A O 1
ATOM 2602 N N . GLU A 1 333 ? 7.235 0.525 6.520 1.00 86.38 333 GLU A N 1
ATOM 2603 C CA . GLU A 1 333 ? 6.389 1.262 5.576 1.00 86.38 333 GLU A CA 1
ATOM 2604 C C . GLU A 1 333 ? 7.072 1.393 4.203 1.00 86.38 333 GLU A C 1
ATOM 2606 O O . GLU A 1 333 ? 8.287 1.575 4.095 1.00 86.38 333 GLU A O 1
ATOM 2611 N N . VAL A 1 334 ? 6.270 1.326 3.138 1.00 87.19 334 VAL A N 1
ATOM 2612 C CA . VAL A 1 334 ? 6.672 1.601 1.754 1.00 87.19 334 VAL A CA 1
ATOM 2613 C C . VAL A 1 334 ? 6.761 3.105 1.496 1.00 87.19 334 VAL A C 1
ATOM 2615 O O . VAL A 1 334 ? 5.759 3.820 1.502 1.00 87.19 334 VAL A O 1
ATOM 2618 N N . VAL A 1 335 ? 7.957 3.580 1.147 1.00 88.88 335 VAL A N 1
ATOM 2619 C CA . VAL A 1 335 ? 8.249 5.014 0.935 1.00 88.88 335 VAL A CA 1
ATOM 2620 C C . VAL A 1 335 ? 8.267 5.434 -0.541 1.00 88.88 335 VAL A C 1
ATOM 2622 O O . VAL A 1 335 ? 8.557 6.584 -0.882 1.00 88.88 335 VAL A O 1
ATOM 2625 N N . GLY A 1 336 ? 7.948 4.525 -1.461 1.00 87.81 336 GLY A N 1
ATOM 2626 C CA . GLY A 1 336 ? 7.960 4.813 -2.893 1.00 87.81 336 GLY A CA 1
ATOM 2627 C C . GLY A 1 336 ? 7.336 3.721 -3.751 1.00 87.81 336 GLY A C 1
ATOM 2628 O O . GLY A 1 336 ? 6.825 2.719 -3.262 1.00 87.81 336 GLY A O 1
ATOM 2629 N N . ASN A 1 337 ? 7.365 3.931 -5.065 1.00 86.69 337 ASN A N 1
ATOM 2630 C CA . ASN A 1 337 ? 6.902 2.922 -6.012 1.00 86.69 337 ASN A CA 1
ATOM 2631 C C . ASN A 1 337 ? 7.935 1.806 -6.158 1.00 86.69 337 ASN A C 1
ATOM 2633 O O . ASN A 1 337 ? 9.142 2.056 -6.140 1.00 86.69 337 ASN A O 1
ATOM 2637 N N . GLY A 1 338 ? 7.443 0.592 -6.371 1.00 89.44 338 GLY A N 1
ATOM 2638 C CA . GLY A 1 338 ? 8.276 -0.551 -6.684 1.00 89.44 338 GLY A CA 1
ATOM 2639 C C . GLY A 1 338 ? 8.704 -0.588 -8.147 1.00 89.44 338 GLY A C 1
ATOM 2640 O O . GLY A 1 338 ? 8.111 0.042 -9.028 1.00 89.44 338 GLY A O 1
ATOM 2641 N N . GLY A 1 339 ? 9.753 -1.355 -8.412 1.00 89.12 339 GLY A N 1
ATOM 2642 C CA . GLY A 1 339 ? 10.234 -1.651 -9.751 1.00 89.12 339 GLY A CA 1
ATOM 2643 C C . GLY A 1 339 ? 10.517 -3.136 -9.901 1.00 89.12 339 GLY A C 1
ATOM 2644 O O . GLY A 1 339 ? 11.127 -3.745 -9.025 1.00 89.12 339 GLY A O 1
ATOM 2645 N N . ARG A 1 340 ? 10.115 -3.709 -11.032 1.00 89.56 340 ARG A N 1
ATOM 2646 C CA . ARG A 1 340 ? 10.461 -5.081 -11.411 1.00 89.56 340 ARG A CA 1
ATOM 2647 C C . ARG A 1 340 ? 11.201 -5.063 -12.735 1.00 89.56 340 ARG A C 1
ATOM 2649 O O . ARG A 1 340 ? 10.881 -4.287 -13.634 1.00 89.56 340 ARG A O 1
ATOM 2656 N N . VAL A 1 341 ? 12.210 -5.916 -12.839 1.00 89.44 341 VAL A N 1
ATOM 2657 C CA . VAL A 1 341 ? 13.014 -6.069 -14.051 1.00 89.44 341 VAL A CA 1
ATOM 2658 C C . VAL A 1 341 ? 12.901 -7.508 -14.508 1.00 89.44 341 VAL A C 1
ATOM 2660 O O . VAL A 1 341 ? 13.167 -8.433 -13.742 1.00 89.44 341 VAL A O 1
ATOM 2663 N N . GLU A 1 342 ? 12.493 -7.691 -15.754 1.00 90.81 342 GLU A N 1
ATOM 2664 C CA . GLU A 1 342 ? 12.370 -8.996 -16.385 1.00 90.81 342 GLU A CA 1
ATOM 2665 C C . GLU A 1 342 ? 13.357 -9.101 -17.543 1.00 90.81 342 GLU A C 1
ATOM 2667 O O . GLU A 1 342 ? 13.551 -8.159 -18.314 1.00 90.81 342 GLU A O 1
ATOM 2672 N N . PHE A 1 343 ? 13.984 -10.266 -17.655 1.00 89.69 343 PHE A N 1
ATOM 2673 C CA . PHE A 1 343 ? 14.973 -10.565 -18.676 1.00 89.69 343 PHE A CA 1
ATOM 2674 C C . PHE A 1 343 ? 14.484 -11.727 -19.525 1.00 89.69 343 PHE A C 1
ATOM 2676 O O . PHE A 1 343 ? 14.060 -12.743 -18.981 1.00 89.69 343 PHE A O 1
ATOM 2683 N N . GLU A 1 344 ? 14.637 -11.630 -20.845 1.00 88.94 344 GLU A N 1
ATOM 2684 C CA . GLU A 1 344 ? 14.354 -12.760 -21.742 1.00 88.94 344 GLU A CA 1
ATOM 2685 C C . GLU A 1 344 ? 15.301 -13.945 -21.4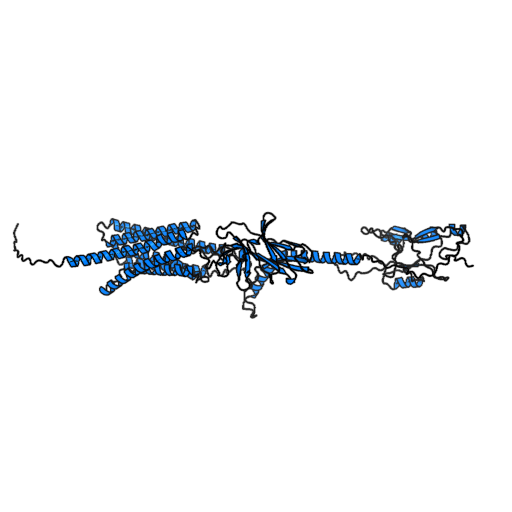56 1.00 88.94 344 GLU A C 1
ATOM 2687 O O . GLU A 1 344 ? 14.896 -15.108 -21.449 1.00 88.94 344 GLU A O 1
ATOM 2692 N N . TYR A 1 345 ? 16.574 -13.650 -21.157 1.00 89.06 345 TYR A N 1
ATOM 2693 C CA . TYR A 1 345 ? 17.593 -14.645 -20.817 1.00 89.06 345 TYR A CA 1
ATOM 2694 C C . TYR A 1 345 ? 18.292 -14.298 -19.488 1.00 89.06 345 TYR A C 1
ATOM 2696 O O . TYR A 1 345 ? 19.453 -13.873 -19.501 1.00 89.06 345 TYR A O 1
ATOM 2704 N N . PRO A 1 346 ? 17.654 -14.528 -18.321 1.00 87.12 346 PRO A N 1
ATOM 2705 C CA . PRO A 1 346 ? 18.161 -14.083 -17.014 1.00 87.12 346 PRO A CA 1
ATOM 2706 C C . PRO A 1 346 ? 19.544 -14.658 -16.678 1.00 87.12 346 PRO A C 1
ATOM 2708 O O . PRO A 1 346 ? 20.393 -13.969 -16.122 1.00 87.12 346 PRO A O 1
ATOM 2711 N N . LYS A 1 347 ? 19.843 -15.884 -17.133 1.00 87.38 347 LYS A N 1
ATOM 2712 C CA . LYS A 1 347 ? 21.155 -16.538 -16.948 1.00 87.38 347 LYS A CA 1
ATOM 2713 C C . LYS A 1 347 ? 22.331 -15.755 -17.543 1.00 87.38 347 LYS A C 1
ATOM 2715 O O . LYS A 1 347 ? 23.474 -16.020 -17.175 1.00 87.38 347 LYS A O 1
ATOM 2720 N N . ARG A 1 348 ? 22.080 -14.824 -18.474 1.00 89.19 348 ARG A N 1
ATOM 2721 C CA . ARG A 1 348 ? 23.129 -13.996 -19.086 1.00 89.19 348 ARG A CA 1
ATOM 2722 C C . ARG A 1 348 ? 23.526 -12.804 -18.219 1.00 89.19 348 ARG A C 1
ATOM 2724 O O . ARG A 1 348 ? 24.627 -12.289 -18.411 1.00 89.19 348 ARG A O 1
ATOM 2731 N N . VAL A 1 349 ? 22.680 -12.391 -17.279 1.00 89.31 349 VAL A N 1
ATOM 2732 C CA . VAL A 1 349 ? 22.895 -11.225 -16.416 1.00 89.31 349 VAL A CA 1
ATOM 2733 C C . VAL A 1 349 ? 23.741 -11.636 -15.213 1.00 89.31 349 VAL A C 1
ATOM 2735 O O . VAL A 1 349 ? 23.385 -12.561 -14.491 1.00 89.31 349 VAL A O 1
ATOM 2738 N N . ARG A 1 350 ? 24.880 -10.975 -15.003 1.00 90.38 350 ARG A N 1
ATOM 2739 C CA . ARG A 1 350 ? 25.776 -11.170 -13.850 1.00 90.38 350 ARG A CA 1
ATOM 2740 C C . ARG A 1 350 ? 25.483 -10.180 -12.730 1.00 90.38 350 ARG A C 1
ATOM 2742 O O . ARG A 1 350 ? 25.459 -10.557 -11.559 1.00 90.38 350 ARG A O 1
ATOM 2749 N N . SER A 1 351 ? 25.284 -8.920 -13.097 1.00 91.44 351 SER A N 1
ATOM 2750 C CA . SER A 1 351 ? 25.001 -7.834 -12.166 1.00 91.44 351 SER A CA 1
ATOM 2751 C C . SER A 1 351 ? 24.149 -6.765 -12.835 1.00 91.44 351 SER A C 1
ATOM 2753 O O . SER A 1 351 ? 24.272 -6.526 -14.034 1.00 91.44 351 SER A O 1
ATOM 2755 N N . MET A 1 352 ? 23.310 -6.095 -12.058 1.00 92.38 352 MET A N 1
ATOM 2756 C CA . MET A 1 352 ? 22.656 -4.852 -12.453 1.00 92.38 352 MET A CA 1
ATOM 2757 C C . MET A 1 352 ? 22.508 -3.961 -11.229 1.00 92.38 352 MET A C 1
ATOM 2759 O O . MET A 1 352 ? 22.302 -4.452 -10.121 1.00 92.38 352 MET A O 1
ATOM 2763 N N . ARG A 1 353 ? 22.560 -2.647 -11.419 1.00 93.56 353 ARG A N 1
ATOM 2764 C CA . ARG A 1 353 ? 22.282 -1.696 -10.345 1.00 93.56 353 ARG A CA 1
ATOM 2765 C C . ARG A 1 353 ? 20.902 -1.094 -10.557 1.00 93.56 353 ARG A C 1
ATOM 2767 O O . ARG A 1 353 ? 20.709 -0.342 -11.509 1.00 93.56 353 ARG A O 1
ATOM 2774 N N . THR A 1 354 ? 19.967 -1.424 -9.674 1.00 92.75 354 THR A N 1
ATOM 2775 C CA . THR A 1 354 ? 18.583 -0.931 -9.716 1.00 92.75 354 THR A CA 1
ATOM 2776 C C . THR A 1 354 ? 18.415 0.168 -8.686 1.00 92.75 354 THR A C 1
ATOM 2778 O O . THR A 1 354 ? 18.797 -0.012 -7.535 1.00 92.75 354 THR A O 1
ATOM 2781 N N . CYS A 1 355 ? 17.851 1.298 -9.095 1.00 94.31 355 CYS A N 1
ATOM 2782 C CA . CYS A 1 355 ? 17.639 2.463 -8.250 1.00 94.31 355 CYS A CA 1
ATOM 2783 C C . CYS A 1 355 ? 16.168 2.862 -8.262 1.00 94.31 355 CYS A C 1
ATOM 2785 O O . CYS A 1 355 ? 15.592 3.036 -9.338 1.00 94.31 355 CYS A O 1
ATOM 2787 N N . LEU A 1 356 ? 15.569 3.027 -7.084 1.00 94.06 356 LEU A N 1
ATOM 2788 C CA . LEU A 1 356 ? 14.153 3.355 -6.907 1.00 94.06 356 LEU A CA 1
ATOM 2789 C C . LEU A 1 356 ? 14.003 4.735 -6.271 1.00 94.06 356 LEU A C 1
ATOM 2791 O O . LEU A 1 356 ? 14.769 5.105 -5.384 1.00 94.06 356 LEU A O 1
ATOM 2795 N N . LEU A 1 357 ? 13.035 5.505 -6.761 1.00 90.56 357 LEU A N 1
ATOM 2796 C CA . LEU A 1 357 ? 12.720 6.840 -6.266 1.00 90.56 357 LEU A CA 1
ATOM 2797 C C . LEU A 1 357 ? 12.026 6.750 -4.906 1.00 90.56 357 LEU A C 1
ATOM 2799 O O . LEU A 1 357 ? 11.010 6.067 -4.770 1.00 90.56 357 LEU A O 1
ATOM 2803 N N . VAL A 1 358 ? 12.524 7.521 -3.946 1.00 89.88 358 VAL A N 1
ATOM 2804 C CA . VAL A 1 358 ? 11.938 7.649 -2.610 1.00 89.88 358 VAL A CA 1
ATOM 2805 C C . VAL A 1 358 ? 11.136 8.945 -2.549 1.00 89.88 358 VAL A C 1
ATOM 2807 O O . VAL A 1 358 ? 11.632 10.008 -2.935 1.00 89.88 358 VAL A O 1
ATOM 2810 N N . SER A 1 359 ? 9.877 8.855 -2.121 1.00 77.06 359 SER A N 1
ATOM 2811 C CA . SER A 1 359 ? 9.010 10.022 -1.919 1.00 77.06 359 SER A CA 1
ATOM 2812 C C . SER A 1 359 ? 9.253 10.597 -0.524 1.00 77.06 359 SER A C 1
ATOM 2814 O O . SER A 1 359 ? 9.517 9.828 0.390 1.00 77.06 359 SER A O 1
ATOM 2816 N N . ASP A 1 360 ? 9.210 11.931 -0.398 1.00 62.41 360 ASP A N 1
ATOM 2817 C CA . ASP A 1 360 ? 9.536 12.735 0.796 1.00 62.41 360 ASP A CA 1
ATOM 2818 C C . ASP A 1 360 ? 9.715 11.942 2.106 1.00 62.41 360 ASP A C 1
ATOM 2820 O O . ASP A 1 360 ? 8.747 11.521 2.738 1.00 62.41 360 ASP A O 1
ATOM 2824 N N . LEU A 1 361 ? 10.979 11.799 2.523 1.00 61.38 361 LEU A N 1
ATOM 2825 C CA . LEU A 1 361 ? 11.406 11.231 3.804 1.00 61.38 361 LEU A CA 1
ATOM 2826 C C . LEU A 1 361 ? 10.938 12.116 4.965 1.00 61.38 361 LEU A C 1
ATOM 2828 O O . LEU A 1 361 ? 11.705 12.886 5.548 1.00 61.38 361 LEU A O 1
ATOM 2832 N N . LEU A 1 362 ? 9.666 12.008 5.333 1.00 59.06 362 LEU A N 1
ATOM 2833 C CA . LEU A 1 362 ? 9.284 12.265 6.710 1.00 59.06 362 LEU A CA 1
ATOM 2834 C C . LEU A 1 362 ? 9.804 11.070 7.499 1.00 59.06 362 LEU A C 1
ATOM 2836 O O . LEU A 1 362 ? 9.178 10.020 7.505 1.00 59.06 362 LEU A O 1
ATOM 2840 N N . ALA A 1 363 ? 10.995 11.221 8.081 1.00 58.28 363 ALA A N 1
ATOM 2841 C CA . ALA A 1 363 ? 11.582 10.215 8.952 1.00 58.28 363 ALA A CA 1
ATOM 2842 C C . ALA A 1 363 ? 10.585 9.902 10.074 1.00 58.28 363 ALA A C 1
ATOM 2844 O O . ALA A 1 363 ? 10.438 10.695 11.011 1.00 58.28 363 ALA A O 1
ATOM 2845 N N . ASP A 1 364 ? 9.874 8.782 9.950 1.00 69.12 364 ASP A N 1
ATOM 2846 C CA . ASP A 1 364 ? 9.090 8.252 11.047 1.00 69.12 364 ASP A CA 1
ATOM 2847 C C . ASP A 1 364 ? 10.094 7.712 12.074 1.00 69.12 364 ASP A C 1
ATOM 2849 O O . ASP A 1 364 ? 10.838 6.777 11.767 1.00 69.12 364 ASP A O 1
ATOM 2853 N N . PRO A 1 365 ? 10.170 8.284 13.289 1.00 75.25 365 PRO A N 1
ATOM 2854 C CA . PRO A 1 365 ? 11.071 7.783 14.319 1.00 75.25 365 PRO A CA 1
ATOM 2855 C C . PRO A 1 365 ? 10.811 6.313 14.696 1.00 75.25 365 PRO A C 1
ATOM 2857 O O . PRO A 1 365 ? 11.662 5.723 15.358 1.00 75.25 365 PRO A O 1
ATOM 2860 N N . LYS A 1 366 ? 9.668 5.725 14.307 1.00 78.06 366 LYS A N 1
ATOM 2861 C CA . LYS A 1 366 ? 9.351 4.303 14.497 1.00 78.06 366 LYS A CA 1
ATOM 2862 C C . LYS A 1 366 ? 10.172 3.376 13.589 1.00 78.06 366 LYS A C 1
ATOM 2864 O O . LYS A 1 366 ? 10.505 2.272 14.013 1.00 78.06 366 LYS A O 1
ATOM 2869 N N . TYR A 1 367 ? 10.521 3.821 12.381 1.00 86.69 367 TYR A N 1
ATOM 2870 C CA . TYR A 1 367 ? 11.190 3.006 11.362 1.00 86.69 367 TYR A CA 1
ATOM 2871 C C . TYR A 1 367 ? 12.483 3.689 10.887 1.00 86.69 367 TYR A C 1
ATOM 2873 O O . TYR A 1 367 ? 12.510 4.306 9.821 1.00 86.69 367 TYR A O 1
ATOM 2881 N N . PRO A 1 368 ? 13.562 3.643 11.690 1.00 87.25 368 PRO A N 1
ATOM 2882 C CA . PRO A 1 368 ? 14.777 4.409 11.417 1.00 87.25 368 PRO A CA 1
ATOM 2883 C C . PRO A 1 368 ? 15.669 3.804 10.323 1.00 87.25 368 PRO A C 1
ATOM 2885 O O . PRO A 1 368 ? 16.586 4.482 9.860 1.00 87.25 368 PRO A O 1
ATOM 2888 N N . VAL A 1 369 ? 15.446 2.548 9.930 1.00 90.62 369 VAL A N 1
ATOM 2889 C CA . VAL A 1 369 ? 16.334 1.817 9.018 1.00 90.62 369 VAL A CA 1
ATOM 2890 C C . VAL A 1 369 ? 15.809 1.880 7.591 1.00 90.62 369 VAL A C 1
ATOM 2892 O O . VAL A 1 369 ? 14.656 1.541 7.340 1.00 90.62 369 VAL A O 1
ATOM 2895 N N . HIS A 1 370 ? 16.662 2.271 6.645 1.00 92.19 370 HIS A N 1
ATOM 2896 C CA . HIS A 1 370 ? 16.356 2.241 5.214 1.00 92.19 370 HIS A CA 1
ATOM 2897 C C . HIS A 1 370 ? 16.652 0.850 4.643 1.00 92.19 370 HIS A C 1
ATOM 2899 O O . HIS A 1 370 ? 17.731 0.302 4.868 1.00 92.19 370 HIS A O 1
ATOM 2905 N N . ASP A 1 371 ? 15.711 0.278 3.896 1.00 93.25 371 ASP A N 1
ATOM 2906 C CA . ASP A 1 371 ? 15.851 -1.062 3.322 1.00 93.25 371 ASP A CA 1
ATOM 2907 C C . ASP A 1 371 ? 15.067 -1.186 1.999 1.00 93.25 371 ASP A C 1
ATOM 2909 O O . ASP A 1 371 ? 14.421 -0.247 1.518 1.00 93.25 371 ASP A O 1
ATOM 2913 N N . MET A 1 372 ? 15.129 -2.362 1.382 1.00 92.94 372 MET A N 1
ATOM 2914 C CA . MET A 1 372 ? 14.309 -2.753 0.239 1.00 92.94 372 MET A CA 1
ATOM 2915 C C . MET A 1 372 ? 13.425 -3.943 0.619 1.00 92.94 372 MET A C 1
ATOM 2917 O O . MET A 1 372 ? 13.854 -4.833 1.346 1.00 92.94 372 MET A O 1
ATOM 2921 N N . ALA A 1 373 ? 12.200 -3.986 0.100 1.00 91.62 373 ALA A N 1
ATOM 2922 C CA . ALA A 1 373 ? 11.299 -5.126 0.242 1.00 91.62 373 ALA A CA 1
ATOM 2923 C C . ALA A 1 373 ? 11.078 -5.853 -1.080 1.00 91.62 373 ALA A C 1
ATOM 2925 O O . ALA A 1 373 ? 11.179 -5.264 -2.159 1.00 91.62 373 ALA A O 1
ATOM 2926 N N . VAL A 1 374 ? 10.708 -7.128 -0.970 1.00 90.19 374 VAL A N 1
ATOM 2927 C CA . VAL A 1 374 ? 10.247 -7.970 -2.078 1.00 90.19 374 VAL A CA 1
ATOM 2928 C C . VAL A 1 374 ? 8.883 -8.568 -1.778 1.00 90.19 374 VAL A C 1
ATOM 2930 O O . VAL A 1 374 ? 8.523 -8.791 -0.621 1.00 90.19 374 VAL A O 1
ATOM 2933 N N . ILE A 1 375 ? 8.140 -8.873 -2.839 1.00 82.06 375 ILE A N 1
ATOM 2934 C CA . ILE A 1 375 ? 6.919 -9.675 -2.751 1.00 82.06 375 ILE A CA 1
ATOM 2935 C C . ILE A 1 375 ? 7.327 -11.140 -2.864 1.00 82.06 375 ILE A C 1
ATOM 2937 O O . ILE A 1 375 ? 7.856 -11.560 -3.896 1.00 82.06 375 ILE A O 1
ATOM 2941 N N . PHE A 1 376 ? 7.081 -11.931 -1.820 1.00 67.69 376 PHE A N 1
ATOM 2942 C CA . PHE A 1 376 ? 7.298 -13.372 -1.911 1.00 67.69 376 PHE A CA 1
ATOM 2943 C C . PHE A 1 376 ? 6.150 -14.034 -2.691 1.00 67.69 376 PHE A C 1
ATOM 2945 O O . PHE A 1 376 ? 4.983 -13.873 -2.310 1.00 67.69 376 PHE A O 1
ATOM 2952 N N . PRO A 1 377 ? 6.450 -14.809 -3.753 1.00 58.59 377 PRO A N 1
ATOM 2953 C CA . PRO A 1 377 ? 5.422 -15.492 -4.528 1.00 58.59 377 PRO A CA 1
ATOM 2954 C C . PRO A 1 377 ? 4.611 -16.433 -3.626 1.00 58.59 377 PRO A C 1
ATOM 2956 O O . PRO A 1 377 ? 5.169 -17.266 -2.909 1.00 58.59 377 PRO A O 1
ATOM 2959 N N . GLY A 1 378 ? 3.284 -16.272 -3.642 1.00 53.94 378 GLY A N 1
ATOM 2960 C CA . GLY A 1 378 ? 2.331 -17.085 -2.876 1.00 53.94 378 GLY A CA 1
ATOM 2961 C C . GLY A 1 378 ? 1.936 -16.547 -1.496 1.00 53.94 378 GLY A C 1
ATOM 2962 O O . GLY A 1 378 ? 1.103 -17.169 -0.843 1.00 53.94 378 GLY A O 1
ATOM 2963 N N . LYS A 1 379 ? 2.502 -15.419 -1.044 1.00 57.62 379 LYS A N 1
ATOM 2964 C CA . LYS A 1 379 ? 2.172 -14.820 0.262 1.00 57.62 379 LYS A CA 1
ATOM 2965 C C . LYS A 1 379 ? 1.452 -13.469 0.189 1.00 57.62 379 LYS A C 1
ATOM 2967 O O . LYS A 1 379 ? 0.828 -13.083 1.166 1.00 57.62 379 LYS A O 1
ATOM 2972 N N . GLY A 1 380 ? 1.535 -12.758 -0.937 1.00 66.94 380 GLY A N 1
ATOM 2973 C CA . GLY A 1 380 ? 0.788 -11.513 -1.170 1.00 66.94 380 GLY A CA 1
ATOM 2974 C C . GLY A 1 380 ? 1.233 -10.292 -0.353 1.00 66.94 380 GLY A C 1
ATOM 2975 O O . GLY A 1 380 ? 0.685 -9.217 -0.557 1.00 66.94 380 GLY A O 1
ATOM 2976 N N . TYR A 1 381 ? 2.233 -10.417 0.527 1.00 74.69 381 TYR A N 1
ATOM 2977 C CA . TYR A 1 381 ? 2.746 -9.315 1.347 1.00 74.69 381 TYR A CA 1
ATOM 2978 C C . TYR A 1 381 ? 4.194 -8.937 1.006 1.00 74.69 381 TYR A C 1
ATOM 2980 O O . TYR A 1 381 ? 4.963 -9.742 0.467 1.00 74.69 381 TYR A O 1
ATOM 2988 N N . LEU A 1 382 ? 4.566 -7.700 1.350 1.00 85.12 382 LEU A N 1
ATOM 2989 C CA . LEU A 1 382 ? 5.926 -7.176 1.228 1.00 85.12 382 LEU A CA 1
ATOM 2990 C C . LEU A 1 382 ? 6.765 -7.574 2.436 1.00 85.12 382 LEU A C 1
ATOM 2992 O O . LEU A 1 382 ? 6.365 -7.312 3.565 1.00 85.12 382 LEU A O 1
ATOM 2996 N N . SER A 1 383 ? 7.937 -8.155 2.193 1.00 89.31 383 SER A N 1
ATOM 2997 C CA . SER A 1 383 ? 8.890 -8.540 3.236 1.00 89.31 383 SER A CA 1
ATOM 2998 C C . SER A 1 383 ? 10.215 -7.806 3.058 1.00 89.31 383 SER A C 1
ATOM 3000 O O . SER A 1 383 ? 10.676 -7.713 1.915 1.00 89.31 383 SER A O 1
ATOM 3002 N N . PRO A 1 384 ? 10.868 -7.344 4.142 1.00 91.69 384 PRO A N 1
ATOM 3003 C CA . PRO A 1 384 ? 12.190 -6.733 4.052 1.00 91.69 384 PRO A CA 1
ATOM 3004 C C . PRO A 1 384 ? 13.234 -7.721 3.528 1.00 91.69 384 PRO A C 1
ATOM 3006 O O . PRO A 1 384 ? 13.109 -8.932 3.733 1.00 91.69 384 PRO A O 1
ATOM 3009 N N . LEU A 1 385 ? 14.266 -7.196 2.866 1.00 90.69 385 LEU A N 1
ATOM 3010 C CA . LEU A 1 385 ? 15.429 -7.958 2.412 1.00 90.69 385 LEU A CA 1
ATOM 3011 C C . LEU A 1 385 ? 16.580 -7.960 3.427 1.00 90.69 385 LEU A C 1
ATOM 3013 O O . LEU A 1 385 ? 17.438 -8.838 3.332 1.00 90.69 385 LEU A O 1
ATOM 3017 N N . GLY A 1 386 ? 16.619 -7.010 4.368 1.00 90.50 386 GLY A N 1
ATOM 3018 C CA . GLY A 1 386 ? 17.675 -6.921 5.376 1.00 90.50 386 GLY A CA 1
ATOM 3019 C C . GLY A 1 386 ? 19.024 -6.482 4.797 1.00 90.50 386 GLY A C 1
ATOM 3020 O O . GLY A 1 386 ? 20.059 -7.010 5.193 1.00 90.50 386 GLY A O 1
ATOM 3021 N N . ILE A 1 387 ? 19.028 -5.553 3.834 1.00 88.62 387 ILE A N 1
ATOM 3022 C CA . ILE A 1 387 ? 20.219 -5.164 3.047 1.00 88.62 387 ILE A CA 1
ATOM 3023 C C . ILE A 1 387 ? 20.643 -3.708 3.283 1.00 88.62 387 ILE A C 1
ATOM 3025 O O . ILE A 1 387 ? 21.134 -3.038 2.375 1.00 88.62 387 ILE A O 1
ATOM 3029 N N . GLU A 1 388 ? 20.464 -3.217 4.509 1.00 85.88 388 GLU A N 1
ATOM 3030 C CA . GLU A 1 388 ? 20.760 -1.828 4.900 1.00 85.88 388 GLU A CA 1
ATOM 3031 C C . GLU A 1 388 ? 22.202 -1.399 4.567 1.00 85.88 388 GLU A C 1
ATOM 3033 O O . GLU A 1 388 ? 22.423 -0.291 4.084 1.00 85.88 388 GLU A O 1
ATOM 3038 N N . ASP A 1 389 ? 23.174 -2.301 4.740 1.00 85.88 389 ASP A N 1
ATOM 3039 C CA . ASP A 1 389 ? 24.598 -2.035 4.492 1.00 85.88 389 ASP A CA 1
ATOM 3040 C C . ASP A 1 389 ? 24.958 -1.958 2.995 1.00 85.88 389 ASP A C 1
ATOM 3042 O O . ASP A 1 389 ? 25.955 -1.334 2.622 1.00 85.88 389 ASP A O 1
ATOM 3046 N N . ASP A 1 390 ? 24.159 -2.593 2.132 1.00 87.50 390 ASP A N 1
ATOM 3047 C CA . ASP A 1 390 ? 24.391 -2.673 0.684 1.00 87.50 390 ASP A CA 1
ATOM 3048 C C . ASP A 1 390 ? 23.611 -1.596 -0.098 1.00 87.50 390 ASP A C 1
ATOM 3050 O O . ASP A 1 390 ? 23.726 -1.504 -1.329 1.00 87.50 390 ASP A O 1
ATOM 3054 N N . LEU A 1 391 ? 22.815 -0.778 0.600 1.00 91.56 391 LEU A N 1
ATOM 3055 C CA . LEU A 1 391 ? 21.987 0.267 0.013 1.00 91.56 391 LEU A CA 1
ATOM 3056 C C . LEU A 1 391 ? 22.800 1.548 -0.220 1.00 91.56 391 LEU A C 1
ATOM 3058 O O . LEU A 1 391 ? 23.354 2.143 0.701 1.00 91.56 391 LEU A O 1
ATOM 3062 N N . GLU A 1 392 ? 22.845 2.020 -1.466 1.00 93.50 392 GLU A N 1
ATOM 3063 C CA . GLU A 1 392 ? 23.513 3.279 -1.809 1.00 93.50 392 GLU A CA 1
ATOM 3064 C C . GLU A 1 392 ? 22.485 4.385 -2.076 1.00 93.50 392 GLU A C 1
ATOM 3066 O O . GLU A 1 392 ? 21.656 4.276 -2.984 1.00 93.50 392 GLU A O 1
ATOM 3071 N N . GLU A 1 393 ? 22.565 5.484 -1.326 1.00 91.88 393 GLU A N 1
ATOM 3072 C CA . GLU A 1 393 ? 21.728 6.664 -1.548 1.00 91.88 393 GLU A CA 1
ATOM 3073 C C . GLU A 1 393 ? 22.342 7.578 -2.617 1.00 91.88 393 GLU A C 1
ATOM 3075 O O . GLU A 1 393 ? 23.447 8.103 -2.456 1.00 91.88 393 GLU A O 1
ATOM 3080 N N . ILE A 1 394 ? 21.611 7.817 -3.710 1.00 93.00 394 ILE A N 1
ATOM 3081 C CA . ILE A 1 394 ? 22.004 8.772 -4.753 1.00 93.00 394 ILE A CA 1
ATOM 3082 C C . ILE A 1 394 ? 20.982 9.900 -4.837 1.00 93.00 394 ILE A C 1
ATOM 3084 O O . ILE A 1 394 ? 19.783 9.666 -4.956 1.00 93.00 394 ILE A O 1
ATOM 3088 N N . VAL A 1 395 ? 21.460 11.142 -4.896 1.00 90.44 395 VAL A N 1
ATOM 3089 C CA . VAL A 1 395 ? 20.628 12.292 -5.267 1.00 90.44 395 VAL A CA 1
ATOM 3090 C C . VAL A 1 395 ? 20.866 12.637 -6.736 1.00 90.44 395 VAL A C 1
ATOM 3092 O O . VAL A 1 395 ? 21.962 13.056 -7.111 1.00 90.44 395 VAL A O 1
ATOM 3095 N N . GLN A 1 396 ? 19.835 12.493 -7.570 1.00 85.94 396 GLN A N 1
ATOM 3096 C CA . GLN A 1 396 ? 19.869 12.832 -8.995 1.00 85.94 396 GLN A CA 1
ATOM 3097 C C . GLN A 1 396 ? 18.671 13.720 -9.345 1.00 85.94 396 GLN A C 1
ATOM 3099 O O . GLN A 1 396 ? 17.548 13.441 -8.938 1.00 85.94 396 GLN A O 1
ATOM 3104 N N . ASP A 1 397 ? 18.896 14.806 -10.088 1.00 84.00 397 ASP A N 1
ATOM 3105 C CA . ASP A 1 397 ? 17.841 15.751 -10.498 1.00 84.00 397 ASP A CA 1
ATOM 3106 C C . ASP A 1 397 ? 16.997 16.290 -9.315 1.00 84.00 397 ASP A C 1
ATOM 3108 O O . ASP A 1 397 ? 15.782 16.451 -9.423 1.00 84.00 397 ASP A O 1
ATOM 3112 N N . SER A 1 398 ? 17.638 16.543 -8.163 1.00 85.38 398 SER A N 1
ATOM 3113 C CA . SER A 1 398 ? 16.981 16.954 -6.904 1.00 85.38 398 SER A CA 1
ATOM 3114 C C . SER A 1 398 ? 15.998 15.930 -6.317 1.00 85.38 398 SER A C 1
ATOM 3116 O O . SER A 1 398 ? 15.193 16.282 -5.459 1.00 85.38 398 SER A O 1
ATOM 3118 N N . ARG A 1 399 ? 16.072 14.668 -6.746 1.00 85.19 399 ARG A N 1
ATOM 3119 C CA . ARG A 1 399 ? 15.302 13.544 -6.207 1.00 85.19 399 ARG A CA 1
ATOM 3120 C C . ARG A 1 399 ? 16.238 12.522 -5.569 1.00 85.19 399 ARG A C 1
ATOM 3122 O O . ARG A 1 399 ? 17.349 12.319 -6.062 1.00 85.19 399 ARG A O 1
ATOM 3129 N N . MET A 1 400 ? 15.798 11.899 -4.480 1.00 90.38 400 MET A N 1
ATOM 3130 C CA . MET A 1 400 ? 16.564 10.861 -3.791 1.00 90.38 400 MET A CA 1
ATOM 3131 C C . MET A 1 400 ? 16.190 9.481 -4.328 1.00 90.38 400 MET A C 1
ATOM 3133 O O . MET A 1 400 ? 15.012 9.152 -4.460 1.00 90.38 400 MET A O 1
ATOM 3137 N N . PHE A 1 401 ? 17.206 8.686 -4.634 1.00 92.56 401 PHE A N 1
ATOM 3138 C CA . PHE A 1 401 ? 17.077 7.310 -5.074 1.00 92.56 401 PHE A CA 1
ATOM 3139 C C . PHE A 1 401 ? 17.847 6.396 -4.135 1.00 92.56 401 PHE A C 1
ATOM 3141 O O . PHE A 1 401 ? 18.971 6.708 -3.740 1.00 92.56 401 PHE A O 1
ATOM 3148 N N . TRP A 1 402 ? 17.266 5.241 -3.848 1.00 94.69 402 TRP A N 1
ATOM 3149 C CA . TRP A 1 402 ? 17.953 4.154 -3.168 1.00 94.69 402 TRP A CA 1
ATOM 3150 C C . TRP A 1 402 ? 18.316 3.079 -4.171 1.00 94.69 402 TRP A C 1
ATOM 3152 O O . TRP A 1 402 ? 17.471 2.624 -4.946 1.00 94.69 402 TRP A O 1
ATOM 3162 N N . CYS A 1 403 ? 19.591 2.716 -4.186 1.00 94.19 403 CYS A N 1
ATOM 3163 C CA . CYS A 1 403 ? 20.170 1.844 -5.185 1.00 94.19 403 CYS A CA 1
ATOM 3164 C C . CYS A 1 403 ? 20.686 0.557 -4.569 1.00 94.19 403 CYS A C 1
ATOM 3166 O O . CYS A 1 403 ? 21.423 0.587 -3.590 1.00 94.19 403 CYS A O 1
ATOM 3168 N N . LEU A 1 404 ? 20.378 -0.554 -5.228 1.00 92.81 404 LEU A N 1
ATOM 3169 C CA . LEU A 1 404 ? 20.858 -1.879 -4.878 1.00 92.81 404 LEU A CA 1
ATOM 3170 C C . LEU A 1 404 ? 21.622 -2.487 -6.053 1.00 92.81 404 LEU A C 1
ATOM 3172 O O . LEU A 1 404 ? 21.159 -2.458 -7.200 1.00 92.81 404 LEU A O 1
ATOM 3176 N N . ASN A 1 405 ? 22.786 -3.068 -5.766 1.00 91.25 405 ASN A N 1
ATOM 3177 C CA . ASN A 1 405 ? 23.523 -3.869 -6.735 1.00 91.25 405 ASN A CA 1
ATOM 3178 C C . ASN A 1 405 ? 23.047 -5.327 -6.681 1.00 91.25 405 ASN A C 1
ATOM 3180 O O . ASN A 1 405 ? 23.402 -6.093 -5.788 1.00 91.25 405 ASN A O 1
ATOM 3184 N N . VAL A 1 406 ? 22.238 -5.714 -7.658 1.00 87.19 406 VAL A N 1
ATOM 3185 C CA . VAL A 1 406 ? 21.663 -7.051 -7.764 1.00 87.19 406 VAL A CA 1
ATOM 3186 C C . VAL A 1 406 ? 22.665 -7.947 -8.487 1.00 87.19 406 VAL A C 1
ATOM 3188 O O . VAL A 1 406 ? 22.858 -7.825 -9.696 1.00 87.19 406 VAL A O 1
ATOM 3191 N N . THR A 1 407 ? 23.320 -8.846 -7.750 1.00 83.38 407 THR A N 1
ATOM 3192 C CA . THR A 1 407 ? 24.198 -9.885 -8.317 1.00 83.38 407 THR A CA 1
ATOM 3193 C C . THR A 1 407 ? 23.440 -11.208 -8.465 1.00 83.38 407 THR A C 1
ATOM 3195 O O . THR A 1 407 ? 22.491 -11.449 -7.729 1.00 83.38 407 THR A O 1
ATOM 3198 N N . GLN A 1 408 ? 23.853 -12.031 -9.439 1.00 58.81 408 GLN A N 1
ATOM 3199 C CA . GLN A 1 408 ? 23.266 -13.250 -10.051 1.00 58.81 408 GLN A CA 1
ATOM 3200 C C . GLN A 1 408 ? 22.598 -14.348 -9.167 1.00 58.81 408 GLN A C 1
ATOM 3202 O O . GLN A 1 408 ? 22.444 -15.479 -9.617 1.00 58.81 408 GLN A O 1
ATOM 3207 N N . LYS A 1 409 ? 22.194 -14.091 -7.921 1.00 56.56 409 LYS A N 1
ATOM 3208 C CA . LYS A 1 409 ? 21.539 -15.064 -7.028 1.00 56.56 409 LYS A CA 1
ATOM 3209 C C . LYS A 1 409 ? 20.008 -15.083 -7.090 1.00 56.56 409 LYS A C 1
ATOM 3211 O O . LYS A 1 409 ? 19.407 -15.876 -6.373 1.00 56.56 409 LYS A O 1
ATOM 3216 N N . PHE A 1 410 ? 19.383 -14.266 -7.931 1.00 58.09 410 PHE A N 1
ATOM 3217 C CA . PHE A 1 410 ? 17.930 -14.246 -8.075 1.00 58.09 410 PHE A CA 1
ATOM 3218 C C . PHE A 1 410 ? 17.549 -14.875 -9.415 1.00 58.09 410 PHE A C 1
ATOM 3220 O O . PHE A 1 410 ? 17.671 -14.248 -10.463 1.00 58.09 410 PHE A O 1
ATOM 3227 N N . ASP A 1 411 ? 17.154 -16.150 -9.374 1.00 55.94 411 ASP A N 1
ATOM 3228 C CA . ASP A 1 411 ? 16.749 -16.935 -10.553 1.00 55.94 411 ASP A CA 1
ATOM 3229 C C . ASP A 1 411 ? 15.438 -16.421 -11.196 1.00 55.94 411 ASP A C 1
ATOM 3231 O O . ASP A 1 411 ? 15.087 -16.848 -12.295 1.00 55.94 411 ASP A O 1
ATOM 3235 N N . GLU A 1 412 ? 14.736 -15.476 -10.558 1.00 62.88 412 GLU A N 1
ATOM 3236 C CA . GLU A 1 412 ? 13.433 -14.955 -10.984 1.00 62.88 412 GLU A CA 1
ATOM 3237 C C . GLU A 1 412 ? 13.365 -13.421 -10.861 1.00 62.88 412 GLU A C 1
ATOM 3239 O O . GLU A 1 412 ? 14.044 -12.809 -10.034 1.00 62.88 412 GLU A O 1
ATOM 3244 N N . SER A 1 413 ? 12.555 -12.787 -11.717 1.00 71.75 413 SER A N 1
ATOM 3245 C CA . SER A 1 413 ? 12.315 -11.339 -11.722 1.00 71.75 413 SER A CA 1
ATOM 3246 C C . SER A 1 413 ? 11.689 -10.895 -10.397 1.00 71.75 413 SER A C 1
ATOM 3248 O O . SER A 1 413 ? 10.500 -11.130 -10.178 1.00 71.75 413 SER A O 1
ATOM 3250 N N . LEU A 1 414 ? 12.464 -10.258 -9.520 1.00 79.69 414 LEU A N 1
ATOM 3251 C CA . LEU A 1 414 ? 11.959 -9.806 -8.227 1.00 79.69 414 LEU A CA 1
ATOM 3252 C C . LEU A 1 414 ? 11.427 -8.371 -8.307 1.00 79.69 414 LEU A C 1
ATOM 3254 O O . LEU A 1 414 ? 12.155 -7.474 -8.745 1.00 79.69 414 LEU A O 1
ATOM 3258 N N . PRO A 1 415 ? 10.180 -8.133 -7.875 1.00 88.50 415 PRO A N 1
ATOM 3259 C CA . PRO A 1 415 ? 9.683 -6.791 -7.637 1.00 88.50 415 PRO A CA 1
ATOM 3260 C C . PRO A 1 415 ? 10.335 -6.230 -6.368 1.00 88.50 415 PRO A C 1
ATOM 3262 O O . PRO A 1 415 ? 10.243 -6.835 -5.303 1.00 88.50 415 PRO A O 1
ATOM 3265 N N . LEU A 1 416 ? 11.011 -5.089 -6.491 1.00 91.94 416 LEU A N 1
ATOM 3266 C CA . LEU A 1 416 ? 11.694 -4.398 -5.396 1.00 91.94 416 LEU A CA 1
ATOM 3267 C C . LEU A 1 416 ? 10.927 -3.135 -5.011 1.00 91.94 416 LEU A C 1
ATOM 3269 O O . LEU A 1 416 ? 10.504 -2.397 -5.899 1.00 91.94 416 LEU A O 1
ATOM 3273 N N . PHE A 1 417 ? 10.811 -2.852 -3.716 1.00 92.19 417 PHE A N 1
ATOM 3274 C CA . PHE A 1 417 ? 10.183 -1.641 -3.180 1.00 92.19 417 PHE A CA 1
ATOM 3275 C C . PHE A 1 417 ? 11.120 -0.941 -2.199 1.00 92.19 417 PHE A C 1
ATOM 3277 O O . PHE A 1 417 ? 11.706 -1.624 -1.363 1.00 92.19 417 PHE A O 1
ATOM 3284 N N . PRO A 1 418 ? 11.244 0.395 -2.241 1.00 93.00 418 PRO A N 1
ATOM 3285 C CA . PRO A 1 418 ? 11.964 1.122 -1.207 1.00 93.00 418 PRO A CA 1
ATOM 3286 C C . PRO A 1 418 ? 11.104 1.185 0.064 1.00 93.00 418 PRO A C 1
ATOM 3288 O O . PRO A 1 418 ? 9.937 1.592 0.007 1.00 93.00 418 PRO A O 1
ATOM 3291 N N . ILE A 1 419 ? 11.676 0.791 1.202 1.00 92.38 419 ILE A N 1
ATOM 3292 C CA . ILE A 1 419 ? 10.977 0.726 2.491 1.00 92.38 419 ILE A CA 1
ATOM 3293 C C . ILE A 1 419 ? 11.797 1.334 3.634 1.00 92.38 419 ILE A C 1
ATOM 3295 O O . ILE A 1 419 ? 13.024 1.390 3.589 1.00 92.38 419 ILE A O 1
ATOM 3299 N N . ILE A 1 420 ? 11.111 1.731 4.697 1.00 91.12 420 ILE A N 1
ATOM 3300 C CA . ILE A 1 420 ? 11.718 1.981 6.008 1.00 91.12 420 ILE A CA 1
ATOM 3301 C C . ILE A 1 420 ? 11.245 0.911 6.986 1.00 91.12 420 ILE A C 1
ATOM 3303 O O . ILE A 1 420 ? 10.090 0.500 6.905 1.00 91.12 420 ILE A O 1
ATOM 3307 N N . ARG A 1 421 ? 12.107 0.445 7.895 1.00 90.50 421 ARG A N 1
ATOM 3308 C CA . ARG A 1 421 ? 11.765 -0.594 8.881 1.00 90.50 421 ARG A CA 1
ATOM 3309 C C . ARG A 1 421 ? 12.376 -0.377 10.269 1.00 90.50 421 ARG A C 1
ATOM 3311 O O . ARG A 1 421 ? 13.221 0.501 10.458 1.00 90.50 421 ARG A O 1
ATOM 3318 N N . SER A 1 422 ? 11.938 -1.181 11.240 1.00 89.69 422 SER A N 1
ATOM 3319 C CA . SER A 1 422 ? 12.545 -1.298 12.572 1.00 89.69 422 SER A CA 1
ATOM 3320 C C . SER A 1 422 ? 13.915 -2.000 12.514 1.00 89.69 422 SER A C 1
ATOM 3322 O O . SER A 1 422 ? 14.194 -2.782 11.599 1.00 89.69 422 SER A O 1
ATOM 3324 N N . GLU A 1 423 ? 14.790 -1.700 13.483 1.00 88.94 423 GLU A N 1
ATOM 3325 C CA . GLU A 1 423 ? 16.111 -2.347 13.612 1.00 88.94 423 GLU A CA 1
ATOM 3326 C C . GLU A 1 423 ? 15.963 -3.855 13.886 1.00 88.94 423 GLU A C 1
ATOM 3328 O O . GLU A 1 423 ? 16.548 -4.665 13.170 1.00 88.94 423 GLU A O 1
ATOM 3333 N N . ASP A 1 424 ? 15.098 -4.235 14.831 1.00 86.38 424 ASP A N 1
ATOM 3334 C CA . ASP A 1 424 ? 14.913 -5.618 15.302 1.00 86.38 424 ASP A CA 1
ATOM 3335 C C . ASP A 1 424 ? 13.745 -6.351 14.602 1.00 86.38 424 ASP A C 1
ATOM 3337 O O . ASP A 1 424 ? 13.010 -7.125 15.215 1.00 86.38 424 ASP A O 1
ATOM 3341 N N . TYR A 1 425 ? 13.552 -6.113 13.300 1.00 86.00 425 TYR A N 1
ATOM 3342 C CA . TYR A 1 425 ? 12.362 -6.576 12.567 1.00 86.00 425 TYR A CA 1
ATOM 3343 C C . TYR A 1 425 ? 12.158 -8.105 12.543 1.00 86.00 425 TYR A C 1
ATOM 3345 O O . TYR A 1 425 ? 11.041 -8.573 12.327 1.00 86.00 425 TYR A O 1
ATOM 3353 N N . GLU A 1 426 ? 13.214 -8.904 12.709 1.00 86.81 426 GLU A N 1
ATOM 3354 C CA . GLU A 1 426 ? 13.129 -10.374 12.667 1.00 86.81 426 GLU A CA 1
ATOM 3355 C C . GLU A 1 426 ? 12.509 -10.968 13.939 1.00 86.81 426 GLU A C 1
ATOM 3357 O O . GLU A 1 426 ? 11.872 -12.021 13.874 1.00 86.81 426 GLU A O 1
ATOM 3362 N N . ASP A 1 427 ? 12.678 -10.282 15.072 1.00 81.94 427 ASP A N 1
ATOM 3363 C CA . ASP A 1 427 ? 12.251 -10.740 16.398 1.00 81.94 427 ASP A CA 1
ATOM 3364 C C . ASP A 1 427 ? 10.883 -10.157 16.813 1.00 81.94 427 ASP A C 1
ATOM 3366 O O . ASP A 1 427 ? 10.342 -10.510 17.865 1.00 81.94 427 ASP A O 1
ATOM 3370 N N . ASP A 1 428 ? 10.305 -9.267 15.998 1.00 75.62 428 ASP A N 1
ATOM 3371 C CA . ASP A 1 428 ? 8.984 -8.687 16.238 1.00 75.62 428 ASP A CA 1
ATOM 3372 C C . ASP A 1 428 ? 7.885 -9.741 15.987 1.00 75.62 428 ASP A C 1
ATOM 3374 O O . ASP A 1 428 ? 7.504 -10.026 14.854 1.00 75.62 428 ASP A O 1
ATOM 3378 N N . ASP A 1 429 ? 7.367 -10.349 17.055 1.00 68.38 429 ASP A N 1
ATOM 3379 C CA . ASP A 1 429 ? 6.368 -11.426 16.953 1.00 68.38 429 ASP A CA 1
ATOM 3380 C C . ASP A 1 429 ? 4.921 -10.931 16.811 1.00 68.38 429 ASP A C 1
ATOM 3382 O O . ASP A 1 429 ? 4.108 -11.620 16.204 1.00 68.38 429 ASP A O 1
ATOM 3386 N N . ASP A 1 430 ? 4.588 -9.731 17.304 1.00 60.81 430 ASP A N 1
ATOM 3387 C CA . ASP A 1 430 ? 3.263 -9.150 17.071 1.00 60.81 430 ASP A CA 1
ATOM 3388 C C . ASP A 1 430 ? 3.390 -7.651 16.797 1.00 60.81 430 ASP A C 1
ATOM 3390 O O . ASP A 1 430 ? 4.050 -6.944 17.560 1.00 60.81 430 ASP A O 1
ATOM 3394 N N . GLY A 1 431 ? 2.699 -7.156 15.765 1.00 59.31 431 GLY A N 1
ATOM 3395 C CA . GLY A 1 431 ? 2.748 -5.758 15.311 1.00 59.31 431 GLY A CA 1
ATOM 3396 C C . GLY A 1 431 ? 2.324 -4.697 16.337 1.00 59.31 431 GLY A C 1
ATOM 3397 O O . GLY A 1 431 ? 2.392 -3.520 16.019 1.00 59.31 431 GLY A O 1
ATOM 3398 N N . LEU A 1 432 ? 1.925 -5.101 17.551 1.00 64.31 432 LEU A N 1
ATOM 3399 C CA . LEU A 1 432 ? 1.561 -4.243 18.679 1.00 64.31 432 LEU A CA 1
ATOM 3400 C C . LEU A 1 432 ? 2.750 -4.006 19.618 1.00 64.31 432 LEU A C 1
ATOM 3402 O O . LEU A 1 432 ? 3.315 -4.951 20.188 1.00 64.31 432 LEU A O 1
ATOM 3406 N N . SER A 1 433 ? 3.045 -2.734 19.904 1.00 67.12 433 SER A N 1
ATOM 3407 C CA . SER A 1 433 ? 4.125 -2.363 20.827 1.00 67.12 433 SER A CA 1
ATOM 3408 C C . SER A 1 433 ? 3.974 -3.021 22.215 1.00 67.12 433 SER A C 1
ATOM 3410 O O . SER A 1 433 ? 2.876 -3.124 22.781 1.00 67.12 433 SER A O 1
ATOM 3412 N N . HIS A 1 434 ? 5.092 -3.420 22.838 1.00 76.00 434 HIS A N 1
ATOM 3413 C CA . HIS A 1 434 ? 5.092 -3.963 24.208 1.00 76.00 434 HIS A CA 1
ATOM 3414 C C . HIS A 1 434 ? 4.414 -3.033 25.226 1.00 76.00 434 HIS A C 1
ATOM 3416 O O . HIS A 1 434 ? 3.827 -3.494 26.215 1.00 76.00 434 HIS A O 1
ATOM 3422 N N . GLN A 1 435 ? 4.487 -1.721 24.993 1.00 79.25 435 GLN A N 1
ATOM 3423 C CA . GLN A 1 435 ? 3.838 -0.718 25.824 1.00 79.25 435 GLN A CA 1
ATOM 3424 C C . GLN A 1 435 ? 2.312 -0.807 25.709 1.00 79.25 435 GLN A C 1
ATOM 3426 O O . GLN A 1 435 ? 1.636 -0.854 26.738 1.00 79.25 435 GLN A O 1
ATOM 3431 N N . THR A 1 436 ? 1.779 -0.898 24.490 1.00 79.19 436 THR A N 1
ATOM 3432 C CA . THR A 1 436 ? 0.341 -1.044 24.214 1.00 79.19 436 THR A CA 1
ATOM 3433 C C . THR A 1 436 ? -0.198 -2.317 24.854 1.00 79.19 436 THR A C 1
ATOM 3435 O O . THR A 1 436 ? -1.132 -2.252 25.658 1.00 79.19 436 THR A O 1
ATOM 3438 N N . LYS A 1 437 ? 0.471 -3.459 24.634 1.00 81.69 437 LYS A N 1
ATOM 3439 C CA . LYS A 1 437 ? 0.122 -4.742 25.272 1.00 81.69 437 LYS A CA 1
ATOM 3440 C C . LYS A 1 437 ? 0.059 -4.619 26.795 1.00 81.69 437 LYS A C 1
ATOM 3442 O O . LYS A 1 437 ? -0.917 -5.028 27.424 1.00 81.69 437 LYS A O 1
ATOM 3447 N N . SER A 1 438 ? 1.073 -4.000 27.402 1.00 86.06 438 SER A N 1
ATOM 3448 C CA . SER A 1 438 ? 1.137 -3.810 28.858 1.00 86.06 438 SER A CA 1
ATOM 3449 C C . SER A 1 438 ? -0.007 -2.939 29.392 1.00 86.06 438 SER A C 1
ATOM 3451 O O . SER A 1 438 ? -0.579 -3.245 30.445 1.00 86.06 438 SER A O 1
ATOM 3453 N N . LEU A 1 439 ? -0.370 -1.869 28.677 1.00 87.62 439 LEU A N 1
ATOM 3454 C CA . LEU A 1 439 ? -1.487 -0.992 29.041 1.00 87.62 439 LEU A CA 1
ATOM 3455 C C . LEU A 1 439 ? -2.834 -1.718 28.927 1.00 87.62 439 LEU A C 1
ATOM 3457 O O . LEU A 1 439 ? -3.637 -1.647 29.862 1.00 87.62 439 LEU A O 1
ATOM 3461 N N . VAL A 1 440 ? -3.061 -2.464 27.841 1.00 86.81 440 VAL A N 1
ATOM 3462 C CA . VAL A 1 440 ? -4.297 -3.232 27.613 1.00 86.81 440 VAL A CA 1
ATOM 3463 C C . VAL A 1 440 ? -4.465 -4.334 28.663 1.00 86.81 440 VAL A C 1
ATOM 3465 O O . VAL A 1 440 ? -5.530 -4.430 29.277 1.00 86.81 440 VAL A O 1
ATOM 3468 N N . TYR A 1 441 ? -3.413 -5.102 28.972 1.00 90.88 441 TYR A N 1
ATOM 3469 C CA . TYR A 1 441 ? -3.463 -6.117 30.034 1.00 90.88 441 TYR A CA 1
ATOM 3470 C C . TYR A 1 441 ? -3.705 -5.512 31.421 1.00 90.88 441 TYR A C 1
ATOM 3472 O O . TYR A 1 441 ? -4.447 -6.079 32.228 1.00 90.88 441 TYR A O 1
ATOM 3480 N N . THR A 1 442 ? -3.125 -4.341 31.704 1.00 93.38 442 THR A N 1
ATOM 3481 C CA . THR A 1 442 ? -3.385 -3.622 32.961 1.00 93.38 442 THR A CA 1
ATOM 3482 C C . THR A 1 442 ? -4.854 -3.206 33.055 1.00 93.38 442 THR A C 1
ATOM 3484 O O . THR A 1 442 ? -5.485 -3.394 34.097 1.00 93.38 442 THR A O 1
ATOM 3487 N N . LEU A 1 443 ? -5.426 -2.702 31.958 1.00 91.12 443 LEU A N 1
ATOM 3488 C CA . LEU A 1 443 ? -6.840 -2.339 31.872 1.00 91.12 443 LEU A CA 1
ATOM 3489 C C . LEU A 1 443 ? -7.748 -3.566 32.088 1.00 91.12 443 LEU A C 1
ATOM 3491 O O . LEU A 1 443 ? -8.687 -3.513 32.886 1.00 91.12 443 LEU A O 1
ATOM 3495 N N . ALA A 1 444 ? -7.426 -4.693 31.444 1.00 92.31 444 ALA A N 1
ATOM 3496 C CA . ALA A 1 444 ? -8.140 -5.960 31.599 1.00 92.31 444 ALA A CA 1
ATOM 3497 C C . ALA A 1 444 ? -8.134 -6.444 33.057 1.00 92.31 444 ALA A C 1
ATOM 3499 O O . ALA A 1 444 ? -9.174 -6.841 33.591 1.00 92.31 444 ALA A O 1
ATOM 3500 N N . ALA A 1 445 ? -6.979 -6.366 33.727 1.00 95.81 445 ALA A N 1
ATOM 3501 C CA . ALA A 1 445 ? -6.837 -6.737 35.132 1.00 95.81 445 ALA A CA 1
ATOM 3502 C C . ALA A 1 445 ? -7.704 -5.857 36.049 1.00 95.81 445 ALA A C 1
ATOM 3504 O O . ALA A 1 445 ? -8.357 -6.373 36.962 1.00 95.81 445 ALA A O 1
ATOM 3505 N N . CYS A 1 446 ? -7.769 -4.548 35.785 1.00 95.25 446 CYS A N 1
ATOM 3506 C CA . CYS A 1 446 ? -8.648 -3.633 36.510 1.00 95.25 446 CYS A CA 1
ATOM 3507 C C . CYS A 1 446 ? -10.134 -3.985 36.326 1.00 95.25 446 CYS A C 1
ATOM 3509 O O . CYS A 1 446 ? -10.853 -4.100 37.321 1.00 95.25 446 CYS A O 1
ATOM 3511 N N . TYR A 1 447 ? -10.591 -4.248 35.097 1.00 94.62 447 TYR A N 1
ATOM 3512 C CA . TYR A 1 447 ? -11.977 -4.675 34.866 1.00 94.62 447 TYR A CA 1
ATOM 3513 C C . TYR A 1 447 ? -12.297 -6.033 35.497 1.00 94.62 447 TYR A C 1
ATOM 3515 O O . TYR A 1 447 ? -13.400 -6.218 36.010 1.00 94.62 447 TYR A O 1
ATOM 3523 N N . CYS A 1 448 ? -11.349 -6.976 35.510 1.00 95.81 448 CYS A N 1
ATOM 3524 C CA . CYS A 1 448 ? -11.513 -8.253 36.209 1.00 95.81 448 CYS A CA 1
ATOM 3525 C C . CYS A 1 448 ? -11.705 -8.049 37.716 1.00 95.81 448 CYS A C 1
ATOM 3527 O O . CYS A 1 448 ? -12.547 -8.704 38.337 1.00 95.81 448 CYS A O 1
ATOM 3529 N N . PHE A 1 449 ? -10.941 -7.128 38.306 1.00 95.56 449 PHE A N 1
ATOM 3530 C CA . PHE A 1 449 ? -11.065 -6.784 39.716 1.00 95.56 449 PHE A CA 1
ATOM 3531 C C . PHE A 1 449 ? -12.426 -6.143 40.032 1.00 95.56 449 PHE A C 1
ATOM 3533 O O . PHE A 1 449 ? -13.091 -6.563 40.983 1.00 95.56 449 PHE A O 1
ATOM 3540 N N . ASP A 1 450 ? -12.892 -5.202 39.209 1.00 93.62 450 ASP A N 1
ATOM 3541 C CA . ASP A 1 450 ? -14.219 -4.597 39.370 1.00 93.62 450 ASP A CA 1
ATOM 3542 C C . ASP A 1 450 ? -15.349 -5.617 39.176 1.00 93.62 450 ASP A C 1
ATOM 3544 O O . ASP A 1 450 ? -16.285 -5.670 39.979 1.00 93.62 450 ASP A O 1
ATOM 3548 N N . LEU A 1 451 ? -15.237 -6.496 38.173 1.00 95.19 451 LEU A N 1
ATOM 3549 C CA . LEU A 1 451 ? -16.183 -7.588 37.948 1.00 95.19 451 LEU A CA 1
ATOM 3550 C C . LEU A 1 451 ? -16.268 -8.506 39.171 1.00 95.19 451 LEU A C 1
ATOM 3552 O O . LEU A 1 451 ? -17.367 -8.862 39.598 1.00 95.19 451 LEU A O 1
ATOM 3556 N N . PHE A 1 452 ? -15.130 -8.859 39.774 1.00 95.00 452 PHE A N 1
ATOM 3557 C CA . PHE A 1 452 ? -15.098 -9.667 40.992 1.00 95.00 452 PHE A CA 1
ATOM 3558 C C . PHE A 1 452 ? -15.860 -8.995 42.147 1.00 95.00 452 PHE A C 1
ATOM 3560 O O . PHE A 1 452 ? -16.675 -9.645 42.813 1.00 95.00 452 PHE A O 1
ATOM 3567 N N . LEU A 1 453 ? -15.661 -7.690 42.361 1.00 92.38 453 LEU A N 1
ATOM 3568 C CA . LEU A 1 453 ? -16.380 -6.933 43.392 1.00 92.38 453 LEU A CA 1
ATOM 3569 C C . LEU A 1 453 ? -17.890 -6.855 43.115 1.00 92.38 453 LEU A C 1
ATOM 3571 O O . LEU A 1 453 ? -18.696 -7.026 44.038 1.00 92.38 453 LEU A O 1
ATOM 3575 N N . LEU A 1 454 ? -18.283 -6.644 41.855 1.00 90.62 454 LEU A N 1
ATOM 3576 C CA . LEU A 1 454 ? -19.684 -6.611 41.430 1.00 90.62 454 LEU A CA 1
ATOM 3577 C C . LEU A 1 454 ? -20.363 -7.975 41.585 1.00 90.62 454 LEU A C 1
ATOM 3579 O O . LEU A 1 454 ? -21.491 -8.043 42.076 1.00 90.62 454 LEU A O 1
ATOM 3583 N N . LEU A 1 455 ? -19.684 -9.070 41.234 1.00 92.56 455 LEU A N 1
ATOM 3584 C CA . LEU A 1 455 ? -20.196 -10.431 41.410 1.00 92.56 455 LEU A CA 1
ATOM 3585 C C . LEU A 1 455 ? -20.379 -10.785 42.887 1.00 92.56 455 LEU A C 1
ATOM 3587 O O . LEU A 1 455 ? -21.393 -11.388 43.243 1.00 92.56 455 LEU A O 1
ATOM 3591 N N . LEU A 1 456 ? -19.457 -10.369 43.762 1.00 90.50 456 LEU A N 1
ATOM 3592 C CA . LEU A 1 456 ? -19.609 -10.536 45.210 1.00 90.50 456 LEU A CA 1
ATOM 3593 C C . LEU A 1 456 ? -20.877 -9.820 45.698 1.00 90.50 456 LEU A C 1
ATOM 3595 O O . LEU A 1 456 ? -21.710 -10.418 46.386 1.00 90.50 456 LEU A O 1
ATOM 3599 N N . TYR A 1 457 ? -21.075 -8.569 45.280 1.00 86.56 457 TYR A N 1
ATOM 3600 C CA . TYR A 1 457 ? -22.281 -7.803 45.595 1.00 86.56 457 TYR A CA 1
ATOM 3601 C C . TYR A 1 457 ? -23.565 -8.469 45.064 1.00 86.56 457 TYR A C 1
ATOM 3603 O O . TYR A 1 457 ? -24.549 -8.620 45.800 1.00 86.56 457 TYR A O 1
ATOM 3611 N N . LEU A 1 458 ? -23.570 -8.907 43.802 1.00 89.50 458 LEU A N 1
ATOM 3612 C CA . LEU A 1 458 ? -24.708 -9.592 43.187 1.00 89.50 458 LEU A CA 1
ATOM 3613 C C . LEU A 1 458 ? -25.020 -10.914 43.901 1.00 89.50 458 LEU A C 1
ATOM 3615 O O . LEU A 1 458 ? -26.180 -11.181 44.207 1.00 89.50 458 LEU A O 1
ATOM 3619 N N . GLY A 1 459 ? -24.002 -11.694 44.268 1.00 89.19 459 GLY A N 1
ATOM 3620 C CA . GLY A 1 459 ? -24.160 -12.931 45.034 1.00 89.19 459 GLY A CA 1
ATOM 3621 C C . GLY A 1 459 ? -24.797 -12.692 46.404 1.00 89.19 459 GLY A C 1
ATOM 3622 O O . GLY A 1 459 ? -25.739 -13.387 46.793 1.00 89.19 459 GLY A O 1
ATOM 3623 N N . VAL A 1 460 ? -24.356 -11.652 47.114 1.00 85.38 460 VAL A N 1
ATOM 3624 C CA . VAL A 1 460 ? -24.929 -11.256 48.409 1.00 85.38 460 VAL A CA 1
ATOM 3625 C C . VAL A 1 460 ? -26.375 -10.770 48.267 1.00 85.38 460 VAL A C 1
ATOM 3627 O O . VAL A 1 460 ? -27.244 -11.143 49.064 1.00 85.38 460 VAL A O 1
ATOM 3630 N N . THR A 1 461 ? -26.670 -9.937 47.266 1.00 83.81 461 THR A N 1
ATOM 3631 C CA . THR A 1 461 ? -28.041 -9.451 47.032 1.00 83.81 461 THR A CA 1
ATOM 3632 C C . THR A 1 461 ? -28.983 -10.577 46.622 1.00 83.81 461 THR A C 1
ATOM 3634 O O . THR A 1 461 ? -30.099 -10.638 47.142 1.00 83.81 461 THR A O 1
ATOM 3637 N N . LEU A 1 462 ? -28.519 -11.517 45.795 1.00 87.50 462 LEU A N 1
ATOM 3638 C CA . LEU A 1 462 ? -29.253 -12.726 45.432 1.00 87.50 462 LEU A CA 1
ATOM 3639 C C . LEU A 1 462 ? -29.515 -13.610 46.657 1.00 87.50 462 LEU A C 1
ATOM 3641 O O . LEU A 1 462 ? -30.641 -14.058 46.864 1.00 87.50 462 LEU A O 1
ATOM 3645 N N . GLN A 1 463 ? -28.521 -13.805 47.529 1.00 87.38 463 GLN A N 1
ATOM 3646 C CA . GLN A 1 463 ? -28.701 -14.576 48.761 1.00 87.38 463 GLN A CA 1
ATOM 3647 C C . GLN A 1 463 ? -29.748 -13.935 49.688 1.00 87.38 463 GLN A C 1
ATOM 3649 O O . GLN A 1 463 ? -30.594 -14.632 50.254 1.00 87.38 463 GLN A O 1
ATOM 3654 N N . ASN A 1 464 ? -29.725 -12.607 49.830 1.00 83.06 464 ASN A N 1
ATOM 3655 C CA . ASN A 1 464 ? -30.719 -11.870 50.614 1.00 83.06 464 ASN A CA 1
ATOM 3656 C C . ASN A 1 464 ? -32.116 -11.936 49.986 1.00 83.06 464 ASN A C 1
ATOM 3658 O O . ASN A 1 464 ? -33.108 -12.061 50.706 1.00 83.06 464 ASN A O 1
ATOM 3662 N N . TYR A 1 465 ? -32.200 -11.883 48.657 1.00 84.75 465 TYR A N 1
ATOM 3663 C CA . TYR A 1 465 ? -33.445 -12.045 47.913 1.00 84.75 465 TYR A CA 1
ATOM 3664 C C . TYR A 1 465 ? -34.064 -13.427 48.155 1.00 84.75 465 TYR A C 1
ATOM 3666 O O . TYR A 1 465 ? -35.231 -13.517 48.543 1.00 84.75 465 TYR A O 1
ATOM 3674 N N . LEU A 1 466 ? -33.263 -14.489 48.018 1.00 87.44 466 LEU A N 1
ATOM 3675 C CA . LEU A 1 466 ? -33.697 -15.870 48.240 1.00 87.44 466 LEU A CA 1
ATOM 3676 C C . LEU A 1 466 ? -34.183 -16.097 49.678 1.00 87.44 466 LEU A C 1
ATOM 3678 O O . LEU A 1 466 ? -35.178 -16.789 49.886 1.00 87.44 466 LEU A O 1
ATOM 3682 N N . LYS A 1 467 ? -33.526 -15.481 50.672 1.00 87.38 467 LYS A N 1
ATOM 3683 C CA . LYS A 1 467 ? -33.929 -15.579 52.086 1.00 87.38 467 LYS A CA 1
ATOM 3684 C C . LYS A 1 467 ? -35.220 -14.818 52.399 1.00 87.38 467 LYS A C 1
ATOM 3686 O O . LYS A 1 467 ? -36.050 -15.329 53.144 1.00 87.38 467 LYS A O 1
ATOM 3691 N N . ASN A 1 468 ? -35.405 -13.624 51.833 1.00 80.44 468 ASN A N 1
ATOM 3692 C CA . ASN A 1 468 ? -36.509 -12.734 52.206 1.00 80.44 468 ASN A CA 1
ATOM 3693 C C . ASN A 1 468 ? -37.732 -12.803 51.270 1.00 80.44 468 ASN A C 1
ATOM 3695 O O . ASN A 1 468 ? -38.719 -12.127 51.550 1.00 80.44 468 ASN A O 1
ATOM 3699 N N . LYS A 1 469 ? -37.687 -13.583 50.173 1.00 76.94 469 LYS A N 1
ATOM 3700 C CA . LYS A 1 469 ? -38.754 -13.686 49.145 1.00 76.94 469 LYS A CA 1
ATOM 3701 C C . LYS A 1 469 ? -39.299 -12.317 48.697 1.00 76.94 469 LYS A C 1
ATOM 3703 O O . LYS A 1 469 ? -40.504 -12.130 48.535 1.00 76.94 469 LYS A O 1
ATOM 3708 N N . GLY A 1 470 ? -38.405 -11.340 48.557 1.00 72.75 470 GLY A N 1
ATOM 3709 C CA . GLY A 1 470 ? -38.751 -9.971 48.171 1.00 72.75 470 GLY A CA 1
ATOM 3710 C C . GLY A 1 470 ? -38.868 -9.788 46.659 1.00 72.75 470 GLY A C 1
ATOM 3711 O O . GLY A 1 470 ? -38.768 -10.739 45.897 1.00 72.75 470 GLY A O 1
ATOM 3712 N N . ILE A 1 471 ? -39.042 -8.542 46.215 1.00 72.31 471 ILE A N 1
ATOM 3713 C CA . ILE A 1 471 ? -38.824 -8.126 44.820 1.00 72.31 471 ILE A CA 1
ATOM 3714 C C . ILE A 1 471 ? -37.366 -7.665 44.712 1.00 72.31 471 ILE A C 1
ATOM 3716 O O . ILE A 1 471 ? -36.882 -6.967 45.607 1.00 72.31 471 ILE A O 1
ATOM 3720 N N . LEU A 1 472 ? -36.666 -8.053 43.641 1.00 73.56 472 LEU A N 1
ATOM 3721 C CA . LEU A 1 472 ? -35.297 -7.600 43.385 1.00 73.56 472 LEU A CA 1
ATOM 3722 C C . LEU A 1 472 ? -35.285 -6.066 43.308 1.00 73.56 472 LEU A C 1
ATOM 3724 O O . LEU A 1 472 ? -36.055 -5.487 42.532 1.00 73.56 472 LEU A O 1
ATOM 3728 N N . PRO A 1 473 ? -34.468 -5.381 44.127 1.00 75.06 473 PRO A N 1
ATOM 3729 C CA . PRO A 1 473 ? -34.417 -3.933 44.082 1.00 75.06 473 PRO A CA 1
ATOM 3730 C C . PRO A 1 473 ? -33.887 -3.504 42.715 1.00 75.06 473 PRO A C 1
ATOM 3732 O O . PRO A 1 473 ? -32.953 -4.099 42.187 1.00 75.06 473 PRO A O 1
ATOM 3735 N N . LEU A 1 474 ? -34.454 -2.434 42.156 1.00 73.44 474 LEU A N 1
ATOM 3736 C CA . LEU A 1 474 ? -34.039 -1.902 40.851 1.00 73.44 474 LEU A CA 1
ATOM 3737 C C . LEU A 1 474 ? -32.550 -1.485 40.832 1.00 73.44 474 LEU A C 1
ATOM 3739 O O . LEU A 1 474 ? -31.916 -1.450 39.791 1.00 73.44 474 LEU A O 1
ATOM 3743 N N . VAL A 1 475 ? -31.971 -1.289 42.015 1.00 78.00 475 VAL A N 1
ATOM 3744 C CA . VAL A 1 475 ? -30.538 -1.110 42.268 1.00 78.00 475 VAL A CA 1
ATOM 3745 C C . VAL A 1 475 ? -29.689 -2.328 41.866 1.00 78.00 475 VAL A C 1
ATOM 3747 O O . VAL A 1 475 ? -28.601 -2.152 41.331 1.00 78.00 475 VAL A O 1
ATOM 3750 N N . SER A 1 476 ? -30.168 -3.560 42.074 1.00 84.50 476 SER A N 1
ATOM 3751 C CA . SER A 1 476 ? -29.428 -4.772 41.689 1.00 84.50 476 SER A CA 1
ATOM 3752 C C . SER A 1 476 ? -29.256 -4.882 40.174 1.00 84.50 476 SER A C 1
ATOM 3754 O O . SER A 1 476 ? -28.234 -5.385 39.722 1.00 84.50 476 SER A O 1
ATOM 3756 N N . TRP A 1 477 ? -30.205 -4.354 39.392 1.00 86.69 477 TRP A N 1
ATOM 3757 C CA . TRP A 1 477 ? -30.078 -4.280 37.935 1.00 86.69 477 TRP A CA 1
ATOM 3758 C C . TRP A 1 477 ? -28.927 -3.377 37.494 1.00 86.69 477 TRP A C 1
ATOM 3760 O O . TRP A 1 477 ? -28.285 -3.683 36.496 1.00 86.69 477 TRP A O 1
ATOM 3770 N N . LEU A 1 478 ? -28.601 -2.328 38.259 1.00 86.94 478 LEU A N 1
ATOM 3771 C CA . LEU A 1 478 ? -27.422 -1.511 37.973 1.00 86.94 478 LEU A CA 1
ATOM 3772 C C . LEU A 1 478 ? -26.136 -2.335 38.108 1.00 86.94 478 LEU A C 1
ATOM 3774 O O . LEU A 1 478 ? -25.286 -2.285 37.228 1.00 86.94 478 LEU A O 1
ATOM 3778 N N . GLY A 1 479 ? -26.027 -3.145 39.166 1.00 88.31 479 GLY A N 1
ATOM 3779 C CA . GLY A 1 479 ? -24.892 -4.053 39.349 1.00 88.31 479 GLY A CA 1
ATOM 3780 C C . GLY A 1 479 ? -24.759 -5.072 38.214 1.00 88.31 479 GLY A C 1
ATOM 3781 O O . GLY A 1 479 ? -23.649 -5.343 37.774 1.00 88.31 479 GLY A O 1
ATOM 3782 N N . VAL A 1 480 ? -25.882 -5.588 37.696 1.00 91.62 480 VAL A N 1
ATOM 3783 C CA . VAL A 1 480 ? -25.883 -6.492 36.531 1.00 91.62 480 VAL A CA 1
ATOM 3784 C C . VAL A 1 480 ? -25.382 -5.778 35.277 1.00 91.62 480 VAL A C 1
ATOM 3786 O O . VAL A 1 480 ? -24.519 -6.317 34.597 1.00 91.62 480 VAL A O 1
ATOM 3789 N N . ILE A 1 481 ? -25.864 -4.564 34.987 1.00 91.88 481 ILE A N 1
ATOM 3790 C CA . ILE A 1 481 ? -25.424 -3.801 33.806 1.00 91.88 481 ILE A CA 1
ATOM 3791 C C . ILE A 1 481 ? -23.920 -3.520 33.854 1.00 91.88 481 ILE A C 1
ATOM 3793 O O . ILE A 1 481 ? -23.234 -3.747 32.862 1.00 91.88 481 ILE A O 1
ATOM 3797 N N . PHE A 1 482 ? -23.395 -3.078 35.000 1.00 91.50 482 PHE A N 1
ATOM 3798 C CA . PHE A 1 482 ? -21.958 -2.829 35.146 1.00 91.50 482 PHE A CA 1
ATOM 3799 C C . PHE A 1 482 ? -21.131 -4.118 35.090 1.00 91.50 482 PHE A C 1
ATOM 3801 O O . PHE A 1 482 ? -20.053 -4.111 34.510 1.00 91.50 482 PHE A O 1
ATOM 3808 N N . ALA A 1 483 ? -21.640 -5.238 35.614 1.00 93.44 483 ALA A N 1
ATOM 3809 C CA . ALA A 1 483 ? -20.960 -6.525 35.483 1.00 93.44 483 ALA A CA 1
ATOM 3810 C C . ALA A 1 483 ? -20.880 -6.964 34.012 1.00 93.44 483 ALA A C 1
ATOM 3812 O O . ALA A 1 483 ? -19.824 -7.393 33.558 1.00 93.44 483 ALA A O 1
ATOM 3813 N N . VAL A 1 484 ? -21.969 -6.804 33.253 1.00 94.19 484 VAL A N 1
ATOM 3814 C CA . VAL A 1 484 ? -21.991 -7.086 31.810 1.00 94.19 484 VAL A CA 1
ATOM 3815 C C . VAL A 1 484 ? -21.038 -6.152 31.057 1.00 94.19 484 VAL A C 1
ATOM 3817 O O . VAL A 1 484 ? -20.290 -6.623 30.207 1.00 94.19 484 VAL A O 1
ATOM 3820 N N . LEU A 1 485 ? -20.987 -4.863 31.413 1.00 92.62 485 LEU A N 1
ATOM 3821 C CA . LEU A 1 485 ? -20.027 -3.907 30.849 1.00 92.62 485 LEU A CA 1
ATOM 3822 C C . LEU A 1 485 ? -18.582 -4.373 31.065 1.00 92.62 485 LEU A C 1
ATOM 3824 O O . LEU A 1 485 ? -17.813 -4.414 30.107 1.00 92.62 485 LEU A O 1
ATOM 3828 N N . CYS A 1 486 ? -18.223 -4.782 32.288 1.00 93.31 486 CYS A N 1
ATOM 3829 C CA . CYS A 1 486 ? -16.891 -5.315 32.572 1.00 93.31 486 CYS A CA 1
ATOM 3830 C C . CYS A 1 486 ? -16.591 -6.570 31.742 1.00 93.31 486 CYS A C 1
ATOM 3832 O O . CYS A 1 486 ? -15.487 -6.687 31.229 1.00 93.31 486 CYS A O 1
ATOM 3834 N N . VAL A 1 487 ? -17.554 -7.483 31.561 1.00 94.62 487 VAL A N 1
ATOM 3835 C CA . VAL A 1 487 ? -17.364 -8.684 30.723 1.00 94.62 487 VAL A CA 1
ATOM 3836 C C . VAL A 1 487 ? -17.054 -8.310 29.274 1.00 94.62 487 VAL A C 1
ATOM 3838 O O . VAL A 1 487 ? -16.082 -8.821 28.725 1.00 94.62 487 VAL A O 1
ATOM 3841 N N . PHE A 1 488 ? -17.823 -7.397 28.671 1.00 91.44 488 PHE A N 1
ATOM 3842 C CA . PHE A 1 488 ? -17.561 -6.938 27.302 1.00 91.44 488 PHE A CA 1
ATOM 3843 C C . PHE A 1 488 ? -16.203 -6.241 27.175 1.00 91.44 488 PHE A C 1
ATOM 3845 O O . PHE A 1 488 ? -15.485 -6.485 26.212 1.00 91.44 488 PHE A O 1
ATOM 3852 N N . ARG A 1 489 ? -15.802 -5.434 28.167 1.00 89.62 489 ARG A N 1
ATOM 3853 C CA . ARG A 1 489 ? -14.480 -4.790 28.174 1.00 89.62 489 ARG A CA 1
ATOM 3854 C C . ARG A 1 489 ? -13.327 -5.767 28.360 1.00 89.62 489 ARG A C 1
ATOM 3856 O O . ARG A 1 489 ? -12.305 -5.606 27.709 1.00 89.62 489 ARG A O 1
ATOM 3863 N N . ILE A 1 490 ? -13.489 -6.785 29.202 1.00 92.25 490 ILE A N 1
ATOM 3864 C CA . ILE A 1 490 ? -12.494 -7.852 29.360 1.00 92.25 490 ILE A CA 1
ATOM 3865 C C . ILE A 1 490 ? -12.348 -8.621 28.046 1.00 92.25 490 ILE A C 1
ATOM 3867 O O . ILE A 1 490 ? -11.227 -8.816 27.590 1.00 92.25 490 ILE A O 1
ATOM 3871 N N . ALA A 1 491 ? -13.467 -9.015 27.428 1.00 89.62 491 ALA A N 1
ATOM 3872 C CA . ALA A 1 491 ? -13.456 -9.690 26.135 1.00 89.62 491 ALA A CA 1
ATOM 3873 C C . ALA A 1 491 ? -12.757 -8.832 25.074 1.00 89.62 491 ALA A C 1
ATOM 3875 O O . ALA A 1 491 ? -11.864 -9.327 24.403 1.00 89.62 491 ALA A O 1
ATOM 3876 N N . PHE A 1 492 ? -13.085 -7.540 24.998 1.00 84.94 492 PHE A N 1
ATOM 3877 C CA . PHE A 1 492 ? -12.408 -6.598 24.111 1.00 84.94 492 PHE A CA 1
ATOM 3878 C C . PHE A 1 492 ? -10.897 -6.545 24.359 1.00 84.94 492 PHE A C 1
ATOM 3880 O O . PHE A 1 492 ? -10.138 -6.716 23.420 1.00 84.94 492 PHE A O 1
ATOM 3887 N N . CYS A 1 493 ? -10.444 -6.376 25.605 1.00 86.44 493 CYS A N 1
ATOM 3888 C CA . CYS A 1 493 ? -9.013 -6.301 25.906 1.00 86.44 493 CYS A CA 1
ATOM 3889 C C . CYS A 1 493 ? -8.227 -7.555 25.499 1.00 86.44 493 CYS A C 1
ATOM 3891 O O . CYS A 1 493 ? -7.055 -7.431 25.173 1.00 86.44 493 CYS A O 1
ATOM 3893 N N . PHE A 1 494 ? -8.834 -8.743 25.559 1.00 86.31 494 PHE A N 1
ATOM 3894 C CA . PHE A 1 494 ? -8.167 -9.976 25.134 1.00 86.31 494 PHE A CA 1
ATOM 3895 C C . PHE A 1 494 ? -8.261 -10.184 23.624 1.00 86.31 494 PHE A C 1
ATOM 3897 O O . PHE A 1 494 ? -7.254 -10.467 22.993 1.00 86.31 494 PHE A O 1
ATOM 3904 N N . VAL A 1 495 ? -9.441 -9.986 23.034 1.00 81.94 495 VAL A N 1
ATOM 3905 C CA . VAL A 1 495 ? -9.633 -10.198 21.596 1.00 81.94 495 VAL A CA 1
ATOM 3906 C C . VAL A 1 495 ? -8.863 -9.175 20.760 1.00 81.94 495 VAL A C 1
ATOM 3908 O O . VAL A 1 495 ? -8.318 -9.534 19.726 1.00 81.94 495 VAL A O 1
ATOM 3911 N N . TYR A 1 496 ? -8.755 -7.936 21.240 1.00 75.50 496 TYR A N 1
ATOM 3912 C CA . TYR A 1 496 ? -7.961 -6.890 20.599 1.00 75.50 496 TYR A CA 1
ATOM 3913 C C . TYR A 1 496 ? -6.475 -7.266 20.463 1.00 75.50 496 TYR A C 1
ATOM 3915 O O . TYR A 1 496 ? -5.821 -6.836 19.524 1.00 75.50 496 TYR A O 1
ATOM 3923 N N . LEU A 1 497 ? -5.928 -8.056 21.394 1.00 74.06 497 LEU A N 1
ATOM 3924 C CA . LEU A 1 497 ? -4.512 -8.437 21.371 1.00 74.06 497 LEU A CA 1
ATOM 3925 C C . LEU A 1 497 ? -4.217 -9.631 20.460 1.00 74.06 497 LEU A C 1
ATOM 3927 O O . LEU A 1 497 ? -3.096 -9.736 19.980 1.00 74.06 497 LEU A O 1
ATOM 3931 N N . ASP A 1 498 ? -5.197 -10.506 20.239 1.00 70.31 498 ASP A N 1
ATOM 3932 C CA . ASP A 1 498 ? -5.028 -11.746 19.469 1.00 70.31 498 ASP A CA 1
ATOM 3933 C C . ASP A 1 498 ? -5.434 -11.593 17.981 1.00 70.31 498 ASP A C 1
ATOM 3935 O O . ASP A 1 498 ? -5.517 -12.601 17.279 1.00 70.31 498 ASP A O 1
ATOM 3939 N N . ASP A 1 499 ? -5.774 -10.367 17.547 1.00 65.50 499 ASP A N 1
ATOM 3940 C CA . ASP A 1 499 ? -6.319 -9.956 16.230 1.00 65.50 499 ASP A CA 1
ATOM 3941 C C . ASP A 1 499 ? -7.305 -10.956 15.582 1.00 65.50 499 ASP A C 1
ATOM 3943 O O . ASP A 1 499 ? -7.381 -11.129 14.372 1.00 65.50 499 ASP A O 1
ATOM 3947 N N . GLN A 1 500 ? -8.117 -11.640 16.397 1.00 64.94 500 GLN A N 1
ATOM 3948 C CA . GLN A 1 500 ? -8.983 -12.752 15.956 1.00 64.94 500 GLN A CA 1
ATOM 3949 C C . GLN A 1 500 ? -10.124 -12.336 15.004 1.00 64.94 500 GLN A C 1
ATOM 3951 O O . GLN A 1 500 ? -10.917 -13.185 14.592 1.00 64.94 500 GLN A O 1
ATOM 3956 N N . PHE A 1 501 ? -10.264 -11.045 14.706 1.00 60.41 501 PHE A N 1
ATOM 3957 C CA . PHE A 1 501 ? -11.341 -10.486 13.889 1.00 60.41 501 PHE A CA 1
ATOM 3958 C C . PHE A 1 501 ? -10.821 -9.698 12.675 1.00 60.41 501 PHE A C 1
ATOM 3960 O O . PHE A 1 501 ? -11.569 -8.852 12.188 1.00 60.41 501 PHE A O 1
ATOM 3967 N N . GLU A 1 502 ? -9.599 -9.955 12.181 1.00 58.12 502 GLU A N 1
ATOM 3968 C CA . GLU A 1 502 ? -9.026 -9.260 11.004 1.00 58.12 502 GLU A CA 1
ATOM 3969 C C . GLU A 1 502 ? -10.021 -9.095 9.836 1.00 58.12 502 GLU A C 1
ATOM 3971 O O . GLU A 1 502 ? -10.049 -8.036 9.219 1.00 58.12 502 GLU A O 1
ATOM 3976 N N . ASP A 1 503 ? -10.925 -10.059 9.625 1.00 63.94 503 ASP A N 1
ATOM 3977 C CA . ASP A 1 503 ? -11.886 -10.045 8.512 1.00 63.94 503 ASP A CA 1
ATOM 3978 C C . ASP A 1 503 ? -13.321 -9.604 8.884 1.00 63.94 503 ASP A C 1
ATOM 3980 O O . ASP A 1 503 ? -14.245 -9.735 8.081 1.00 63.94 503 ASP A O 1
ATOM 3984 N N . ASN A 1 504 ? -13.584 -9.150 10.119 1.00 71.56 504 ASN A N 1
ATOM 3985 C CA . ASN A 1 504 ? -14.950 -8.853 10.578 1.00 71.56 504 ASN A CA 1
ATOM 3986 C C . ASN A 1 504 ? -15.064 -7.510 11.312 1.00 71.56 504 ASN A C 1
ATOM 3988 O O . ASN A 1 504 ? -15.279 -7.445 12.529 1.00 71.56 504 ASN A O 1
ATOM 3992 N N . GLU A 1 505 ? -14.995 -6.426 10.537 1.00 72.25 505 GLU A N 1
ATOM 3993 C CA . GLU A 1 505 ? -15.104 -5.040 11.016 1.00 72.25 505 GLU A CA 1
ATOM 3994 C C . GLU A 1 505 ? -16.398 -4.772 11.804 1.00 72.25 505 GLU A C 1
ATOM 3996 O O . GLU A 1 505 ? -16.388 -4.086 12.831 1.00 72.25 505 GLU A O 1
ATOM 4001 N N . LEU A 1 506 ? -17.519 -5.387 11.400 1.00 80.12 506 LEU A N 1
ATOM 4002 C CA . LEU A 1 506 ? -18.796 -5.273 12.112 1.00 80.12 506 LEU A CA 1
ATOM 4003 C C . LEU A 1 506 ? -18.693 -5.787 13.552 1.00 80.12 506 LEU A C 1
ATOM 4005 O O . LEU A 1 506 ? -19.233 -5.178 14.480 1.00 80.12 506 LEU A O 1
ATOM 4009 N N . SER A 1 507 ? -18.011 -6.916 13.753 1.00 79.19 507 SER A N 1
ATOM 4010 C CA . SER A 1 507 ? -17.847 -7.517 15.079 1.00 79.19 507 SER A CA 1
ATOM 4011 C C . SER A 1 507 ? -16.986 -6.642 15.983 1.00 79.19 507 SER A C 1
ATOM 4013 O O . SER A 1 507 ? -17.339 -6.461 17.154 1.00 79.19 507 SER A O 1
ATOM 4015 N N . TYR A 1 508 ? -15.924 -6.041 15.438 1.00 75.12 508 TYR A N 1
ATOM 4016 C CA . TYR A 1 508 ? -15.120 -5.046 16.145 1.00 75.12 508 TYR A CA 1
ATOM 4017 C C . TYR A 1 508 ? -15.969 -3.845 16.568 1.00 75.12 508 TYR A C 1
ATOM 4019 O O . TYR A 1 508 ? -16.024 -3.523 17.759 1.00 75.12 508 TYR A O 1
ATOM 4027 N N . PHE A 1 509 ? -16.712 -3.250 15.631 1.00 78.62 509 PHE A N 1
ATOM 4028 C CA . PHE A 1 509 ? -17.581 -2.106 15.904 1.00 78.62 509 PHE A CA 1
ATOM 4029 C C . PHE A 1 509 ? -18.624 -2.405 16.996 1.00 78.62 509 PHE A C 1
ATOM 4031 O O . PHE A 1 509 ? -18.795 -1.643 17.953 1.00 78.62 509 PHE A O 1
ATOM 4038 N N . VAL A 1 510 ? -19.298 -3.556 16.909 1.00 84.38 510 VAL A N 1
ATOM 4039 C CA . VAL A 1 510 ? -20.332 -3.964 17.872 1.00 84.38 510 VAL A CA 1
ATOM 4040 C C . VAL A 1 510 ? -19.745 -4.209 19.263 1.00 84.38 510 VAL A C 1
ATOM 4042 O O . VAL A 1 510 ? -20.290 -3.706 20.252 1.00 84.38 510 VAL A O 1
ATOM 4045 N N . LEU A 1 511 ? -18.645 -4.965 19.366 1.00 83.50 511 LEU A N 1
ATOM 4046 C CA . LEU A 1 511 ? -18.000 -5.283 20.649 1.00 83.50 511 LEU A CA 1
ATOM 4047 C C . LEU A 1 511 ? -17.583 -4.011 21.398 1.00 83.50 511 LEU A C 1
ATOM 4049 O O . LEU A 1 511 ? -17.597 -3.948 22.631 1.00 83.50 511 LEU A O 1
ATOM 4053 N N . PHE A 1 512 ? -17.252 -2.990 20.626 1.00 77.19 512 PHE A N 1
ATOM 4054 C CA . PHE A 1 512 ? -16.712 -1.742 21.094 1.00 77.19 512 PHE A CA 1
ATOM 4055 C C . PHE A 1 512 ? -17.754 -0.711 21.537 1.00 77.19 512 PHE A C 1
ATOM 4057 O O . PHE A 1 512 ? -17.574 -0.064 22.576 1.00 77.19 512 PHE A O 1
ATOM 4064 N N . GLU A 1 513 ? -18.873 -0.611 20.816 1.00 82.19 513 GLU A N 1
ATOM 4065 C CA . GLU A 1 513 ? -19.956 0.328 21.126 1.00 82.19 513 GLU A CA 1
ATOM 4066 C C . GLU A 1 513 ? -20.862 -0.154 22.274 1.00 82.19 513 GLU A C 1
ATOM 4068 O O . GLU A 1 513 ? -21.374 0.661 23.052 1.00 82.19 513 GLU A O 1
ATOM 4073 N N . ILE A 1 514 ? -21.039 -1.473 22.450 1.00 89.38 514 ILE A N 1
ATOM 4074 C CA . ILE A 1 514 ? -21.910 -2.055 23.495 1.00 89.38 514 ILE A CA 1
ATOM 4075 C C . ILE A 1 514 ? -21.645 -1.475 24.905 1.00 89.38 514 ILE A C 1
ATOM 4077 O O . ILE A 1 514 ? -22.612 -1.075 25.570 1.00 89.38 514 ILE A O 1
ATOM 4081 N N . PRO A 1 515 ? -20.391 -1.373 25.399 1.00 88.69 515 PRO A N 1
ATOM 4082 C CA . PRO A 1 515 ? -20.085 -0.742 26.686 1.00 88.69 515 PRO A CA 1
ATOM 4083 C C . PRO A 1 515 ? -20.660 0.672 26.857 1.00 88.69 515 PRO A C 1
ATOM 4085 O O . PRO A 1 515 ? -21.143 1.012 27.942 1.00 88.69 515 PRO A O 1
ATOM 4088 N N . THR A 1 516 ? -20.678 1.488 25.799 1.00 83.75 516 THR A N 1
ATOM 4089 C CA . THR A 1 516 ? -21.225 2.854 25.837 1.00 83.75 516 THR A CA 1
ATOM 4090 C C . THR A 1 516 ? -22.745 2.836 26.051 1.00 83.75 516 THR A C 1
ATOM 4092 O O . THR A 1 516 ? -23.263 3.559 26.911 1.00 83.75 516 THR A O 1
ATOM 4095 N N . PHE A 1 517 ? -23.472 1.954 25.358 1.00 87.62 517 PHE A N 1
ATOM 4096 C CA . PHE A 1 517 ? -24.924 1.788 25.529 1.00 87.62 517 PHE A CA 1
ATOM 4097 C C . PHE A 1 517 ? -25.304 1.162 26.878 1.00 87.62 517 PHE A C 1
ATOM 4099 O O . PHE A 1 517 ? -26.325 1.529 27.480 1.00 87.62 517 PHE A O 1
ATOM 4106 N N . LEU A 1 518 ? -24.469 0.266 27.411 1.00 90.25 518 LEU A N 1
ATOM 4107 C CA . LEU A 1 518 ? -24.622 -0.264 28.769 1.00 90.25 518 LEU A CA 1
ATOM 4108 C C . LEU A 1 518 ? -24.432 0.837 29.819 1.00 90.25 518 LEU A C 1
ATOM 4110 O O . LEU A 1 518 ? -25.251 0.958 30.734 1.00 90.25 518 LEU A O 1
ATOM 4114 N N . LEU A 1 519 ? -23.420 1.694 29.659 1.00 86.06 519 LEU A N 1
ATOM 4115 C CA . LEU A 1 519 ? -23.193 2.837 30.544 1.00 86.06 519 LEU A CA 1
ATOM 4116 C C . LEU A 1 519 ? -24.396 3.797 30.544 1.00 86.06 519 LEU A C 1
ATOM 4118 O O . LEU A 1 519 ? -24.890 4.179 31.610 1.00 86.06 519 LEU A O 1
ATOM 4122 N N . MET A 1 520 ? -24.926 4.127 29.362 1.00 84.94 520 MET A N 1
ATOM 4123 C CA . MET A 1 520 ? -26.143 4.936 29.214 1.00 84.94 520 MET A CA 1
ATOM 4124 C C . MET A 1 520 ? -27.361 4.305 29.889 1.00 84.94 520 MET A C 1
ATOM 4126 O O . MET A 1 520 ? -28.121 4.983 30.589 1.00 84.94 520 MET A O 1
ATOM 4130 N N . SER A 1 521 ? -27.526 2.992 29.723 1.00 90.19 521 SER A N 1
ATOM 4131 C CA . SER A 1 521 ? -28.591 2.233 30.377 1.00 90.19 521 SER A CA 1
ATOM 4132 C C . SER A 1 521 ? -28.484 2.338 31.903 1.00 90.19 521 SER A C 1
ATOM 4134 O O . SER A 1 521 ? -29.493 2.524 32.590 1.00 90.19 521 SER A O 1
ATOM 4136 N N . GLY A 1 522 ? -27.258 2.313 32.439 1.00 88.38 522 GLY A N 1
ATOM 4137 C CA . GLY A 1 522 ? -26.986 2.554 33.853 1.00 88.38 522 GLY A CA 1
ATOM 4138 C C . GLY A 1 522 ? -27.426 3.945 34.326 1.00 88.38 522 GLY A C 1
ATOM 4139 O O . GLY A 1 522 ? -28.085 4.062 35.363 1.00 88.38 522 GLY A O 1
ATOM 4140 N N . ILE A 1 523 ? -27.146 4.995 33.547 1.00 84.25 523 ILE A N 1
ATOM 4141 C CA . ILE A 1 523 ? -27.569 6.373 33.857 1.00 84.25 523 ILE A CA 1
ATOM 4142 C C . ILE A 1 523 ? -29.099 6.482 33.892 1.00 84.25 523 ILE A C 1
ATOM 4144 O O . ILE A 1 523 ? -29.652 7.019 34.857 1.00 84.25 523 ILE A O 1
ATOM 4148 N N . ILE A 1 524 ? -29.800 5.931 32.894 1.00 88.00 524 ILE A N 1
ATOM 4149 C CA . ILE A 1 524 ? -31.271 5.941 32.853 1.00 88.00 524 ILE A CA 1
ATOM 4150 C C . ILE A 1 524 ? -31.859 5.225 34.070 1.00 88.00 524 ILE A C 1
ATOM 4152 O O . ILE A 1 524 ? -32.783 5.750 34.699 1.00 88.00 524 ILE A O 1
ATOM 4156 N N . LEU A 1 525 ? -31.331 4.049 34.434 1.00 87.81 525 LEU A N 1
ATOM 4157 C CA . LEU A 1 525 ? -31.792 3.321 35.619 1.00 87.81 525 LEU A CA 1
ATOM 4158 C C . LEU A 1 525 ? -31.629 4.155 36.889 1.00 87.81 525 LEU A C 1
ATOM 4160 O O . LEU A 1 525 ? -32.526 4.185 37.732 1.00 87.81 525 LEU A O 1
ATOM 4164 N N . VAL A 1 526 ? -30.504 4.852 37.024 1.00 84.31 526 VAL A N 1
ATOM 4165 C CA . VAL A 1 526 ? -30.200 5.680 38.191 1.00 84.31 526 VAL A CA 1
ATOM 4166 C C . VAL A 1 526 ? -31.098 6.913 38.269 1.00 84.31 526 VAL A C 1
ATOM 4168 O O . VAL A 1 526 ? -31.625 7.216 39.343 1.00 84.31 526 VAL A O 1
ATOM 4171 N N . ILE A 1 527 ? -31.364 7.576 37.142 1.00 82.06 527 ILE A N 1
ATOM 4172 C CA . ILE A 1 527 ? -32.353 8.661 37.066 1.00 82.06 527 ILE A CA 1
ATOM 4173 C C . ILE A 1 527 ? -33.748 8.126 37.420 1.00 82.06 527 ILE A C 1
ATOM 4175 O O . ILE A 1 527 ? -34.471 8.746 38.200 1.00 82.06 527 ILE A O 1
ATOM 4179 N N . GLY A 1 528 ? -34.110 6.941 36.926 1.00 83.94 528 GLY A N 1
ATOM 4180 C CA . GLY A 1 528 ? -35.357 6.255 37.260 1.00 83.94 528 GLY A CA 1
ATOM 4181 C C . GLY A 1 528 ? -35.511 5.942 38.750 1.00 83.94 528 GLY A C 1
ATOM 4182 O O . GLY A 1 528 ? -36.568 6.193 39.335 1.00 83.94 528 GLY A O 1
ATOM 4183 N N . LEU A 1 529 ? -34.446 5.444 39.388 1.00 80.75 529 LEU A N 1
ATOM 4184 C CA . LEU A 1 529 ? -34.377 5.238 40.840 1.00 80.75 529 LEU A CA 1
ATOM 4185 C C . LEU A 1 529 ? -34.582 6.546 41.595 1.00 80.75 529 LEU A C 1
ATOM 4187 O O . LEU A 1 529 ? -35.307 6.584 42.590 1.00 80.75 529 LEU A O 1
ATOM 4191 N N . PHE A 1 530 ? -33.948 7.614 41.121 1.00 77.94 530 PHE A N 1
ATOM 4192 C CA . PHE A 1 530 ? -34.039 8.924 41.740 1.00 77.94 530 PHE A CA 1
ATOM 4193 C C . PHE A 1 530 ? -35.452 9.515 41.622 1.00 77.94 530 PHE A C 1
ATOM 4195 O O . PHE A 1 530 ? -35.991 10.006 42.612 1.00 77.94 530 PHE A O 1
ATOM 4202 N N . LEU A 1 531 ? -36.097 9.379 40.457 1.00 78.19 531 LEU A N 1
ATOM 4203 C CA . LEU A 1 531 ? -37.496 9.764 40.230 1.00 78.19 531 LEU A CA 1
ATOM 4204 C C . LEU A 1 531 ? -38.471 8.978 41.111 1.00 78.19 531 LEU A C 1
ATOM 4206 O O . LEU A 1 531 ? -39.439 9.530 41.623 1.00 78.19 531 LEU A O 1
ATOM 4210 N N . LYS A 1 532 ? -38.211 7.688 41.330 1.00 79.94 532 LYS A N 1
ATOM 4211 C CA . LYS A 1 532 ? -39.012 6.875 42.250 1.00 79.94 532 LYS A CA 1
ATOM 4212 C C . LYS A 1 532 ? -38.897 7.361 43.701 1.00 79.94 532 LYS A C 1
ATOM 4214 O O . LYS A 1 532 ? -39.857 7.270 44.460 1.00 79.94 532 LYS A O 1
ATOM 4219 N N . LEU A 1 533 ? -37.730 7.866 44.100 1.00 74.62 533 LEU A N 1
ATOM 4220 C CA . LEU A 1 533 ? -37.490 8.381 45.451 1.00 74.62 533 LEU A CA 1
ATOM 4221 C C . LEU A 1 533 ? -38.003 9.811 45.661 1.00 74.62 533 LEU A C 1
ATOM 4223 O O . LEU A 1 533 ? -38.174 10.217 46.808 1.00 74.62 533 LEU A O 1
ATOM 4227 N N . SER A 1 534 ? -38.255 10.568 44.589 1.00 72.44 534 SER A N 1
ATOM 4228 C CA . SER A 1 534 ? -38.658 11.978 44.640 1.00 72.44 534 SER A CA 1
ATOM 4229 C C . SER A 1 534 ? -40.148 12.228 44.914 1.00 72.44 534 SER A C 1
ATOM 4231 O O . SER A 1 534 ? -40.574 13.378 44.880 1.00 72.44 534 SER A O 1
ATOM 4233 N N . ASN A 1 535 ? -40.942 11.193 45.216 1.00 63.44 535 ASN A N 1
ATOM 4234 C CA . ASN A 1 535 ? -42.405 11.254 45.391 1.00 63.44 535 ASN A CA 1
ATOM 4235 C C . ASN A 1 535 ? -43.216 11.628 44.131 1.00 63.44 535 ASN A C 1
ATOM 4237 O O . ASN A 1 535 ? -44.420 11.866 44.240 1.00 63.44 535 ASN A O 1
ATOM 4241 N N . ALA A 1 536 ? -42.622 11.629 42.932 1.00 55.16 536 ALA A N 1
ATOM 4242 C CA . ALA A 1 536 ? -43.414 11.574 41.705 1.00 55.16 536 ALA A CA 1
ATOM 4243 C C . ALA A 1 536 ? -44.089 10.192 41.641 1.00 55.16 536 ALA A C 1
ATOM 4245 O O . ALA A 1 536 ? -43.403 9.186 41.799 1.00 55.16 536 ALA A O 1
ATOM 4246 N N . GLU A 1 537 ? -45.417 10.148 41.479 1.00 59.41 537 GLU A N 1
ATOM 4247 C CA . GLU A 1 537 ? -46.247 8.931 41.433 1.00 59.41 537 GLU A CA 1
ATOM 4248 C C . GLU A 1 537 ? -45.472 7.705 40.906 1.00 59.41 537 GLU A C 1
ATOM 4250 O O . GLU A 1 537 ? -45.063 7.682 39.744 1.00 59.41 537 GLU A O 1
ATOM 4255 N N . ASP A 1 538 ? -45.279 6.677 41.750 1.00 65.19 538 ASP A N 1
ATOM 4256 C CA . ASP A 1 538 ? -44.487 5.460 41.450 1.00 65.19 538 ASP A CA 1
ATOM 4257 C C . ASP A 1 538 ? -44.968 4.739 40.166 1.00 65.19 538 ASP A C 1
ATOM 4259 O O . ASP A 1 538 ? -44.252 3.929 39.578 1.00 65.19 538 ASP A O 1
ATOM 4263 N N . SER A 1 539 ? -46.173 5.070 39.687 1.00 71.25 539 SER A N 1
ATOM 4264 C CA . SER A 1 539 ? -46.737 4.598 38.423 1.00 71.25 539 SER A CA 1
ATOM 4265 C C . SER A 1 539 ? -46.064 5.179 37.171 1.00 71.25 539 SER A C 1
ATOM 4267 O O . SER A 1 539 ? -46.106 4.526 36.131 1.00 71.25 539 SER A O 1
ATOM 4269 N N . LYS A 1 540 ? -45.432 6.362 37.236 1.00 75.69 540 LYS A N 1
ATOM 4270 C CA . LYS A 1 540 ? -44.864 7.062 36.063 1.00 75.69 540 LYS A CA 1
ATOM 4271 C C . LYS A 1 540 ? -43.366 6.819 35.842 1.00 75.69 540 LYS A C 1
ATOM 4273 O O . LYS A 1 540 ? -42.896 6.947 34.716 1.00 75.69 540 LYS A O 1
ATOM 4278 N N . SER A 1 541 ? -42.610 6.429 36.872 1.00 77.94 541 SER A N 1
ATOM 4279 C CA . SER A 1 541 ? -41.149 6.239 36.772 1.00 77.94 541 SER A CA 1
ATOM 4280 C C . SER A 1 541 ? -40.754 4.972 36.000 1.00 77.94 541 SER A C 1
ATOM 4282 O O . SER A 1 541 ? -39.852 5.008 35.167 1.00 77.94 541 SER A O 1
ATOM 4284 N N . ARG A 1 542 ? -41.456 3.854 36.223 1.00 79.94 542 ARG A N 1
ATOM 4285 C CA . ARG A 1 542 ? -41.224 2.587 35.506 1.00 79.94 542 ARG A CA 1
ATOM 4286 C C . ARG A 1 542 ? -41.460 2.679 33.993 1.00 79.94 542 ARG A C 1
ATOM 4288 O O . ARG A 1 542 ? -40.565 2.255 33.264 1.00 79.94 542 ARG A O 1
ATOM 4295 N N . PRO A 1 543 ? -42.598 3.213 33.497 1.00 84.69 543 PRO A N 1
ATOM 4296 C CA . PRO A 1 543 ? -42.794 3.357 32.058 1.00 84.69 543 PRO A CA 1
ATOM 4297 C C . PRO A 1 543 ? -41.784 4.334 31.448 1.00 84.69 543 PRO A C 1
ATOM 4299 O O . PRO A 1 543 ? -41.303 4.066 30.358 1.00 84.69 543 PRO A O 1
ATOM 4302 N N . PHE A 1 544 ? -41.384 5.398 32.158 1.00 84.81 544 PHE A N 1
ATOM 4303 C CA . PHE A 1 544 ? -40.324 6.298 31.688 1.00 84.81 544 PHE A CA 1
ATOM 4304 C C . PHE A 1 544 ? -38.993 5.565 31.464 1.00 84.81 544 PHE A C 1
ATOM 4306 O O . PHE A 1 544 ? -38.419 5.671 30.386 1.00 84.81 544 PHE A O 1
ATOM 4313 N N . VAL A 1 545 ? -38.528 4.784 32.446 1.00 85.88 545 VAL A N 1
ATOM 4314 C CA . VAL A 1 545 ? -37.281 4.004 32.333 1.00 85.88 545 VAL A CA 1
ATOM 4315 C C . VAL A 1 545 ? -37.361 2.989 31.196 1.00 85.88 545 VAL A C 1
ATOM 4317 O O . VAL A 1 545 ? -36.421 2.882 30.416 1.00 85.88 545 VAL A O 1
ATOM 4320 N N . ALA A 1 546 ? -38.479 2.266 31.080 1.00 86.50 546 ALA A N 1
ATOM 4321 C CA . ALA A 1 546 ? -38.668 1.275 30.024 1.00 86.50 546 ALA A CA 1
ATOM 4322 C C . ALA A 1 546 ? -38.663 1.915 28.626 1.00 86.50 546 ALA A C 1
ATOM 4324 O O . ALA A 1 546 ? -37.997 1.408 27.729 1.00 86.50 546 ALA A O 1
ATOM 4325 N N . VAL A 1 547 ? -39.352 3.050 28.456 1.00 89.62 547 VAL A N 1
ATOM 4326 C CA . VAL A 1 547 ? -39.371 3.800 27.191 1.00 89.62 547 VAL A CA 1
ATOM 4327 C C . VAL A 1 547 ? -37.985 4.353 26.868 1.00 89.62 547 VAL A C 1
ATOM 4329 O O . VAL A 1 547 ? -37.521 4.187 25.748 1.00 89.62 547 VAL A O 1
ATOM 4332 N N . ALA A 1 548 ? -37.294 4.957 27.838 1.00 87.44 548 ALA A N 1
ATOM 4333 C CA . ALA A 1 548 ? -35.967 5.525 27.619 1.00 87.44 548 ALA A CA 1
ATOM 4334 C C . ALA A 1 548 ? -34.928 4.448 27.253 1.00 87.44 548 ALA A C 1
ATOM 4336 O O . ALA A 1 548 ? -34.158 4.647 26.317 1.00 87.44 548 ALA A O 1
ATOM 4337 N N . LEU A 1 549 ? -34.945 3.286 27.921 1.00 90.00 549 LEU A N 1
ATOM 4338 C CA . LEU A 1 549 ? -34.106 2.143 27.540 1.00 90.00 549 LEU A CA 1
ATOM 4339 C C . LEU A 1 549 ? -34.457 1.623 26.141 1.00 90.00 549 LEU A C 1
ATOM 4341 O O . LEU A 1 549 ? -33.555 1.369 25.351 1.00 90.00 549 LEU A O 1
ATOM 4345 N N . GLY A 1 550 ? -35.749 1.513 25.815 1.00 91.00 550 GLY A N 1
ATOM 4346 C CA . GLY A 1 550 ? -36.202 1.106 24.484 1.00 91.00 550 GLY A CA 1
ATOM 4347 C C . GLY A 1 550 ? -35.706 2.043 23.382 1.00 91.00 550 GLY A C 1
ATOM 4348 O O . GLY A 1 550 ? -35.233 1.569 22.354 1.00 91.00 550 GLY A O 1
ATOM 4349 N N . VAL A 1 551 ? -35.741 3.360 23.613 1.00 90.06 551 VAL A N 1
ATOM 4350 C CA . VAL A 1 551 ? -35.217 4.362 22.671 1.00 90.06 551 VAL A CA 1
ATOM 4351 C C . VAL A 1 551 ? -33.708 4.212 22.489 1.00 90.06 551 VAL A C 1
ATOM 4353 O O . VAL A 1 551 ? -33.250 4.150 21.355 1.00 90.06 551 VAL A O 1
ATOM 4356 N N . ILE A 1 552 ? -32.936 4.099 23.576 1.00 88.44 552 ILE A N 1
ATOM 4357 C CA . ILE A 1 552 ? -31.472 3.976 23.493 1.00 88.44 552 ILE A CA 1
ATOM 4358 C C . ILE A 1 552 ? -31.046 2.709 22.742 1.00 88.44 552 ILE A C 1
ATOM 4360 O O . ILE A 1 552 ? -30.192 2.781 21.863 1.00 88.44 552 ILE A O 1
ATOM 4364 N N . TRP A 1 553 ? -31.660 1.563 23.035 1.00 92.25 553 TRP A N 1
ATOM 4365 C CA . TRP A 1 553 ? -31.338 0.318 22.333 1.00 92.25 553 TRP A CA 1
ATOM 4366 C C . TRP A 1 553 ? -31.865 0.290 20.894 1.00 92.25 553 TRP A C 1
ATOM 4368 O O . TRP A 1 553 ? -31.243 -0.330 20.040 1.00 92.25 553 TRP A O 1
ATOM 4378 N N . SER A 1 554 ? -32.954 1.003 20.591 1.00 90.75 554 SER A N 1
ATOM 4379 C CA . SER A 1 554 ? -33.388 1.192 19.198 1.00 90.75 554 SER A CA 1
ATOM 4380 C C . SER A 1 554 ? -32.377 2.027 18.413 1.00 90.75 554 SER A C 1
ATOM 4382 O O . SER A 1 554 ? -32.084 1.691 17.273 1.00 90.75 554 SER A O 1
ATOM 4384 N N . ILE A 1 555 ? -31.804 3.071 19.026 1.00 88.12 555 ILE A N 1
ATOM 4385 C CA . ILE A 1 555 ? -30.724 3.861 18.414 1.00 88.12 555 ILE A CA 1
ATOM 4386 C C . ILE A 1 555 ? -29.501 2.977 18.157 1.00 88.12 555 ILE A C 1
ATOM 4388 O O . ILE A 1 555 ? -28.963 3.036 17.061 1.00 88.12 555 ILE A O 1
ATOM 4392 N N . PHE A 1 556 ? -29.105 2.126 19.110 1.00 87.94 556 PHE A N 1
ATOM 4393 C CA . PHE A 1 556 ? -28.003 1.178 18.902 1.00 87.94 556 PHE A CA 1
ATOM 4394 C C . PHE A 1 556 ? -28.236 0.279 17.686 1.00 87.94 556 PHE A C 1
ATOM 4396 O O . PHE A 1 556 ? -27.377 0.192 16.819 1.00 87.94 556 PHE A O 1
ATOM 4403 N N . VAL A 1 557 ? -29.415 -0.346 17.591 1.00 89.94 557 VAL A N 1
ATOM 4404 C CA . VAL A 1 557 ? -29.751 -1.217 16.455 1.00 89.94 557 VAL A CA 1
ATOM 4405 C C . VAL A 1 557 ? -29.734 -0.439 15.143 1.00 89.94 557 VAL A C 1
ATOM 4407 O O . VAL A 1 557 ? -29.181 -0.931 14.170 1.00 89.94 557 VAL A O 1
ATOM 4410 N N . VAL A 1 558 ? -30.286 0.779 15.110 1.00 88.81 558 VAL A N 1
ATOM 4411 C CA . VAL A 1 558 ? -30.238 1.631 13.911 1.00 88.81 558 VAL A CA 1
ATOM 4412 C C . VAL A 1 558 ? -28.797 1.947 13.522 1.00 88.81 558 VAL A C 1
ATOM 4414 O O . VAL A 1 558 ? -28.468 1.852 12.351 1.00 88.81 558 VAL A O 1
ATOM 4417 N N . VAL A 1 559 ? -27.932 2.279 14.480 1.00 86.12 559 VAL A N 1
ATOM 4418 C CA . VAL A 1 559 ? -26.518 2.585 14.216 1.00 86.12 559 VAL A CA 1
ATOM 4419 C C . VAL A 1 559 ? -25.778 1.363 13.678 1.00 86.12 559 VAL A C 1
ATOM 4421 O O . VAL A 1 559 ? -25.067 1.491 12.692 1.00 86.12 559 VAL A O 1
ATOM 4424 N N . VAL A 1 560 ? -25.985 0.181 14.268 1.00 86.44 560 VAL A N 1
ATOM 4425 C CA . VAL A 1 560 ? -25.380 -1.073 13.790 1.00 86.44 560 VAL A CA 1
ATOM 4426 C C . VAL A 1 560 ? -25.886 -1.442 12.396 1.00 86.44 560 VAL A C 1
ATOM 4428 O O . VAL A 1 560 ? -25.091 -1.848 11.562 1.00 86.44 560 VAL A O 1
ATOM 4431 N N . VAL A 1 561 ? -27.184 -1.275 12.121 1.00 86.81 561 VAL A N 1
ATOM 4432 C CA . VAL A 1 561 ? -27.756 -1.539 10.791 1.00 86.81 561 VAL A CA 1
ATOM 4433 C C . VAL A 1 561 ? -27.236 -0.541 9.764 1.00 86.81 561 VAL A C 1
ATOM 4435 O O . VAL A 1 561 ? -26.876 -0.956 8.678 1.00 86.81 561 VAL A O 1
ATOM 4438 N N . VAL A 1 562 ? -27.155 0.752 10.087 1.00 85.06 562 VAL A N 1
ATOM 4439 C CA . VAL A 1 562 ? -26.586 1.748 9.165 1.00 85.06 562 VAL A CA 1
ATOM 4440 C C . VAL A 1 562 ? -25.104 1.465 8.922 1.00 85.06 562 VAL A C 1
ATOM 4442 O O . VAL A 1 562 ? -24.671 1.505 7.782 1.00 85.06 562 VAL A O 1
ATOM 4445 N N . TYR A 1 563 ? -24.340 1.111 9.955 1.00 79.81 563 TYR A N 1
ATOM 4446 C CA . TYR A 1 563 ? -22.940 0.730 9.784 1.00 79.81 563 TYR A CA 1
ATOM 4447 C C . TYR A 1 563 ? -22.795 -0.525 8.911 1.00 79.81 563 TYR A C 1
ATOM 4449 O O . TYR A 1 563 ? -22.041 -0.518 7.949 1.00 79.81 563 TYR A O 1
ATOM 4457 N N . SER A 1 564 ? -23.580 -1.571 9.175 1.00 83.69 564 SER A N 1
ATOM 4458 C CA . SER A 1 564 ? -23.541 -2.808 8.392 1.00 83.69 564 SER A CA 1
ATOM 4459 C C . SER A 1 564 ? -24.018 -2.627 6.951 1.00 83.69 564 SER A C 1
ATOM 4461 O O . SER A 1 564 ? -23.378 -3.131 6.047 1.00 83.69 564 SER A O 1
ATOM 4463 N N . GLU A 1 565 ? -25.145 -1.953 6.729 1.00 79.81 565 GLU A N 1
ATOM 4464 C CA . GLU A 1 565 ? -25.813 -1.934 5.420 1.00 79.81 565 GLU A CA 1
ATOM 4465 C C . GLU A 1 565 ? -25.416 -0.744 4.546 1.00 79.81 565 GLU A C 1
ATOM 4467 O O . GLU A 1 565 ? -25.542 -0.825 3.336 1.00 79.81 565 GLU A O 1
ATOM 4472 N N . VAL A 1 566 ? -25.002 0.377 5.142 1.00 71.62 566 VAL A N 1
ATOM 4473 C CA . VAL A 1 566 ? -24.699 1.615 4.399 1.00 71.62 566 VAL A CA 1
ATOM 4474 C C . VAL A 1 566 ? -23.205 1.903 4.365 1.00 71.62 566 VAL A C 1
ATOM 4476 O O . VAL A 1 566 ? -22.772 2.641 3.501 1.00 71.62 566 VAL A O 1
ATOM 4479 N N . LEU A 1 567 ? -22.416 1.393 5.317 1.00 69.81 567 LEU A N 1
ATOM 4480 C CA . LEU A 1 567 ? -20.976 1.682 5.375 1.00 69.81 567 LEU A CA 1
ATOM 4481 C C . LEU A 1 567 ? -20.107 0.468 5.045 1.00 69.81 567 LEU A C 1
ATOM 4483 O O . LEU A 1 567 ? -19.056 0.645 4.437 1.00 69.81 567 LEU A O 1
ATOM 4487 N N . LEU A 1 568 ? -20.529 -0.737 5.447 1.00 69.50 568 LEU A N 1
ATOM 4488 C CA . LEU A 1 568 ? -19.836 -1.987 5.115 1.00 69.50 568 LEU A CA 1
ATOM 4489 C C . LEU A 1 568 ? -20.379 -2.638 3.836 1.00 69.50 568 LEU A C 1
ATOM 4491 O O . LEU A 1 568 ? -19.594 -3.161 3.057 1.00 69.50 568 LEU A O 1
ATOM 4495 N N . ASN A 1 569 ? -21.698 -2.586 3.619 1.00 66.00 569 ASN A N 1
ATOM 4496 C CA . ASN A 1 569 ? -22.353 -3.059 2.394 1.00 66.00 569 ASN A CA 1
ATOM 4497 C C . ASN A 1 569 ? -22.648 -1.919 1.406 1.00 66.00 569 ASN A C 1
ATOM 4499 O O . ASN A 1 569 ? -23.514 -2.091 0.547 1.00 66.00 569 ASN A O 1
ATOM 4503 N N . ASP A 1 570 ? -21.965 -0.769 1.509 1.00 55.94 570 ASP A N 1
ATOM 4504 C CA . ASP A 1 570 ? -21.835 0.112 0.340 1.00 55.94 570 ASP A CA 1
ATOM 4505 C C . ASP A 1 570 ? -20.946 -0.660 -0.650 1.00 55.94 570 ASP A C 1
ATOM 4507 O O . ASP A 1 570 ? -19.747 -0.434 -0.783 1.00 55.94 570 ASP A O 1
ATOM 4511 N N . GLU A 1 571 ? -21.531 -1.686 -1.276 1.00 45.34 571 GLU A N 1
ATOM 4512 C CA . GLU A 1 571 ? -21.141 -2.081 -2.612 1.00 45.34 571 GLU A CA 1
ATOM 4513 C C . GLU A 1 571 ? -21.330 -0.797 -3.393 1.00 45.34 571 GLU A C 1
ATOM 4515 O O . GLU A 1 571 ? -22.462 -0.395 -3.668 1.00 45.34 571 GLU A O 1
ATOM 4520 N N . ASP A 1 572 ? -20.227 -0.086 -3.602 1.00 41.88 572 ASP A N 1
ATOM 4521 C CA . ASP A 1 572 ? -20.139 1.021 -4.523 1.00 41.88 572 ASP A CA 1
ATOM 4522 C C . ASP A 1 572 ? -20.832 0.551 -5.811 1.00 41.88 572 ASP A C 1
ATOM 4524 O O . ASP A 1 572 ? -20.213 -0.081 -6.667 1.00 41.88 572 ASP A O 1
ATOM 4528 N N . GLU A 1 573 ? -22.128 0.859 -5.975 1.00 40.03 573 GLU A N 1
ATOM 4529 C CA . GLU A 1 573 ? -22.839 0.840 -7.253 1.00 40.03 573 GLU A CA 1
ATOM 4530 C C . GLU A 1 573 ? -22.233 1.988 -8.079 1.00 40.03 573 GLU A C 1
ATOM 4532 O O . GLU A 1 573 ? -22.877 2.961 -8.487 1.00 40.03 573 GLU A O 1
ATOM 4537 N N . THR A 1 574 ? -20.924 1.912 -8.300 1.00 37.00 574 THR A N 1
ATOM 4538 C CA . THR A 1 574 ? -20.197 2.734 -9.225 1.00 37.00 574 THR A CA 1
ATOM 4539 C C . THR A 1 574 ? -20.616 2.235 -10.588 1.00 37.00 574 THR A C 1
ATOM 4541 O O . THR A 1 574 ? -20.123 1.268 -11.150 1.00 37.00 574 THR A O 1
ATOM 4544 N N . VAL A 1 575 ? -21.542 2.981 -11.176 1.00 38.31 575 VAL A N 1
ATOM 4545 C CA . VAL A 1 575 ? -21.981 2.870 -12.571 1.00 38.31 575 VAL A CA 1
ATOM 4546 C C . VAL A 1 575 ? -20.811 3.042 -13.579 1.00 38.31 575 VAL A C 1
ATOM 4548 O O . VAL A 1 575 ? -21.062 3.188 -14.768 1.00 38.31 575 VAL A O 1
ATOM 4551 N N . CYS A 1 576 ? -19.537 3.019 -13.153 1.00 34.19 576 CYS A N 1
ATOM 4552 C CA . CYS A 1 576 ? -18.314 2.933 -13.963 1.00 34.19 576 CYS A CA 1
ATOM 4553 C C . CYS A 1 576 ? -17.076 2.617 -13.069 1.00 34.19 576 CYS A C 1
ATOM 4555 O O . CYS A 1 576 ? -16.395 3.554 -12.642 1.00 34.19 576 CYS A O 1
ATOM 4557 N N . GLU A 1 577 ? -16.710 1.343 -12.875 1.00 37.03 577 GLU A N 1
ATOM 4558 C CA . GLU A 1 577 ? -15.481 0.850 -12.187 1.00 37.03 577 GLU A CA 1
ATOM 4559 C C . GLU A 1 577 ? -14.156 1.101 -12.961 1.00 37.03 577 GLU A C 1
ATOM 4561 O O . GLU A 1 577 ? -13.205 0.326 -12.943 1.00 37.03 577 GLU A O 1
ATOM 4566 N N . GLY A 1 578 ? -14.070 2.211 -13.697 1.00 35.41 578 GLY A N 1
ATOM 4567 C CA . GLY A 1 578 ? -12.880 2.602 -14.471 1.00 35.41 578 GLY A CA 1
ATOM 4568 C C . GLY A 1 578 ? -12.281 3.942 -14.054 1.00 35.41 578 GLY A C 1
ATOM 4569 O O . GLY A 1 578 ? -11.303 4.408 -14.647 1.00 35.41 578 GLY A O 1
ATOM 4570 N N . ARG A 1 579 ? -12.873 4.611 -13.061 1.00 30.83 579 ARG A N 1
ATOM 4571 C CA . ARG A 1 579 ? -12.212 5.728 -12.391 1.00 30.83 579 ARG A CA 1
ATOM 4572 C C . ARG A 1 579 ? -11.329 5.158 -11.298 1.00 30.83 579 ARG A C 1
ATOM 4574 O O . ARG A 1 579 ? -11.751 4.252 -10.596 1.00 30.83 579 ARG A O 1
ATOM 4581 N N . ILE A 1 580 ? -10.128 5.732 -11.185 1.00 35.69 580 ILE A N 1
ATOM 4582 C CA . ILE A 1 580 ? -9.265 5.664 -10.000 1.00 35.69 580 ILE A CA 1
ATOM 4583 C C . ILE A 1 580 ? -10.195 5.573 -8.796 1.00 35.69 580 ILE A C 1
ATOM 4585 O O . ILE A 1 580 ? -10.987 6.506 -8.623 1.00 35.69 580 ILE A O 1
ATOM 4589 N N . GLN A 1 581 ? -10.143 4.440 -8.082 1.00 35.78 581 GLN A N 1
ATOM 4590 C CA . GLN A 1 581 ? -10.796 4.232 -6.791 1.00 35.78 581 GLN A CA 1
ATOM 4591 C C . GLN A 1 581 ? -10.744 5.583 -6.089 1.00 35.78 581 GLN A C 1
ATOM 4593 O O . GLN A 1 581 ? -9.640 6.123 -5.931 1.00 35.78 581 GLN A O 1
ATOM 4598 N N . SER A 1 582 ? -11.898 6.218 -5.838 1.00 35.31 582 SER A N 1
ATOM 4599 C CA . SER A 1 582 ? -11.876 7.435 -5.030 1.00 35.31 582 SER A CA 1
ATOM 4600 C C . SER A 1 582 ? -11.078 7.049 -3.802 1.00 35.31 582 SER A C 1
ATOM 4602 O O . SER A 1 582 ? -11.408 6.018 -3.214 1.00 35.31 582 SER A O 1
ATOM 4604 N N . ASP A 1 583 ? -9.977 7.766 -3.532 1.00 42.38 583 ASP A N 1
ATOM 4605 C CA . ASP A 1 583 ? -9.079 7.489 -2.409 1.00 42.38 583 ASP A CA 1
ATOM 4606 C C . ASP A 1 583 ? -9.936 6.958 -1.259 1.00 42.38 583 ASP A C 1
ATOM 4608 O O . ASP A 1 583 ? -10.948 7.604 -0.970 1.00 42.38 583 ASP A O 1
ATOM 4612 N N . ASN A 1 584 ? -9.557 5.841 -0.617 1.00 49.12 584 ASN A N 1
ATOM 4613 C CA . ASN A 1 584 ? -10.255 5.262 0.551 1.00 49.12 584 ASN A CA 1
ATOM 4614 C C . ASN A 1 584 ? -10.708 6.333 1.572 1.00 49.12 584 ASN A C 1
ATOM 4616 O O . ASN A 1 584 ? -11.628 6.105 2.345 1.00 49.12 584 ASN A O 1
ATOM 4620 N N . SER A 1 585 ? -10.113 7.530 1.511 1.00 50.50 585 SER A N 1
ATOM 4621 C CA . SER A 1 585 ? -10.662 8.805 1.974 1.00 50.50 585 SER A CA 1
ATOM 4622 C C . SER A 1 585 ? -12.172 9.041 1.805 1.00 50.50 585 SER A C 1
ATOM 4624 O O . SER A 1 585 ? -12.720 9.611 2.727 1.00 50.50 585 SER A O 1
ATOM 4626 N N . GLU A 1 586 ? -12.881 8.667 0.725 1.00 56.72 586 GLU A N 1
ATOM 4627 C CA . GLU A 1 586 ? -14.324 8.987 0.616 1.00 56.72 586 GLU A CA 1
ATOM 4628 C C . GLU A 1 586 ? -15.166 8.086 1.531 1.00 56.72 586 GLU A C 1
ATOM 4630 O O . GLU A 1 586 ? -16.020 8.586 2.266 1.00 56.72 586 GLU A O 1
ATOM 4635 N N . GLN A 1 587 ? -14.880 6.780 1.572 1.00 57.53 587 GLN A N 1
ATOM 4636 C CA . GLN A 1 587 ? -15.502 5.863 2.530 1.00 57.53 587 GLN A CA 1
ATOM 4637 C C . GLN A 1 587 ? -15.054 6.192 3.962 1.00 57.53 587 GLN A C 1
ATOM 4639 O O . GLN A 1 587 ? -15.884 6.263 4.865 1.00 57.53 587 GLN A O 1
ATOM 4644 N N . GLU A 1 588 ? -13.769 6.487 4.174 1.00 58.12 588 GLU A N 1
ATOM 4645 C CA . GLU A 1 588 ? -13.228 6.914 5.468 1.00 58.12 588 GLU A CA 1
ATOM 4646 C C . GLU A 1 588 ? -13.863 8.233 5.938 1.00 58.12 588 GLU A C 1
ATOM 4648 O O . GLU A 1 588 ? -14.248 8.346 7.102 1.00 58.12 588 GLU A O 1
ATOM 4653 N N . ASP A 1 589 ? -14.069 9.204 5.046 1.00 64.12 589 ASP A N 1
ATOM 4654 C CA . ASP A 1 589 ? -14.728 10.479 5.336 1.00 64.12 589 ASP A CA 1
ATOM 4655 C C . ASP A 1 589 ? -16.225 10.285 5.591 1.00 64.12 589 ASP A C 1
ATOM 4657 O O . ASP A 1 589 ? -16.778 10.938 6.483 1.00 64.12 589 ASP A O 1
ATOM 4661 N N . ASN A 1 590 ? -16.892 9.374 4.874 1.00 66.69 590 ASN A N 1
ATOM 4662 C CA . ASN A 1 590 ? -18.292 9.015 5.109 1.00 66.69 590 ASN A CA 1
ATOM 4663 C C . ASN A 1 590 ? -18.465 8.328 6.467 1.00 66.69 590 ASN A C 1
ATOM 4665 O O . ASN A 1 590 ? -19.340 8.720 7.247 1.00 66.69 590 ASN A O 1
ATOM 4669 N N . ILE A 1 591 ? -17.591 7.375 6.799 1.00 66.38 591 ILE A N 1
ATOM 4670 C CA . ILE A 1 591 ? -17.559 6.711 8.102 1.00 66.38 591 ILE A CA 1
ATOM 4671 C C . ILE A 1 591 ? -17.249 7.734 9.195 1.00 66.38 591 ILE A C 1
ATOM 4673 O O . ILE A 1 591 ? -17.998 7.833 10.167 1.00 66.38 591 ILE A O 1
ATOM 4677 N N . ARG A 1 592 ? -16.218 8.570 9.030 1.00 65.00 592 ARG A N 1
ATOM 4678 C CA . ARG A 1 592 ? -15.853 9.627 9.986 1.00 65.00 592 ARG A CA 1
ATOM 4679 C C . ARG A 1 592 ? -17.010 10.601 10.194 1.00 65.00 592 ARG A C 1
ATOM 4681 O O . ARG A 1 592 ? -17.342 10.931 11.334 1.00 65.00 592 ARG A O 1
ATOM 4688 N N . THR A 1 593 ? -17.671 11.025 9.120 1.00 72.44 593 THR A N 1
ATOM 4689 C CA . THR A 1 593 ? -18.837 11.919 9.169 1.00 72.44 593 THR A CA 1
ATOM 4690 C C . THR A 1 593 ? -20.011 11.259 9.886 1.00 72.44 593 THR A C 1
ATOM 4692 O O . THR A 1 593 ? -20.645 11.891 10.739 1.00 72.44 593 THR A O 1
ATOM 4695 N N . PHE A 1 594 ? -20.282 9.983 9.601 1.00 78.12 594 PHE A N 1
ATOM 4696 C CA . PHE A 1 594 ? -21.302 9.204 10.294 1.00 78.12 594 PHE A CA 1
ATOM 4697 C C . PHE A 1 594 ? -20.997 9.085 11.790 1.00 78.12 594 PHE A C 1
ATOM 4699 O O . PHE A 1 594 ? -21.872 9.386 12.607 1.00 78.12 594 PHE A O 1
ATOM 4706 N N . MET A 1 595 ? -19.760 8.743 12.162 1.00 69.81 595 MET A N 1
ATOM 4707 C CA . MET A 1 595 ? -19.336 8.637 13.560 1.00 69.81 595 MET A CA 1
ATOM 4708 C C . MET A 1 595 ? -19.485 9.976 14.290 1.00 69.81 595 MET A C 1
ATOM 4710 O O . MET A 1 595 ? -20.086 10.017 15.368 1.00 69.81 595 MET A O 1
ATOM 4714 N N . ILE A 1 596 ? -19.065 11.089 13.674 1.00 73.38 596 ILE A N 1
ATOM 4715 C CA . ILE A 1 596 ? -19.251 12.447 14.214 1.00 73.38 596 ILE A CA 1
ATOM 4716 C C . ILE A 1 596 ? -20.739 12.752 14.449 1.00 73.38 596 ILE A C 1
ATOM 4718 O O . ILE A 1 596 ? -21.116 13.266 15.512 1.00 73.38 596 ILE A O 1
ATOM 4722 N N . ALA A 1 597 ? -21.602 12.460 13.472 1.00 78.50 597 ALA A N 1
ATOM 4723 C CA . ALA A 1 597 ? -23.036 12.733 13.555 1.00 78.50 597 ALA A CA 1
ATOM 4724 C C . ALA A 1 597 ? -23.722 11.880 14.638 1.00 78.50 597 ALA A C 1
ATOM 4726 O O . ALA A 1 597 ? -24.497 12.393 15.460 1.00 78.50 597 ALA A O 1
ATOM 4727 N N . TYR A 1 598 ? -23.397 10.589 14.678 1.00 80.44 598 TYR A N 1
ATOM 4728 C CA . TYR A 1 598 ? -23.860 9.641 15.685 1.00 80.44 598 TYR A CA 1
ATOM 4729 C C . TYR A 1 598 ? -23.463 10.094 17.099 1.00 80.44 598 TYR A C 1
ATOM 4731 O O . TYR A 1 598 ? -24.321 10.239 17.978 1.00 80.44 598 TYR A O 1
ATOM 4739 N N . GLN A 1 599 ? -22.190 10.419 17.315 1.00 71.69 599 GLN A N 1
ATOM 4740 C CA . GLN A 1 599 ? -21.682 10.837 18.622 1.00 71.69 599 GLN A CA 1
ATOM 4741 C C . GLN A 1 599 ? -22.236 12.182 19.063 1.00 71.69 599 GLN A C 1
ATOM 4743 O O . GLN A 1 599 ? -22.570 12.355 20.234 1.00 71.69 599 GLN A O 1
ATOM 4748 N N . SER A 1 600 ? -22.398 13.127 18.137 1.00 79.25 600 SER A N 1
ATOM 4749 C CA . SER A 1 600 ? -23.045 14.409 18.427 1.00 79.25 600 SER A CA 1
ATOM 4750 C C . SER A 1 600 ? -24.476 14.198 18.928 1.00 79.25 600 SER A C 1
ATOM 4752 O O . SER A 1 600 ? -24.905 14.838 19.893 1.00 79.25 600 SER A O 1
ATOM 4754 N N . THR A 1 601 ? -25.195 13.239 18.335 1.00 81.62 601 THR A N 1
ATOM 4755 C CA . THR A 1 601 ? -26.548 12.850 18.755 1.00 81.62 601 THR A CA 1
ATOM 4756 C C . THR A 1 601 ? -26.542 12.214 20.144 1.00 81.62 601 THR A C 1
ATOM 4758 O O . THR A 1 601 ? -27.345 12.590 21.003 1.00 81.62 601 THR A O 1
ATOM 4761 N N . VAL A 1 602 ? -25.603 11.301 20.399 1.00 76.25 602 VAL A N 1
ATOM 4762 C CA . VAL A 1 602 ? -25.375 10.694 21.715 1.00 76.25 602 VAL A CA 1
ATOM 4763 C C . VAL A 1 602 ? -25.100 11.776 22.764 1.00 76.25 602 VAL A C 1
ATOM 4765 O O . VAL A 1 602 ? -25.845 11.885 23.737 1.00 76.25 602 VAL A O 1
ATOM 4768 N N . ILE A 1 603 ? -24.111 12.644 22.554 1.00 77.38 603 ILE A N 1
ATOM 4769 C CA . ILE A 1 603 ? -23.753 13.723 23.486 1.00 77.38 603 ILE A CA 1
ATOM 4770 C C . ILE A 1 603 ? -24.962 14.628 23.765 1.00 77.38 603 ILE A C 1
ATOM 4772 O O . ILE A 1 603 ? -25.248 14.933 24.927 1.00 77.38 603 ILE A O 1
ATOM 4776 N N . ALA A 1 604 ? -25.718 15.009 22.730 1.00 83.25 604 ALA A N 1
ATOM 4777 C CA . ALA A 1 604 ? -26.922 15.823 22.878 1.00 83.25 604 ALA A CA 1
ATOM 4778 C C . ALA A 1 604 ? -27.992 15.137 23.748 1.00 83.25 604 ALA A C 1
ATOM 4780 O O . ALA A 1 604 ? -28.569 15.778 24.635 1.00 83.25 604 ALA A O 1
ATOM 4781 N N . LEU A 1 605 ? -28.224 13.833 23.552 1.00 80.38 605 LEU A N 1
ATOM 4782 C CA . LEU A 1 605 ? -29.158 13.053 24.367 1.00 80.38 605 LEU A CA 1
ATOM 4783 C C . LEU A 1 605 ? -28.739 13.023 25.839 1.00 80.38 605 LEU A C 1
ATOM 4785 O O . LEU A 1 605 ? -29.588 13.242 26.710 1.00 80.38 605 LEU A O 1
ATOM 4789 N N . ILE A 1 606 ? -27.452 12.822 26.150 1.00 74.06 606 ILE A N 1
ATOM 4790 C CA . ILE A 1 606 ? -27.028 12.835 27.556 1.00 74.06 606 ILE A CA 1
ATOM 4791 C C . ILE A 1 606 ? -27.087 14.227 28.162 1.00 74.06 606 ILE A C 1
ATOM 4793 O O . ILE A 1 606 ? -27.533 14.343 29.301 1.00 74.06 606 ILE A O 1
ATOM 4797 N N . ILE A 1 607 ? -26.702 15.286 27.449 1.00 79.88 607 ILE A N 1
ATOM 4798 C CA . ILE A 1 607 ? -26.883 16.648 27.974 1.00 79.88 607 ILE A CA 1
ATOM 4799 C C . ILE A 1 607 ? -28.363 16.868 28.322 1.00 79.88 607 ILE A C 1
ATOM 4801 O O . ILE A 1 607 ? -28.670 17.371 29.405 1.00 79.88 607 ILE A O 1
ATOM 4805 N N . GLY A 1 608 ? -29.282 16.392 27.475 1.00 82.62 608 GLY A N 1
ATOM 4806 C CA . GLY A 1 608 ? -30.715 16.360 27.764 1.00 82.62 608 GLY A CA 1
ATOM 4807 C C . GLY A 1 608 ? -31.060 15.612 29.060 1.00 82.62 608 GLY A C 1
ATOM 4808 O O . GLY A 1 608 ? -31.734 16.167 29.932 1.00 82.62 608 GLY A O 1
ATOM 4809 N N . PHE A 1 609 ? -30.564 14.382 29.237 1.00 76.56 609 PHE A N 1
ATOM 4810 C CA . PHE A 1 609 ? -30.792 13.591 30.455 1.00 76.56 609 PHE A CA 1
ATOM 4811 C C . PHE A 1 609 ? -30.142 14.194 31.709 1.00 76.56 609 PHE A C 1
ATOM 4813 O O . PHE A 1 609 ? -30.734 14.146 32.788 1.00 76.56 609 PHE A O 1
ATOM 4820 N N . ALA A 1 610 ? -28.961 14.797 31.588 1.00 76.00 610 ALA A N 1
ATOM 4821 C CA . ALA A 1 610 ? -28.258 15.469 32.673 1.00 76.00 610 ALA A CA 1
ATOM 4822 C C . ALA A 1 610 ? -29.004 16.736 33.113 1.00 76.00 610 ALA A C 1
ATOM 4824 O O . ALA A 1 610 ? -29.177 16.961 34.311 1.00 76.00 610 ALA A O 1
ATOM 4825 N N . LEU A 1 611 ? -29.519 17.532 32.169 1.00 82.50 611 LEU A N 1
ATOM 4826 C CA . LEU A 1 611 ? -30.372 18.686 32.467 1.00 82.50 611 LEU A CA 1
ATOM 4827 C C . LEU A 1 611 ? -31.685 18.256 33.125 1.00 82.50 611 LEU A C 1
ATOM 4829 O O . LEU A 1 611 ? -32.078 18.838 34.139 1.00 82.50 611 LEU A O 1
ATOM 4833 N N . LEU A 1 612 ? -32.331 17.206 32.606 1.00 79.88 612 LEU A N 1
ATOM 4834 C CA . LEU A 1 612 ? -33.516 16.613 33.225 1.00 79.88 612 LEU A CA 1
ATOM 4835 C C . LEU A 1 612 ? -33.212 16.180 34.665 1.00 79.88 612 LEU A C 1
ATOM 4837 O O . LEU A 1 612 ? -33.962 16.511 35.584 1.00 79.88 612 LEU A O 1
ATOM 4841 N N . PHE A 1 613 ? -32.076 15.515 34.883 1.00 75.12 613 PHE A N 1
ATOM 4842 C CA . PHE A 1 613 ? -31.626 15.145 36.216 1.00 75.12 613 PHE A CA 1
ATOM 4843 C C . PHE A 1 613 ? -31.406 16.368 37.110 1.00 75.12 613 PHE A C 1
ATOM 4845 O O . PHE A 1 613 ? -31.897 16.365 38.232 1.00 75.12 613 PHE A O 1
ATOM 4852 N N . LEU A 1 614 ? -30.741 17.430 36.645 1.00 80.06 614 LEU A N 1
ATOM 4853 C CA . LEU A 1 614 ? -30.523 18.647 37.438 1.00 80.06 614 LEU A CA 1
ATOM 4854 C C . LEU A 1 614 ? -31.840 19.325 37.839 1.00 80.06 614 LEU A C 1
ATOM 4856 O O . LEU A 1 614 ? -31.975 19.775 38.980 1.00 80.06 614 LEU A O 1
ATOM 4860 N N . VAL A 1 615 ? -32.829 19.365 36.941 1.00 81.06 615 VAL A N 1
ATOM 4861 C CA . VAL A 1 615 ? -34.168 19.902 37.233 1.00 81.06 615 VAL A CA 1
ATOM 4862 C C . VAL A 1 615 ? -34.861 19.066 38.312 1.00 81.06 615 VAL A C 1
ATOM 4864 O O . VAL A 1 615 ? -35.363 19.614 39.299 1.00 81.06 615 VAL A O 1
ATOM 4867 N N . VAL A 1 616 ? -34.834 17.738 38.173 1.00 74.31 616 VAL A N 1
ATOM 4868 C CA . VAL A 1 616 ? -35.426 16.807 39.147 1.00 74.31 616 VAL A CA 1
ATOM 4869 C C . VAL A 1 616 ? -34.681 16.874 40.482 1.00 74.31 616 VAL A C 1
ATOM 4871 O O . VAL A 1 616 ? -35.305 16.974 41.536 1.00 74.31 616 VAL A O 1
ATOM 4874 N N . ALA A 1 617 ? -33.351 16.893 40.463 1.00 72.00 617 ALA A N 1
ATOM 4875 C CA . ALA A 1 617 ? -32.499 17.013 41.638 1.00 72.00 617 ALA A CA 1
ATOM 4876 C C . ALA A 1 617 ? -32.756 18.321 42.383 1.00 72.00 617 ALA A C 1
ATOM 4878 O O . ALA A 1 617 ? -32.868 18.302 43.605 1.00 72.00 617 ALA A O 1
ATOM 4879 N N . ARG A 1 618 ? -32.936 19.445 41.678 1.00 79.19 618 ARG A N 1
ATOM 4880 C CA . ARG A 1 618 ? -33.304 20.730 42.288 1.00 79.19 618 ARG A CA 1
ATOM 4881 C C . ARG A 1 618 ? -34.685 20.677 42.942 1.00 79.19 618 ARG A C 1
ATOM 4883 O O . ARG A 1 618 ? -34.854 21.188 44.051 1.00 79.19 618 ARG A O 1
ATOM 4890 N N . SER A 1 619 ? -35.662 20.041 42.294 1.00 72.44 619 SER A N 1
ATOM 4891 C CA . SER A 1 619 ? -36.997 19.822 42.871 1.00 72.44 619 SER A CA 1
ATOM 4892 C C . SER A 1 619 ? -36.927 18.966 44.144 1.00 72.44 619 SER A C 1
ATOM 4894 O O . SER A 1 619 ? -37.524 19.313 45.162 1.00 72.44 619 SER A O 1
ATOM 4896 N N . VAL A 1 620 ? -36.108 17.914 44.147 1.00 68.38 620 VAL A N 1
ATOM 4897 C CA . VAL A 1 620 ? -35.904 17.051 45.318 1.00 68.38 620 VAL A CA 1
ATOM 4898 C C . VAL A 1 620 ? -35.138 17.766 46.424 1.00 68.38 620 VAL A C 1
ATOM 4900 O O . VAL A 1 620 ? -35.592 17.763 47.564 1.00 68.38 620 VAL A O 1
ATOM 4903 N N . LEU A 1 621 ? -34.012 18.417 46.126 1.00 69.50 621 LEU A N 1
ATOM 4904 C CA . LEU A 1 621 ? -33.227 19.145 47.129 1.00 69.50 621 LEU A CA 1
ATOM 4905 C C . LEU A 1 621 ? -34.043 20.266 47.781 1.00 69.50 621 LEU A C 1
ATOM 4907 O O . LEU A 1 621 ? -33.933 20.462 48.988 1.00 69.50 621 LEU A O 1
ATOM 4911 N N . SER A 1 622 ? -34.888 20.963 47.015 1.00 70.00 622 SER A N 1
ATOM 4912 C CA . SER A 1 622 ? -35.780 21.994 47.567 1.00 70.00 622 SER A CA 1
ATOM 4913 C C . SER A 1 622 ? -36.920 21.417 48.414 1.00 70.00 622 SER A C 1
ATOM 4915 O O . SER A 1 622 ? -37.350 22.063 49.366 1.00 70.00 622 SER A O 1
ATOM 4917 N N . SER A 1 623 ? -37.360 20.188 48.132 1.00 65.38 623 SER A N 1
ATOM 4918 C CA . SER A 1 623 ? -38.445 19.517 48.865 1.00 65.38 623 SER A CA 1
ATOM 4919 C C . SER A 1 623 ? -37.971 18.723 50.093 1.00 65.38 623 SER A C 1
ATOM 4921 O O . SER A 1 623 ? -38.783 18.352 50.940 1.00 65.38 623 SER A O 1
ATOM 4923 N N . THR A 1 624 ? -36.666 18.450 50.229 1.00 50.00 624 THR A N 1
ATOM 4924 C CA . THR A 1 624 ? -36.157 17.429 51.162 1.00 50.00 624 THR A CA 1
ATOM 4925 C C . THR A 1 624 ? -35.223 18.006 52.234 1.00 50.00 624 THR A C 1
ATOM 4927 O O . THR A 1 624 ? -34.024 17.746 52.248 1.00 50.00 624 THR A O 1
ATOM 4930 N N . VAL A 1 625 ? -35.788 18.711 53.222 1.00 46.84 625 VAL A N 1
ATOM 4931 C CA . VAL A 1 625 ? -35.094 19.097 54.479 1.00 46.84 625 VAL A CA 1
ATOM 4932 C C . VAL A 1 625 ? -34.914 17.895 55.444 1.00 46.84 625 VAL A C 1
ATOM 4934 O O . VAL A 1 625 ? -34.296 18.007 56.500 1.00 46.84 625 VAL A O 1
ATOM 4937 N N . ARG A 1 626 ? -35.382 16.689 55.083 1.00 53.22 626 ARG A N 1
ATOM 4938 C CA . ARG A 1 626 ? -35.189 15.436 55.848 1.00 53.22 626 ARG A CA 1
ATOM 4939 C C . ARG A 1 626 ? -34.873 14.248 54.925 1.00 53.22 626 ARG A C 1
ATOM 4941 O O . ARG A 1 626 ? -35.723 13.389 54.719 1.00 53.22 626 ARG A O 1
ATOM 4948 N N . SER A 1 627 ? -33.681 14.189 54.326 1.00 56.12 627 SER A N 1
ATOM 4949 C CA . SER A 1 627 ? -33.317 13.060 53.449 1.00 56.12 627 SER A CA 1
ATOM 4950 C C . SER A 1 627 ? -32.810 11.845 54.235 1.00 56.12 627 SER A C 1
ATOM 4952 O O . SER A 1 627 ? -31.968 11.961 55.128 1.00 56.12 627 SER A O 1
ATOM 4954 N N . SER A 1 628 ? -33.334 10.666 53.889 1.00 68.56 628 SER A N 1
ATOM 4955 C CA . SER A 1 628 ? -32.859 9.365 54.370 1.00 68.56 628 SER A CA 1
ATOM 4956 C C . SER A 1 628 ? -31.423 9.090 53.879 1.00 68.56 628 SER A C 1
ATOM 4958 O O . SER A 1 628 ? -31.023 9.603 52.829 1.00 68.56 628 SER A O 1
ATOM 4960 N N . PRO A 1 629 ? -30.627 8.260 54.582 1.00 71.00 629 PRO A N 1
ATOM 4961 C CA . PRO A 1 629 ? -29.259 7.926 54.161 1.00 71.00 629 PRO A CA 1
ATOM 4962 C C . PRO A 1 629 ? -29.195 7.304 52.753 1.00 71.00 629 PRO A C 1
ATOM 4964 O O . PRO A 1 629 ? -28.227 7.523 52.028 1.00 71.00 629 PRO A O 1
ATOM 4967 N N . LEU A 1 630 ? -30.257 6.606 52.329 1.00 69.62 630 LEU A N 1
ATOM 4968 C CA . LEU A 1 630 ? -30.381 6.017 50.992 1.00 69.62 630 LEU A CA 1
ATOM 4969 C C . LEU A 1 630 ? -30.440 7.085 49.885 1.00 69.62 630 LEU A C 1
ATOM 4971 O O . LEU A 1 630 ? -29.784 6.944 48.858 1.00 69.62 630 LEU A O 1
ATOM 4975 N N . SER A 1 631 ? -31.185 8.173 50.109 1.00 72.00 631 SER A N 1
ATOM 4976 C CA . SER A 1 631 ? -31.306 9.279 49.149 1.00 72.00 631 SER A CA 1
ATOM 4977 C C . SER A 1 631 ? -29.963 9.982 48.919 1.00 72.00 631 SER A C 1
ATOM 4979 O O . SER A 1 631 ? -29.650 10.337 47.785 1.00 72.00 631 SER A O 1
ATOM 4981 N N . ARG A 1 632 ? -29.127 10.110 49.961 1.00 78.00 632 ARG A N 1
ATOM 4982 C CA . ARG A 1 632 ? -27.781 10.699 49.838 1.00 78.00 632 ARG A CA 1
ATOM 4983 C C . ARG A 1 632 ? -26.816 9.814 49.056 1.00 78.00 632 ARG A C 1
ATOM 4985 O O . ARG A 1 632 ? -26.091 10.337 48.219 1.00 78.00 632 ARG A O 1
ATOM 4992 N N . SER A 1 633 ? -26.808 8.502 49.305 1.00 76.88 633 SER A N 1
ATOM 4993 C CA . SER A 1 633 ? -25.943 7.573 48.557 1.00 76.88 633 SER A CA 1
ATOM 4994 C C . SER A 1 633 ? -26.338 7.520 47.077 1.00 76.88 633 SER A C 1
ATOM 4996 O O . SER A 1 633 ? -25.477 7.648 46.214 1.00 76.88 633 SER A O 1
ATOM 4998 N N . ILE A 1 634 ? -27.641 7.479 46.771 1.00 76.94 634 ILE A N 1
ATOM 4999 C CA . ILE A 1 634 ? -28.118 7.513 45.381 1.00 76.94 634 ILE A CA 1
ATOM 5000 C C . ILE A 1 634 ? -27.767 8.843 44.715 1.00 76.94 634 ILE A C 1
ATOM 5002 O O . ILE A 1 634 ? -27.300 8.835 43.586 1.00 76.94 634 ILE A O 1
ATOM 5006 N N . PHE A 1 635 ? -27.903 9.975 45.411 1.00 79.75 635 PHE A N 1
ATOM 5007 C CA . PHE A 1 635 ? -27.468 11.268 44.879 1.00 79.75 635 PHE A CA 1
ATOM 5008 C C . PHE A 1 635 ? -25.965 11.291 44.547 1.00 79.75 635 PHE A C 1
ATOM 5010 O O . PHE A 1 635 ? -25.604 11.734 43.461 1.00 79.75 635 PHE A O 1
ATOM 5017 N N . ARG A 1 636 ? -25.095 10.767 45.429 1.00 83.06 636 ARG A N 1
ATOM 5018 C CA . ARG A 1 636 ? -23.648 10.648 45.149 1.00 83.06 636 ARG A CA 1
ATOM 5019 C C . ARG A 1 636 ? -23.374 9.786 43.922 1.00 83.06 636 ARG A C 1
ATOM 5021 O O . ARG A 1 636 ? -22.558 10.168 43.092 1.00 83.06 636 ARG A O 1
ATOM 5028 N N . LEU A 1 637 ? -24.084 8.668 43.795 1.00 80.75 637 LEU A N 1
ATOM 5029 C CA . LEU A 1 637 ? -23.947 7.756 42.666 1.00 80.75 637 LEU A CA 1
ATOM 5030 C C . LEU A 1 637 ? -24.398 8.408 41.351 1.00 80.75 637 LEU A C 1
ATOM 5032 O O . LEU A 1 637 ? -23.714 8.258 40.342 1.00 80.75 637 LEU A O 1
ATOM 5036 N N . VAL A 1 638 ? -25.480 9.198 41.361 1.00 80.19 638 VAL A N 1
ATOM 5037 C CA . VAL A 1 638 ? -25.904 9.933 40.159 1.00 80.19 638 VAL A CA 1
ATOM 5038 C C . VAL A 1 638 ? -24.892 11.011 39.785 1.00 80.19 638 VAL A C 1
ATOM 5040 O O . VAL A 1 638 ? -24.549 11.140 38.616 1.00 80.19 638 VAL A O 1
ATOM 5043 N N . VAL A 1 639 ? -24.390 11.772 40.761 1.00 82.62 639 VAL A N 1
ATOM 5044 C CA . VAL A 1 639 ? -23.379 12.809 40.507 1.00 82.62 639 VAL A CA 1
ATOM 5045 C C . VAL A 1 639 ? -22.106 12.191 39.933 1.00 82.62 639 VAL A C 1
ATOM 5047 O O . VAL A 1 639 ? -21.599 12.705 38.942 1.00 82.62 639 VAL A O 1
ATOM 5050 N N . ALA A 1 640 ? -21.635 11.071 40.492 1.00 85.19 640 ALA A N 1
ATOM 5051 C CA . ALA A 1 640 ? -20.477 10.346 39.975 1.00 85.19 640 ALA A CA 1
ATOM 5052 C C . ALA A 1 640 ? -20.698 9.890 38.523 1.00 85.19 640 ALA A C 1
ATOM 5054 O O . ALA A 1 640 ? -19.880 10.208 37.663 1.00 85.19 640 ALA A O 1
ATOM 5055 N N . LEU A 1 641 ? -21.837 9.254 38.228 1.00 82.38 641 LEU A N 1
ATOM 5056 C CA . LEU A 1 641 ? -22.198 8.804 36.879 1.00 82.38 641 LEU A CA 1
ATOM 5057 C C . LEU A 1 641 ? -22.291 9.944 35.864 1.00 82.38 641 LEU A C 1
ATOM 5059 O O . LEU A 1 641 ? -21.709 9.859 34.787 1.00 82.38 641 LEU A O 1
ATOM 5063 N N . VAL A 1 642 ? -22.993 11.025 36.211 1.00 81.12 642 VAL A N 1
ATOM 5064 C CA . VAL A 1 642 ? -23.128 12.198 35.338 1.00 81.12 642 VAL A CA 1
ATOM 5065 C C . VAL A 1 642 ? -21.767 12.862 35.125 1.00 81.12 642 VAL A C 1
ATOM 5067 O O . VAL A 1 642 ? -21.452 13.244 34.003 1.00 81.12 642 VAL A O 1
ATOM 5070 N N . SER A 1 643 ? -20.932 12.961 36.165 1.00 84.06 643 SER A N 1
ATOM 5071 C CA . SER A 1 643 ? -19.592 13.547 36.045 1.00 84.06 643 SER A CA 1
ATOM 5072 C C . SER A 1 643 ? -18.655 12.707 35.175 1.00 84.06 643 SER A C 1
ATOM 5074 O O . SER A 1 643 ? -17.997 13.263 34.300 1.00 84.06 643 SER A O 1
ATOM 5076 N N . ALA A 1 644 ? -18.649 11.382 35.351 1.00 82.88 644 ALA A N 1
ATOM 5077 C CA . ALA A 1 644 ? -17.859 10.465 34.537 1.00 82.88 644 ALA A CA 1
ATOM 5078 C C . ALA A 1 644 ? -18.305 10.505 33.072 1.00 82.88 644 ALA A C 1
ATOM 5080 O O . ALA A 1 644 ? -17.470 10.508 32.173 1.00 82.88 644 ALA A O 1
ATOM 5081 N N . PHE A 1 645 ? -19.612 10.626 32.827 1.00 77.38 645 PHE A N 1
ATOM 5082 C CA . PHE A 1 645 ? -20.139 10.735 31.475 1.00 77.38 645 PHE A CA 1
ATOM 5083 C C . PHE A 1 645 ? -19.790 12.070 30.800 1.00 77.38 645 PHE A C 1
ATOM 5085 O O . PHE A 1 645 ? -19.372 12.086 29.643 1.00 77.38 645 PHE A O 1
ATOM 5092 N N . ILE A 1 646 ? -19.941 13.197 31.506 1.00 81.81 646 ILE A N 1
ATOM 5093 C CA . ILE A 1 646 ? -19.535 14.513 30.983 1.00 81.81 646 ILE A CA 1
ATOM 5094 C C . ILE A 1 646 ? -18.040 14.498 30.666 1.00 81.81 646 ILE A C 1
ATOM 5096 O O . ILE A 1 646 ? -17.639 14.948 29.597 1.00 81.81 646 ILE A O 1
ATOM 5100 N N . LEU A 1 647 ? -17.226 13.933 31.561 1.00 84.31 647 LEU A N 1
ATOM 5101 C CA . LEU A 1 647 ? -15.794 13.791 31.340 1.00 84.31 647 LEU A CA 1
ATOM 5102 C C . LEU A 1 647 ? -15.498 12.922 30.112 1.00 84.31 647 LEU A C 1
ATOM 5104 O O . LEU A 1 647 ? -14.702 13.334 29.275 1.00 84.31 647 LEU A O 1
ATOM 5108 N N . ARG A 1 648 ? -16.181 11.780 29.957 1.00 80.12 648 ARG A N 1
ATOM 5109 C CA . ARG A 1 648 ? -16.080 10.930 28.762 1.00 80.12 648 ARG A CA 1
ATOM 5110 C C . ARG A 1 648 ? -16.420 11.700 27.491 1.00 80.12 648 ARG A C 1
ATOM 5112 O O . ARG A 1 648 ? -15.680 11.610 26.525 1.00 80.12 648 ARG A O 1
ATOM 5119 N N . SER A 1 649 ? -17.495 12.485 27.514 1.00 77.94 649 SER A N 1
ATOM 5120 C CA . SER A 1 649 ? -17.938 13.280 26.361 1.00 77.94 649 SER A CA 1
ATOM 5121 C C . SER A 1 649 ? -16.921 14.360 25.982 1.00 77.94 649 SER A C 1
ATOM 5123 O O . SER A 1 649 ? -16.655 14.561 24.804 1.00 77.94 649 SER A O 1
ATOM 5125 N N . ILE A 1 650 ? -16.334 15.045 26.972 1.00 81.62 650 ILE A N 1
ATOM 5126 C CA . ILE A 1 650 ? -15.300 16.067 26.746 1.00 81.62 650 ILE A CA 1
ATOM 5127 C C . ILE A 1 650 ? -14.021 15.429 26.202 1.00 81.62 650 ILE A C 1
ATOM 5129 O O . ILE A 1 650 ? -13.470 15.929 25.228 1.00 81.62 650 ILE A O 1
ATOM 5133 N N . LEU A 1 651 ? -13.551 14.341 26.820 1.00 76.56 651 LEU A N 1
ATOM 5134 C CA . LEU A 1 651 ? -12.342 13.637 26.385 1.00 76.56 651 LEU A CA 1
ATOM 5135 C C . LEU A 1 651 ? -12.501 13.094 24.968 1.00 76.56 651 LEU A C 1
ATOM 5137 O O . LEU A 1 651 ? -11.595 13.235 24.157 1.00 76.56 651 LEU A O 1
ATOM 5141 N N . PHE A 1 652 ? -13.678 12.561 24.656 1.00 72.06 652 PHE A N 1
ATOM 5142 C CA . PHE A 1 652 ? -14.017 12.118 23.317 1.00 72.06 652 PHE A CA 1
ATOM 5143 C C . PHE A 1 652 ? -13.951 13.267 22.289 1.00 72.06 652 PHE A C 1
ATOM 5145 O O . PHE A 1 652 ? -13.290 13.147 21.263 1.00 72.06 652 PHE A O 1
ATOM 5152 N N . LEU A 1 653 ? -14.562 14.417 22.597 1.00 74.00 653 LEU A N 1
ATOM 5153 C CA . LEU A 1 653 ? -14.536 15.601 21.729 1.00 74.00 653 LEU A CA 1
ATOM 5154 C C . LEU A 1 653 ? -13.096 16.108 21.512 1.00 74.00 653 LEU A C 1
ATOM 5156 O O . LEU A 1 653 ? -12.738 16.502 20.407 1.00 74.00 653 LEU A O 1
ATOM 5160 N N . ILE A 1 654 ? -12.249 16.051 22.546 1.00 76.38 654 ILE A N 1
ATOM 5161 C CA . ILE A 1 654 ? -10.822 16.386 22.434 1.00 76.38 654 ILE A CA 1
ATOM 5162 C C . ILE A 1 654 ? -10.099 15.420 21.490 1.00 76.38 654 ILE A C 1
ATOM 5164 O O . ILE A 1 654 ? -9.345 15.889 20.644 1.00 76.38 654 ILE A O 1
ATOM 5168 N N . LEU A 1 655 ? -10.320 14.108 21.611 1.00 68.69 655 LEU A N 1
ATOM 5169 C CA . LEU A 1 655 ? -9.689 13.135 20.714 1.00 68.69 655 LEU A CA 1
ATOM 5170 C C . LEU A 1 655 ? -10.096 13.362 19.258 1.00 68.69 655 LEU A C 1
ATOM 5172 O O . LEU A 1 655 ? -9.230 13.349 18.393 1.00 68.69 655 LEU A O 1
ATOM 5176 N N . LEU A 1 656 ? -11.374 13.664 19.011 1.00 67.69 656 LEU A N 1
ATOM 5177 C CA . LEU A 1 656 ? -11.883 13.930 17.665 1.00 67.69 656 LEU A CA 1
ATOM 5178 C C . LEU A 1 656 ? -11.303 15.215 17.058 1.00 67.69 656 LEU A C 1
ATOM 5180 O O . LEU A 1 656 ? -11.037 15.267 15.865 1.00 67.69 656 LEU A O 1
ATOM 5184 N N . ILE A 1 657 ? -11.115 16.267 17.865 1.00 69.12 657 ILE A N 1
ATOM 5185 C CA . ILE A 1 657 ? -10.559 17.541 17.379 1.00 69.12 657 ILE A CA 1
ATOM 5186 C C . ILE A 1 657 ? -9.060 17.445 17.109 1.00 69.12 657 ILE A C 1
ATOM 5188 O O . ILE A 1 657 ? -8.570 18.106 16.196 1.00 69.12 657 ILE A O 1
ATOM 5192 N N . VAL A 1 658 ? -8.322 16.734 17.962 1.00 67.31 658 VAL A N 1
ATOM 5193 C CA . VAL A 1 658 ? -6.856 16.805 17.955 1.00 67.31 658 VAL A CA 1
ATOM 5194 C C . VAL A 1 658 ? -6.214 15.629 17.212 1.00 67.31 658 VAL A C 1
ATOM 5196 O O . VAL A 1 658 ? -4.997 15.625 17.071 1.00 67.31 658 VAL A O 1
ATOM 5199 N N . ASP A 1 659 ? -7.002 14.661 16.724 1.00 60.91 659 ASP A N 1
ATOM 5200 C CA . ASP A 1 659 ? -6.513 13.431 16.077 1.00 60.91 659 ASP A CA 1
ATOM 5201 C C . ASP A 1 659 ? -5.347 12.804 16.883 1.00 60.91 659 ASP A C 1
ATOM 5203 O O . ASP A 1 659 ? -4.318 12.392 16.353 1.00 60.91 659 ASP A O 1
ATOM 5207 N N . PHE A 1 660 ? -5.473 12.787 18.220 1.00 62.09 660 PHE A N 1
ATOM 5208 C CA . PHE A 1 660 ? -4.447 12.222 19.102 1.00 62.09 660 PHE A CA 1
ATOM 5209 C C . PHE A 1 660 ? -4.544 10.691 19.115 1.00 62.09 660 PHE A C 1
ATOM 5211 O O . PHE A 1 660 ? -5.420 10.132 19.772 1.00 62.09 660 PHE A O 1
ATOM 5218 N N . THR A 1 661 ? -3.582 10.016 18.489 1.00 60.91 661 THR A N 1
ATOM 5219 C CA . THR A 1 661 ? -3.467 8.546 18.425 1.00 60.91 661 THR A CA 1
ATOM 5220 C C . THR A 1 661 ? -2.521 7.971 19.479 1.00 60.91 661 THR A C 1
ATOM 5222 O O . THR A 1 661 ? -1.669 7.135 19.207 1.00 60.91 661 THR A O 1
ATOM 5225 N N . SER A 1 662 ? -2.614 8.453 20.720 1.00 72.25 662 SER A N 1
ATOM 5226 C CA . SER A 1 662 ? -1.737 7.972 21.791 1.00 72.25 662 SER A CA 1
ATOM 5227 C C . SER A 1 662 ? -2.470 7.044 22.758 1.00 72.25 662 SER A C 1
ATOM 5229 O O . SER A 1 662 ? -3.319 7.479 23.545 1.00 72.25 662 SER A O 1
ATOM 5231 N N . ASP A 1 663 ? -2.044 5.780 22.774 1.00 74.56 663 ASP A N 1
ATOM 5232 C CA . ASP A 1 663 ? -2.546 4.710 23.651 1.00 74.56 663 ASP A CA 1
ATOM 5233 C C . ASP A 1 663 ? -2.564 5.086 25.137 1.00 74.56 663 ASP A C 1
ATOM 5235 O O . ASP A 1 663 ? -3.425 4.649 25.902 1.00 74.56 663 ASP A O 1
ATOM 5239 N N . ILE A 1 664 ? -1.630 5.938 25.569 1.00 81.94 664 ILE A N 1
ATOM 5240 C CA . ILE A 1 664 ? -1.540 6.406 26.956 1.00 81.94 664 ILE A CA 1
ATOM 5241 C C . ILE A 1 664 ? -2.758 7.264 27.316 1.00 81.94 664 ILE A C 1
ATOM 5243 O O . ILE A 1 664 ? -3.343 7.095 28.389 1.00 81.94 664 ILE A O 1
ATOM 5247 N N . TYR A 1 665 ? -3.157 8.187 26.439 1.00 80.19 665 TYR A N 1
ATOM 5248 C CA . TYR A 1 665 ? -4.322 9.042 26.682 1.00 80.19 665 TYR A CA 1
ATOM 5249 C C . TYR A 1 665 ? -5.613 8.230 26.650 1.00 80.19 665 TYR A C 1
ATOM 5251 O O . TYR A 1 665 ? -6.518 8.478 27.456 1.00 80.19 665 TYR A O 1
ATOM 5259 N N . LEU A 1 666 ? -5.665 7.226 25.775 1.00 76.62 666 LEU A N 1
ATOM 5260 C CA . LEU A 1 666 ? -6.750 6.260 25.706 1.00 76.62 666 LEU A CA 1
ATOM 5261 C C . LEU A 1 666 ? -6.909 5.493 27.022 1.00 76.62 666 LEU A C 1
ATOM 5263 O O . LEU A 1 666 ? -7.981 5.490 27.634 1.00 76.62 666 LEU A O 1
ATOM 5267 N N . PHE A 1 667 ? -5.803 4.921 27.500 1.00 85.56 667 PHE A N 1
ATOM 5268 C CA . PHE A 1 667 ? -5.726 4.198 28.760 1.00 85.56 667 PHE A CA 1
ATOM 5269 C C . PHE A 1 667 ? -6.179 5.074 29.932 1.00 85.56 667 PHE A C 1
ATOM 5271 O O . PHE A 1 667 ? -7.050 4.672 30.704 1.00 85.56 667 PHE A O 1
ATOM 5278 N N . ILE A 1 668 ? -5.655 6.301 30.044 1.00 87.19 668 ILE A N 1
ATOM 5279 C CA . ILE A 1 668 ? -6.043 7.249 31.101 1.00 87.19 668 ILE A CA 1
ATOM 5280 C C . ILE A 1 668 ? -7.544 7.558 31.027 1.00 87.19 668 ILE A C 1
ATOM 5282 O O . ILE A 1 668 ? -8.223 7.600 32.056 1.00 87.19 668 ILE A O 1
ATOM 5286 N N . THR A 1 669 ? -8.084 7.742 29.823 1.00 83.38 669 THR A N 1
ATOM 5287 C CA . THR A 1 669 ? -9.500 8.061 29.626 1.00 83.38 669 THR A CA 1
ATOM 5288 C C . THR A 1 669 ? -10.409 6.916 30.063 1.00 83.38 669 THR A C 1
ATOM 5290 O O . THR A 1 669 ? -11.362 7.147 30.814 1.00 83.38 669 THR A O 1
ATOM 5293 N N . LEU A 1 670 ? -10.110 5.679 29.660 1.00 85.44 670 LEU A N 1
ATOM 5294 C CA . LEU A 1 670 ? -10.874 4.495 30.071 1.00 85.44 670 LEU A CA 1
ATOM 5295 C C . LEU A 1 670 ? -10.747 4.237 31.578 1.00 85.44 670 LEU A C 1
ATOM 5297 O O . LEU A 1 670 ? -11.749 3.981 32.250 1.00 85.44 670 LEU A O 1
ATOM 5301 N N . MET A 1 671 ? -9.547 4.412 32.138 1.00 90.44 671 MET A N 1
ATOM 5302 C CA . MET A 1 671 ? -9.316 4.303 33.579 1.00 90.44 671 MET A CA 1
ATOM 5303 C C . MET A 1 671 ? -10.183 5.283 34.376 1.00 90.44 671 MET A C 1
ATOM 5305 O O . MET A 1 671 ? -10.801 4.899 35.371 1.00 90.44 671 MET A O 1
ATOM 5309 N N . ILE A 1 672 ? -10.267 6.546 33.944 1.00 88.44 672 ILE A N 1
ATOM 5310 C CA . ILE A 1 672 ? -11.030 7.558 34.680 1.00 88.44 672 ILE A CA 1
ATOM 5311 C C . ILE A 1 672 ? -12.536 7.416 34.468 1.00 88.44 672 ILE A C 1
ATOM 5313 O O . ILE A 1 672 ? -13.307 7.539 35.421 1.00 88.44 672 ILE A O 1
ATOM 5317 N N . THR A 1 673 ? -12.967 7.186 33.230 1.00 85.62 673 THR A N 1
ATOM 5318 C CA . THR A 1 673 ? -14.391 7.262 32.877 1.00 85.62 673 THR A CA 1
ATOM 5319 C C . THR A 1 673 ? -15.151 5.965 33.133 1.00 85.62 673 THR A C 1
ATOM 5321 O O . THR A 1 673 ? -16.345 6.028 33.426 1.00 85.62 673 THR A O 1
ATOM 5324 N N . GLU A 1 674 ? -14.482 4.810 33.077 1.00 88.88 674 GLU A N 1
ATOM 5325 C CA . GLU A 1 674 ? -15.121 3.499 33.228 1.00 88.88 674 GLU A CA 1
ATOM 5326 C C . GLU A 1 674 ? -14.641 2.763 34.482 1.00 88.88 674 GLU A C 1
ATOM 5328 O O . GLU A 1 674 ? -15.461 2.483 35.357 1.00 88.88 674 GLU A O 1
ATOM 5333 N N . VAL A 1 675 ? -13.335 2.502 34.617 1.00 91.44 675 VAL A N 1
ATOM 5334 C CA . VAL A 1 675 ? -12.783 1.697 35.729 1.00 91.44 675 VAL A CA 1
ATOM 5335 C C . VAL A 1 675 ? -13.041 2.368 37.079 1.00 91.44 675 VAL A C 1
ATOM 5337 O O . VAL A 1 675 ? -13.695 1.797 37.950 1.00 91.44 675 VAL A O 1
ATOM 5340 N N . PHE A 1 676 ? -12.622 3.626 37.269 1.00 90.94 676 PHE A N 1
ATOM 5341 C CA . PHE A 1 676 ? -12.865 4.313 38.545 1.00 90.94 676 PHE A CA 1
ATOM 5342 C C . PHE A 1 676 ? -14.351 4.472 38.864 1.00 90.94 676 PHE A C 1
ATOM 5344 O O . PHE A 1 676 ? -14.733 4.460 40.037 1.00 90.94 676 PHE A O 1
ATOM 5351 N N . LEU A 1 677 ? -15.199 4.589 37.844 1.00 88.44 677 LEU A N 1
ATOM 5352 C CA . LEU A 1 677 ? -16.641 4.657 38.022 1.00 88.44 677 LEU A CA 1
ATOM 5353 C C . LEU A 1 677 ? -17.213 3.310 38.489 1.00 88.44 677 LEU A C 1
ATOM 5355 O O . LEU A 1 677 ? -17.960 3.280 39.469 1.00 88.44 677 LEU A O 1
ATOM 5359 N N . ALA A 1 678 ? -16.852 2.207 37.830 1.00 88.38 678 ALA A N 1
ATOM 5360 C CA . ALA A 1 678 ? -17.266 0.857 38.210 1.00 88.38 678 ALA A CA 1
ATOM 5361 C C . ALA A 1 678 ? -16.788 0.508 39.628 1.00 88.38 678 ALA A C 1
ATOM 5363 O O . ALA A 1 678 ? -17.570 0.020 40.456 1.00 88.38 678 ALA A O 1
ATOM 5364 N N . PHE A 1 679 ? -15.547 0.868 39.952 1.00 90.50 679 PHE A N 1
ATOM 5365 C CA . PHE A 1 679 ? -14.983 0.736 41.288 1.00 90.50 679 PHE A CA 1
ATOM 5366 C C . PHE A 1 679 ? -15.750 1.563 42.333 1.00 90.50 679 PHE A C 1
ATOM 5368 O O . PHE A 1 679 ? -16.136 1.046 43.386 1.00 90.50 679 PHE A O 1
ATOM 5375 N N . PHE A 1 680 ? -16.044 2.839 42.047 1.00 88.81 680 PHE A N 1
ATOM 5376 C CA . PHE A 1 680 ? -16.795 3.716 42.953 1.00 88.81 680 PHE A CA 1
ATOM 5377 C C . PHE A 1 680 ? -18.209 3.188 43.225 1.00 88.81 680 PHE A C 1
ATOM 5379 O O . PHE A 1 680 ? -18.659 3.163 44.375 1.00 88.81 680 PHE A O 1
ATOM 5386 N N . ILE A 1 681 ? -18.893 2.716 42.181 1.00 84.50 681 ILE A N 1
ATOM 5387 C CA . ILE A 1 681 ? -20.215 2.090 42.281 1.00 84.50 681 ILE A CA 1
ATOM 5388 C C . ILE A 1 681 ? -20.144 0.839 43.165 1.00 84.50 681 ILE A C 1
ATOM 5390 O O . ILE A 1 681 ? -20.957 0.678 44.079 1.00 84.50 681 ILE A O 1
ATOM 5394 N N . SER A 1 682 ? -19.134 -0.007 42.953 1.00 86.06 682 SER A N 1
ATOM 5395 C CA . SER A 1 682 ? -18.897 -1.208 43.760 1.00 86.06 682 SER A CA 1
ATOM 5396 C C . SER A 1 682 ? -18.662 -0.873 45.237 1.00 86.06 682 SER A C 1
ATOM 5398 O O . SER A 1 682 ? -19.222 -1.528 46.123 1.00 86.06 682 SER A O 1
ATOM 5400 N N . ILE A 1 683 ? -17.894 0.183 45.532 1.00 86.19 683 ILE A N 1
ATOM 5401 C CA . ILE A 1 683 ? -17.648 0.648 46.904 1.00 86.19 683 ILE A CA 1
ATOM 5402 C C . ILE A 1 683 ? -18.919 1.183 47.559 1.00 86.19 683 ILE A C 1
ATOM 5404 O O . ILE A 1 683 ? -19.241 0.754 48.668 1.00 86.19 683 ILE A O 1
ATOM 5408 N N . GLU A 1 684 ? -19.637 2.117 46.927 1.00 82.56 684 GLU A N 1
ATOM 5409 C CA . GLU A 1 684 ? -20.841 2.723 47.519 1.00 82.56 684 GLU A CA 1
ATOM 5410 C C . GLU A 1 684 ? -21.892 1.650 47.844 1.00 82.56 684 GLU A C 1
ATOM 5412 O O . GLU A 1 684 ? -22.520 1.683 48.910 1.00 82.56 684 GLU A O 1
ATOM 5417 N N . TYR A 1 685 ? -22.021 0.634 46.985 1.00 76.00 685 TYR A N 1
ATOM 5418 C CA . TYR A 1 685 ? -22.912 -0.492 47.243 1.00 76.00 685 TYR A CA 1
ATOM 5419 C C . TYR A 1 685 ? -22.441 -1.407 48.370 1.00 76.00 685 TYR A C 1
ATOM 5421 O O . TYR A 1 685 ? -23.256 -1.801 49.215 1.00 76.00 685 TYR A O 1
ATOM 5429 N N . ASN A 1 686 ? -21.142 -1.697 48.447 1.00 75.38 686 ASN A N 1
ATOM 5430 C CA . ASN A 1 686 ? -20.584 -2.489 49.538 1.00 75.38 686 ASN A CA 1
ATOM 5431 C C . ASN A 1 686 ? -20.668 -1.752 50.885 1.00 75.38 686 ASN A C 1
ATOM 5433 O O . ASN A 1 686 ? -21.030 -2.355 51.895 1.00 75.38 686 ASN A O 1
ATOM 5437 N N . GLN A 1 687 ? -20.437 -0.437 50.930 1.00 76.31 687 GLN A N 1
ATOM 5438 C CA . GLN A 1 687 ? -20.568 0.361 52.156 1.00 76.31 687 GLN A CA 1
ATOM 5439 C C . GLN A 1 687 ? -22.007 0.378 52.693 1.00 76.31 687 GLN A C 1
ATOM 5441 O O . GLN A 1 687 ? -22.221 0.218 53.899 1.00 76.31 687 GLN A O 1
ATOM 5446 N N . ALA A 1 688 ? -23.007 0.502 51.813 1.00 63.91 688 ALA A N 1
ATOM 5447 C CA . ALA A 1 688 ? -24.416 0.415 52.200 1.00 63.91 688 ALA A CA 1
ATOM 5448 C C . ALA A 1 688 ? -24.783 -0.963 52.791 1.00 63.91 688 ALA A C 1
ATOM 5450 O O . ALA A 1 688 ? -25.672 -1.065 53.644 1.00 63.91 688 ALA A O 1
ATOM 5451 N N . PHE A 1 689 ? -24.089 -2.021 52.365 1.00 64.12 689 PHE A N 1
ATOM 5452 C CA . PHE A 1 689 ? -24.240 -3.372 52.894 1.00 64.12 689 PHE A CA 1
ATOM 5453 C C . PHE A 1 689 ? -23.548 -3.558 54.253 1.00 64.12 689 PHE A C 1
ATOM 5455 O O . PHE A 1 689 ? -24.201 -3.986 55.210 1.00 64.12 689 PHE A O 1
ATOM 5462 N N . TYR A 1 690 ? -22.272 -3.177 54.382 1.00 64.44 690 TYR A N 1
ATOM 5463 C CA . TYR A 1 690 ? -21.545 -3.263 55.655 1.00 64.44 690 TYR A CA 1
ATOM 5464 C C . TYR A 1 690 ? -22.213 -2.431 56.753 1.00 64.44 690 TYR A C 1
ATOM 5466 O O . TYR A 1 690 ? -22.316 -2.889 57.891 1.00 64.44 690 TYR A O 1
ATOM 5474 N N . GLY A 1 691 ? -22.772 -1.267 56.407 1.00 63.06 691 GLY A N 1
ATOM 5475 C CA . GLY A 1 691 ? -23.573 -0.470 57.335 1.00 63.06 691 GLY A CA 1
ATOM 5476 C C . GLY A 1 691 ? -24.774 -1.233 57.911 1.00 63.06 691 GLY A C 1
ATOM 5477 O O . GLY A 1 691 ? -25.039 -1.141 59.109 1.00 63.06 691 GLY A O 1
ATOM 5478 N N . LYS A 1 692 ? -25.465 -2.049 57.099 1.00 61.44 692 LYS A N 1
ATOM 5479 C CA . LYS A 1 692 ? -26.590 -2.888 57.558 1.00 61.44 692 LYS A CA 1
ATOM 5480 C C . LYS A 1 692 ? -26.138 -4.091 58.383 1.00 61.44 692 LYS A C 1
ATOM 5482 O O . LYS A 1 692 ? -26.806 -4.440 59.353 1.00 61.44 692 LYS A O 1
ATOM 5487 N N . LEU A 1 693 ? -25.010 -4.713 58.036 1.00 57.78 693 LEU A N 1
ATOM 5488 C CA . LEU A 1 693 ? -24.431 -5.798 58.836 1.00 57.78 693 LEU A CA 1
ATOM 5489 C C . LEU A 1 693 ? -24.025 -5.310 60.231 1.00 57.78 693 LEU A C 1
ATOM 5491 O O . LEU A 1 693 ? -24.392 -5.934 61.223 1.00 57.78 693 LEU A O 1
ATOM 5495 N N . ILE A 1 694 ? -23.345 -4.164 60.321 1.00 61.25 694 ILE A N 1
ATOM 5496 C CA . ILE A 1 694 ? -22.919 -3.574 61.599 1.00 61.25 694 ILE A CA 1
ATOM 5497 C C . ILE A 1 694 ? -24.137 -3.171 62.452 1.00 61.25 694 ILE A C 1
ATOM 5499 O O . ILE A 1 694 ? -24.144 -3.374 63.670 1.00 61.25 694 ILE A O 1
ATOM 5503 N N . GLN A 1 695 ? -25.209 -2.668 61.832 1.00 56.81 695 GLN A N 1
ATOM 5504 C CA . GLN A 1 695 ? -26.462 -2.373 62.539 1.00 56.81 695 GLN A CA 1
ATOM 5505 C C . GLN A 1 695 ? -27.165 -3.638 63.058 1.00 56.81 695 GLN A C 1
ATOM 5507 O O . GLN A 1 695 ? -27.614 -3.658 64.200 1.00 56.81 695 GLN A O 1
ATOM 5512 N N . ASN A 1 696 ? -27.200 -4.725 62.286 1.00 54.44 696 ASN A N 1
ATOM 5513 C CA . ASN A 1 696 ? -27.808 -5.978 62.746 1.00 54.44 696 ASN A CA 1
ATOM 5514 C C . ASN A 1 696 ? -26.990 -6.649 63.867 1.00 54.44 696 ASN A C 1
ATOM 5516 O O . ASN A 1 696 ? -27.564 -7.198 64.807 1.00 54.44 696 ASN A O 1
ATOM 5520 N N . VAL A 1 697 ? -25.656 -6.555 63.832 1.00 57.34 697 VAL A N 1
ATOM 5521 C CA . VAL A 1 697 ? -24.786 -7.087 64.898 1.00 57.34 697 VAL A CA 1
ATOM 5522 C C . VAL A 1 697 ? -24.920 -6.274 66.195 1.00 57.34 697 VAL A C 1
ATOM 5524 O O . VAL A 1 697 ? -24.984 -6.856 67.275 1.00 57.34 697 VAL A O 1
ATOM 5527 N N . SER A 1 698 ? -25.058 -4.946 66.113 1.00 49.53 698 SER A N 1
ATOM 5528 C CA . SER A 1 698 ? -25.223 -4.084 67.300 1.00 49.53 698 SER A CA 1
ATOM 5529 C C . SER A 1 698 ? -26.602 -4.194 67.972 1.00 49.53 698 SER A C 1
ATOM 5531 O O . SER A 1 698 ? -26.686 -4.108 69.197 1.00 49.53 698 SER A O 1
ATOM 5533 N N . VAL A 1 699 ? -27.678 -4.479 67.227 1.00 51.19 699 VAL A N 1
ATOM 5534 C CA . VAL A 1 699 ? -29.019 -4.724 67.810 1.00 51.19 699 VAL A CA 1
ATOM 5535 C C . VAL A 1 699 ? -29.083 -6.055 68.576 1.00 51.19 699 VAL A C 1
ATOM 5537 O O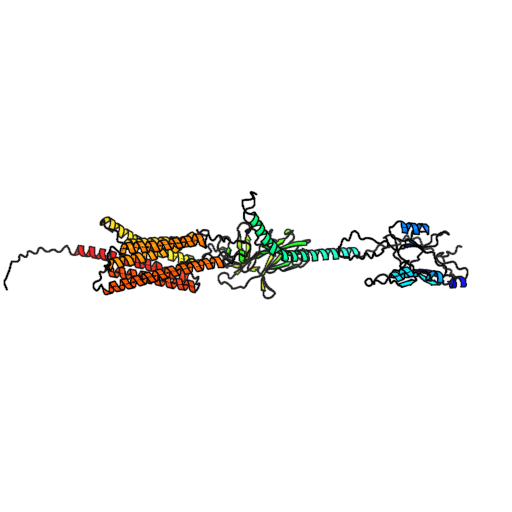 . VAL A 1 699 ? -29.823 -6.182 69.554 1.00 51.19 699 VAL A O 1
ATOM 5540 N N . THR A 1 700 ? -28.243 -7.027 68.217 1.00 47.91 700 THR A N 1
ATOM 5541 C CA . THR A 1 700 ? -28.194 -8.322 68.915 1.00 47.91 700 THR A CA 1
ATOM 5542 C C . THR A 1 700 ? -27.429 -8.251 70.248 1.00 47.91 700 THR A C 1
ATOM 5544 O O . THR A 1 700 ? -27.588 -9.129 71.089 1.00 47.91 700 THR A O 1
ATOM 5547 N N . HIS A 1 701 ? -26.652 -7.188 70.496 1.00 47.75 701 HIS A N 1
ATOM 5548 C CA . HIS A 1 701 ? -25.868 -7.044 71.732 1.00 47.75 701 HIS A CA 1
ATOM 5549 C C . HIS A 1 701 ? -26.574 -6.229 72.840 1.00 47.75 701 HIS A C 1
ATOM 5551 O O . HIS A 1 701 ? -26.161 -6.293 73.996 1.00 47.75 701 HIS A O 1
ATOM 5557 N N . ASN A 1 702 ? -27.665 -5.514 72.526 1.00 46.88 702 ASN A N 1
ATOM 5558 C CA . ASN A 1 702 ? -28.435 -4.717 73.500 1.00 46.88 702 ASN A CA 1
ATOM 5559 C C . ASN A 1 702 ? -29.749 -5.374 73.970 1.00 46.88 702 ASN A C 1
ATOM 5561 O O . ASN A 1 702 ? -30.504 -4.762 74.721 1.00 46.88 702 ASN A O 1
ATOM 5565 N N . SER A 1 703 ? -30.035 -6.616 73.567 1.00 43.94 703 SER A N 1
ATOM 5566 C CA . SER A 1 703 ? -31.248 -7.353 73.972 1.00 43.94 703 SER A CA 1
ATOM 5567 C C . SER A 1 703 ? -31.033 -8.364 75.113 1.00 43.94 703 SER A C 1
ATOM 5569 O O . SER A 1 703 ? -31.942 -9.130 75.424 1.00 43.94 703 SER A O 1
ATOM 5571 N N . SER A 1 704 ? -29.885 -8.339 75.804 1.00 43.81 704 SER A N 1
ATOM 5572 C CA . SER A 1 704 ? -29.588 -9.222 76.952 1.00 43.81 704 SER A CA 1
ATOM 5573 C C . SER A 1 704 ? -29.572 -8.533 78.327 1.00 43.81 704 SER A C 1
ATOM 5575 O O . SER A 1 704 ? -29.128 -9.129 79.307 1.00 43.81 704 SER A O 1
ATOM 5577 N N . THR A 1 705 ? -30.129 -7.326 78.453 1.00 46.41 705 THR A N 1
ATOM 5578 C CA . THR A 1 705 ? -30.305 -6.648 79.752 1.00 46.41 705 THR A CA 1
ATOM 5579 C C . THR A 1 705 ? -31.730 -6.125 79.925 1.00 46.41 705 THR A C 1
ATOM 5581 O O . THR A 1 705 ? -31.964 -4.930 80.061 1.00 46.41 705 THR A O 1
ATOM 5584 N N . HIS A 1 706 ? -32.708 -7.037 79.978 1.00 41.25 706 HIS A N 1
ATOM 5585 C CA . HIS A 1 706 ? -33.964 -6.749 80.671 1.00 41.25 706 HIS A CA 1
ATOM 5586 C C . HIS A 1 706 ? -33.890 -7.304 82.093 1.00 41.25 706 HIS A C 1
ATOM 5588 O O . HIS A 1 706 ? -34.118 -8.483 82.358 1.00 41.25 706 HIS A O 1
ATOM 5594 N N . GLN A 1 707 ? -33.530 -6.396 83.002 1.00 40.22 707 GLN A N 1
ATOM 5595 C CA . GLN A 1 707 ? -33.777 -6.500 84.429 1.00 40.22 707 GLN A CA 1
ATOM 5596 C C . GLN A 1 707 ? -35.258 -6.796 84.687 1.00 40.22 707 GLN A C 1
ATOM 5598 O O . GLN A 1 707 ? -36.158 -6.119 84.184 1.00 40.22 707 GLN A O 1
ATOM 5603 N N . SER A 1 708 ? -35.473 -7.780 85.549 1.00 42.84 708 SER A N 1
ATOM 5604 C CA . SER A 1 708 ? -36.618 -7.910 86.436 1.00 42.84 708 SER A CA 1
ATOM 5605 C C . SER A 1 708 ? -36.775 -6.639 87.281 1.00 42.84 708 SER A C 1
ATOM 5607 O O . SER A 1 708 ? -36.031 -6.428 88.238 1.00 42.84 708 SER A O 1
ATOM 5609 N N . GLY A 1 709 ? -37.742 -5.799 86.919 1.00 38.84 709 GLY A N 1
ATOM 5610 C CA . GLY A 1 709 ? -38.155 -4.619 87.671 1.00 38.84 709 GLY A CA 1
ATOM 5611 C C . GLY A 1 709 ? -39.671 -4.609 87.813 1.00 38.84 709 GLY A C 1
ATOM 5612 O O . GLY A 1 709 ? -40.384 -4.149 86.929 1.00 38.84 709 GLY A O 1
ATOM 5613 N N . ILE A 1 710 ? -40.154 -5.155 88.927 1.00 47.94 710 ILE A N 1
ATOM 5614 C CA . ILE A 1 710 ? -41.528 -4.990 89.399 1.00 47.94 710 ILE A CA 1
ATOM 5615 C C . ILE A 1 710 ? -41.695 -3.518 89.789 1.00 47.94 710 ILE A C 1
ATOM 5617 O O . ILE A 1 710 ? -41.100 -3.073 90.767 1.00 47.94 710 ILE A O 1
ATOM 5621 N N . GLN A 1 711 ? -42.520 -2.772 89.058 1.00 37.78 711 GLN A N 1
ATOM 5622 C CA . GLN A 1 711 ? -43.120 -1.532 89.548 1.00 37.78 711 GLN A CA 1
ATOM 5623 C C . GLN A 1 711 ? -44.612 -1.523 89.217 1.00 37.78 711 GLN A C 1
ATOM 5625 O O . GLN A 1 711 ? -45.030 -1.319 88.081 1.00 37.78 711 GLN A O 1
ATOM 5630 N N . LEU A 1 712 ? -45.402 -1.765 90.262 1.00 43.47 712 LEU A N 1
ATOM 5631 C CA . LEU A 1 712 ? -46.797 -1.366 90.360 1.00 43.47 712 LEU A CA 1
ATOM 5632 C C . LEU A 1 712 ? -46.858 0.152 90.589 1.00 43.47 712 LEU A C 1
ATOM 5634 O O . LEU A 1 712 ? -46.357 0.645 91.596 1.00 43.47 712 LEU A O 1
ATOM 5638 N N . ALA A 1 713 ? -47.537 0.860 89.696 1.00 36.62 713 ALA A N 1
ATOM 5639 C CA . ALA A 1 713 ? -48.193 2.138 89.956 1.00 36.62 713 ALA A CA 1
ATOM 5640 C C . ALA A 1 713 ? -49.555 2.044 89.245 1.00 36.62 713 ALA A C 1
ATOM 5642 O O . ALA A 1 713 ? -49.622 1.632 88.093 1.00 36.62 713 ALA A O 1
ATOM 5643 N N . GLY A 1 714 ? -50.693 2.256 89.897 1.00 34.09 714 GLY A N 1
ATOM 5644 C CA . GLY A 1 714 ? -50.953 3.337 90.837 1.00 34.09 714 GLY A CA 1
ATOM 5645 C C . GLY A 1 714 ? -51.769 4.368 90.074 1.00 34.09 714 GLY A C 1
ATOM 5646 O O . GLY A 1 714 ? -51.214 5.224 89.397 1.00 34.09 714 GLY A O 1
ATOM 5647 N N . SER A 1 715 ? -53.092 4.209 90.109 1.00 39.84 715 SER A N 1
ATOM 5648 C CA . SER A 1 715 ? -54.028 5.133 89.481 1.00 39.84 715 SER A CA 1
ATOM 5649 C C . SER A 1 715 ? -54.096 6.423 90.288 1.00 39.84 715 SER A C 1
ATOM 5651 O O . SER A 1 715 ? -54.435 6.383 91.470 1.00 39.84 715 SER A O 1
ATOM 5653 N N . THR A 1 716 ? -53.903 7.557 89.634 1.00 38.66 716 THR A N 1
ATOM 5654 C CA . THR A 1 716 ? -54.411 8.841 90.113 1.00 38.66 716 THR A CA 1
ATOM 5655 C C . THR A 1 716 ? -54.943 9.608 88.915 1.00 38.66 716 THR A C 1
ATOM 5657 O O . THR A 1 716 ? -54.196 10.210 88.149 1.00 38.66 716 THR A O 1
ATOM 5660 N N . HIS A 1 717 ? -56.261 9.523 88.750 1.00 38.03 717 HIS A N 1
ATOM 5661 C CA . HIS A 1 717 ? -57.063 10.645 88.288 1.00 38.03 717 HIS A CA 1
ATOM 5662 C C . HIS A 1 717 ? -56.877 11.789 89.285 1.00 38.03 717 HIS A C 1
ATOM 5664 O O . HIS A 1 717 ? -56.981 11.541 90.484 1.00 38.03 717 HIS A O 1
ATOM 5670 N N . ASP A 1 718 ? -56.704 13.018 88.808 1.00 43.44 718 ASP A N 1
ATOM 5671 C CA . ASP A 1 718 ? -57.228 14.149 89.559 1.00 43.44 718 ASP A CA 1
ATOM 5672 C C . ASP A 1 718 ? -57.736 15.266 88.651 1.00 43.44 718 ASP A C 1
ATOM 5674 O O . ASP A 1 718 ? -57.189 15.561 87.587 1.00 43.44 718 ASP A O 1
ATOM 5678 N N . LEU A 1 719 ? -58.853 15.824 89.101 1.00 39.53 719 LEU A N 1
ATOM 5679 C CA . LEU A 1 719 ? -59.546 16.986 88.577 1.00 39.53 719 LEU A CA 1
ATOM 5680 C C . LEU A 1 719 ? -58.772 18.261 88.939 1.00 39.53 719 LEU A C 1
ATOM 5682 O O . LEU A 1 719 ? -58.767 18.642 90.107 1.00 39.53 719 LEU A O 1
ATOM 5686 N N . ARG A 1 720 ? -58.227 18.965 87.944 1.00 35.94 720 ARG A N 1
ATOM 5687 C CA . ARG A 1 720 ? -58.478 20.392 87.649 1.00 35.94 720 ARG A CA 1
ATOM 5688 C C . ARG A 1 720 ? -57.579 20.902 86.538 1.00 35.94 720 ARG A C 1
ATOM 5690 O O . ARG A 1 720 ? -56.362 20.631 86.600 1.00 35.94 720 ARG A O 1
#

pLDDT: mean 72.31, std 16.58, range [25.66, 95.81]

Sequence (720 aa):
MECYLDTRRGVCEDKEECEEKGGECSDLNLDSLVVSLPPRESLYGACYTTGAAYSSAELTSPIFDSRNEFFPTCSAEEEDRVAGCYKDAIYTKEDCKEYGAEEEGRKGVWIEPSKNEKECLAKKGCWVPHEKDVFERKLWFRDEEACDCYGGITEEIFSWTPGVWVGGKAIPLNWVPETVKPDYEWKESLSLVKIEDWVRGAAERSFGFLLKSQLICDTNYLSSSLSSVVCDCYSDEDIGVEGISGECFADNPETQINYGLVCAGEKLHIKGPSNFINFEVDSISDLCTEVSVYLIQGSWYRYATRPVTATFEFAEITPKGTVLNSNGATVGEVVGNGGRVEFEYPKRVRSMRTCLLVSDLLADPKYPVHDMAVIFPGKGYLSPLGIEDDLEEIVQDSRMFWCLNVTQKFDESLPLFPIIRSEDYEDDDDGLSHQTKSLVYTLAACYCFDLFLLLLYLGVTLQNYLKNKGILPLVSWLGVIFAVLCVFRIAFCFVYLDDQFEDNELSYFVLFEIPTFLLMSGIILVIGLFLKLSNAEDSKSRPFVAVALGVIWSIFVVVVVVYSEVLLNDEDETVCEGRIQSDNSEQEDNIRTFMIAYQSTVIALIIGFALLFLVVARSVLSSTVRSSPLSRSIFRLVVALVSAFILRSILFLILLIVDFTSDIYLFITLMITEVFLAFFISIEYNQAFYGKLIQNVSVTHNSSTHQSGIQLAGSTHDLR

Secondary structure (DSSP, 8-state):
------TTS---SSHHHHHHT-EEEEESS-S--S-PPPSSS----EEEE--EE---TT---TTS-S---PPEE--TTSEEETTEEE-TT--SHHHHHHHHHHSTT--EEEEPPPSSHHHHHT-EEEE---SS--S----B---HHHHHHTT-EEEESEEEEE---PPP-PPPP---------S--------HHHHHHHHHHHHHHHHHHHHHHHHHHHHHHHHHHHHHHHHHHT--TTS--TT--S-TTTS--EEEEEEEEEETT--EEEE-SSEEEEE-TTSBSSSEEEEEEEEE-GGGGS-------SS--------TTEEE-TTS-EEEEE-S-EEEEEESSGGGB-EEEEEEEPP-----TT--EEEEEEEPTTT-SEEE---GGG-EEEEETTEEEEEEEEES--SS--EEEEEEE-TTTTT--SSS-HHHHHHHHHHHHHHHHHHHHHHHHHHHHHHHHHHHT-PPPHHHHHHHHHHHHHHHHHHHHHHTTTTTTTT-HHHHHHHHHHHHHHHHHHHHHHHHHHHHHTTS-HHHHHHHHHHHHHHHHHHHHHHHHHIIIIIIS-----S-TTS----THHHHHHHHHHHHHHHHHHHHHHHHHHHHHHHHHHHHHHH-SS--HHHHHHHHHHHHHHHHHHHHHHHHHHHHHHT---HHHHHHHHIIIIIHHHHHHHHHHHHHHHHHHHHHHHHHHSSS----------------

Organism: NCBI:txid180227

=== Feature glossary ===
Legend for the data blocks above and below:

— What the protein is —

The amino-acid sequence is the protein's primary structure: the linear order of residues from the N-terminus to the C-terminus, written in one-letter code. Everything else here — the 3D coordinates, the secondary structure, the domain annotations — is ultimately a consequence of this string.

Functional annotations link the protein to curated databases. InterPro entries identify conserved domains and families by matching the sequence against member-database signatures (Pfam, PROSITE, CDD, …). Gene Ontology (GO) terms describe molecular function, biological process, and cellular component in a controlled vocabulary. CATH places the structure in a hierarchical fold classification (Class/Architecture/Topology/Homologous-superfamily). The organism is the source species.

— Where its atoms are —

Atomic coordinates in PDBx/mmCIF format — the same representation the Protein Data Bank distributes. Each line of the _atom_site loop places one backbone atom in Cartesian space (units: ångströms, origin: arbitrary).

The six renders are orthographic views along the three Cartesian axes in both directions. Representation (cartoon, sticks, or surface) and color scheme (sequence-rainbow or by-chain) vary across proteins so the training set covers all the common visualization conventions.

— Local backbone conformation —

Eight-state secondary structure (DSSP): H is the canonical α-helix, G the tighter 3₁₀-helix, I the wider π-helix; E/B are β-structure, T and S are turns and bends, and '-' is everything else. DSSP derives these from the pattern of main-chain N–H···O=C hydrogen bonds, not from the sequence.

Three-state secondary structure (P-SEA) collapses the eight DSSP classes into helix (a), strand (b), and coil (c). P-SEA assigns these from Cα geometry alone — distances and angles — without requiring backbone oxygens, so it works on any Cα trace.

φ (phi) and ψ (psi) are the two rotatable backbone dihedrals per residue: φ is the C(i-1)–N–Cα–C torsion, ψ is the N–Cα–C–N(i+1) torsion, both in degrees on (−180°, 180°]. α-helical residues cluster near (−60°, −45°); β-strand residues near (−120°, +130°). A Ramachandran plot is simply a scatter of (φ, ψ) for every residue.

— Global shape and packing —

The geometric summary reports three shape descriptors. Rg (radius of gyration) measures how spread out the Cα atoms are about their centre of mass; compact globular proteins have small Rg, elongated or unfolded ones large. Cα contacts (<8 Å, |i−j|>4) count long-range residue pairs in spatial proximity — high for tightly packed folds, near zero for rods or random coil. The bounding-box extents give the protein's footprint along x, y, z in Å.

SASA measures how much of the protein is reachable by solvent. It is computed by rolling a water-sized probe over the atomic surface and summing the exposed area (Å²). Per-residue SASA distinguishes core (buried, low SASA) from surface (exposed, high SASA) residues; total SASA is a whole-molecule size measure.

Plot images: a contact map (which residues are close in 3D, as an N×N binary image), a Ramachandran scatter (backbone torsion angles, revealing secondary-structure composition at a glance), and — for AlphaFold structures — a PAE heatmap (pairwise prediction confidence).

— Structural neighborhood —

A 3Di character summarizes, for each residue, the relative orientation of the Cα frame of its nearest spatial neighbor. Because it encodes fold topology rather than chemistry, 3Di alignments detect remote structural similarity that sequence alignment misses.

The Foldseek neighbor list gives the closest experimentally determined structures in the PDB, ranked by structural alignment. TM-score near 1 means near-identical fold; near 0.3 means only rough topology match. This is how one finds what a novel AlphaFold prediction most resembles in the solved-structure universe.

— Confidence and disorder —

For AlphaFold models, the B-factor field carries pLDDT — the model's own estimate of local accuracy on a 0–100 scale. Regions with pLDDT<50 should be treated as essentially unmodeled; they often correspond to intrinsically disordered segments.

Crystallographic B-factors measure how much each atom's electron density is smeared out, in Å². They rise in mobile loops and surface residues and fall in the buried interior. In AlphaFold models this column is repurposed to hold pLDDT instead.

Predicted Aligned Error (PAE) is an AlphaFold confidence matrix: entry (i, j) is the expected error in the position of residue j, in ångströms, when the prediction is superimposed on the true structure at residue i. Low PAE within a block of residues means that block is internally rigid and well-predicted; high PAE between two blocks means their relative placement is uncertain even if each block individually is confident.